Protein AF-A0A6H0UA31-F1 (afdb_monomer)

Structure (mmCIF, N/CA/C/O backbone):
data_AF-A0A6H0UA31-F1
#
_entry.id   AF-A0A6H0UA31-F1
#
loop_
_atom_site.group_PDB
_atom_site.id
_atom_site.type_symbol
_atom_site.label_atom_id
_atom_site.label_alt_id
_atom_site.label_comp_id
_atom_site.label_asym_id
_atom_site.label_entity_id
_atom_site.label_seq_id
_atom_site.pdbx_PDB_ins_code
_atom_site.Cartn_x
_atom_site.Cartn_y
_atom_site.Cartn_z
_atom_site.occupancy
_atom_site.B_iso_or_equiv
_atom_site.auth_seq_id
_atom_site.auth_comp_id
_atom_site.auth_asym_id
_atom_site.auth_atom_id
_atom_site.pdbx_PDB_model_num
ATOM 1 N N . MET A 1 1 ? -10.801 -13.259 49.640 1.00 27.23 1 MET A N 1
ATOM 2 C CA . MET A 1 1 ? -10.641 -13.949 50.936 1.00 27.23 1 MET A CA 1
ATOM 3 C C . MET A 1 1 ? -11.936 -13.778 51.704 1.00 27.23 1 MET A C 1
ATOM 5 O O . MET A 1 1 ? -12.267 -12.652 52.041 1.00 27.23 1 MET A O 1
ATOM 9 N N . LEU A 1 2 ? -12.700 -14.854 51.890 1.00 25.39 2 LEU A N 1
ATOM 10 C CA . LEU A 1 2 ? -13.851 -14.861 52.793 1.00 25.39 2 LEU A CA 1
ATOM 11 C C . LEU A 1 2 ? -13.297 -15.005 54.211 1.00 25.39 2 LEU A C 1
ATOM 13 O O . LEU A 1 2 ? 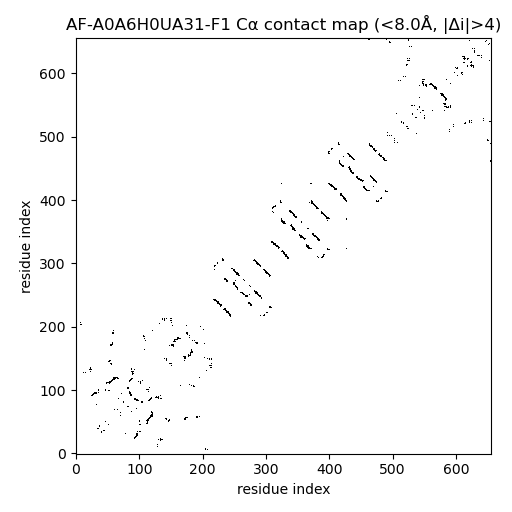-12.741 -16.046 54.550 1.00 25.39 2 LEU A O 1
ATOM 17 N N . THR A 1 3 ? -13.373 -13.945 55.009 1.00 27.55 3 THR A N 1
ATOM 18 C CA . THR A 1 3 ? -13.111 -14.011 56.447 1.00 27.55 3 THR A CA 1
ATOM 19 C C . THR A 1 3 ? -14.212 -14.848 57.085 1.00 27.55 3 THR A C 1
ATOM 21 O O . THR A 1 3 ? -15.350 -14.397 57.195 1.00 27.55 3 THR A O 1
ATOM 24 N N . SER A 1 4 ? -13.889 -16.084 57.459 1.00 29.25 4 SER A N 1
ATOM 25 C CA . SER A 1 4 ? -14.753 -16.939 58.267 1.00 29.25 4 SER A CA 1
ATOM 26 C C . SER A 1 4 ? -14.892 -16.314 59.654 1.00 29.25 4 SER A C 1
ATOM 28 O O . SER A 1 4 ? -13.956 -16.354 60.455 1.00 29.25 4 SER A O 1
ATOM 30 N N . ILE A 1 5 ? -16.041 -15.700 59.918 1.00 34.41 5 ILE A N 1
ATOM 31 C CA . ILE A 1 5 ? -16.427 -15.285 61.265 1.00 34.41 5 ILE A CA 1
ATOM 32 C C . ILE A 1 5 ? -16.628 -16.572 62.070 1.00 34.41 5 ILE A C 1
ATOM 34 O O . ILE A 1 5 ? -17.362 -17.467 61.652 1.00 34.41 5 ILE A O 1
ATOM 38 N N . SER A 1 6 ? -15.913 -16.698 63.185 1.00 36.47 6 SER A N 1
ATOM 39 C CA . SER A 1 6 ? -16.026 -17.822 64.110 1.00 36.47 6 SER A CA 1
ATOM 40 C C . SER A 1 6 ? -17.414 -17.814 64.754 1.00 36.47 6 SER A C 1
ATOM 42 O O . SER A 1 6 ? -17.662 -17.038 65.677 1.00 36.47 6 SER A O 1
ATOM 44 N N . VAL A 1 7 ? -18.314 -18.650 64.240 1.00 44.12 7 VAL A N 1
ATOM 45 C CA . VAL A 1 7 ? -19.633 -18.909 64.828 1.00 44.12 7 VAL A CA 1
ATOM 46 C C . VAL A 1 7 ? -19.429 -19.618 66.167 1.00 44.12 7 VAL A C 1
ATOM 48 O O . VAL A 1 7 ? -18.600 -20.527 66.270 1.00 44.12 7 VAL A O 1
ATOM 51 N N . SER A 1 8 ? -20.159 -19.208 67.203 1.00 56.72 8 SER A N 1
ATOM 52 C CA . SER A 1 8 ? -20.206 -19.977 68.448 1.00 56.72 8 SER A CA 1
ATOM 53 C C . SER A 1 8 ? -20.850 -21.342 68.174 1.00 56.72 8 SER A C 1
ATOM 55 O O . SER A 1 8 ? -21.919 -21.413 67.572 1.00 56.72 8 SER A O 1
ATOM 57 N N . ALA A 1 9 ? -20.201 -22.446 68.562 1.00 62.94 9 ALA A N 1
ATOM 58 C CA . ALA A 1 9 ? -20.747 -23.781 68.313 1.00 62.94 9 ALA A CA 1
ATOM 59 C C . ALA A 1 9 ? -22.149 -23.897 68.940 1.00 62.94 9 ALA A C 1
ATOM 61 O O . ALA A 1 9 ? -22.298 -23.706 70.148 1.00 62.94 9 ALA A O 1
ATOM 62 N N . SER A 1 10 ? -23.169 -24.184 68.127 1.00 82.69 10 SER A N 1
ATOM 63 C CA . SER A 1 10 ? -24.560 -24.276 68.572 1.00 82.69 10 SER A CA 1
ATOM 64 C C . SER A 1 10 ? -25.286 -25.384 67.823 1.00 82.69 10 SER A C 1
ATOM 66 O O . SER A 1 10 ? -25.698 -25.212 66.677 1.00 82.69 10 SER A O 1
ATOM 68 N N . ALA A 1 11 ? -25.519 -26.506 68.510 1.00 88.31 11 ALA A N 1
ATOM 69 C CA . ALA A 1 11 ? -26.303 -27.614 67.966 1.00 88.31 11 ALA A CA 1
ATOM 70 C C . ALA A 1 11 ? -27.729 -27.181 67.567 1.00 88.31 11 ALA A C 1
ATOM 72 O O . ALA A 1 11 ? -28.314 -27.742 66.642 1.00 88.31 11 ALA A O 1
ATOM 73 N N . VAL A 1 12 ? -28.274 -26.158 68.237 1.00 94.19 12 VAL A N 1
ATOM 74 C CA . VAL A 1 12 ? -29.585 -25.568 67.933 1.00 94.19 12 VAL A CA 1
ATOM 75 C C . VAL A 1 12 ? -29.558 -24.819 66.601 1.00 94.19 12 VAL A C 1
ATOM 77 O O . VAL A 1 12 ? -30.379 -25.109 65.730 1.00 94.19 12 VAL A O 1
ATOM 80 N N . ASN A 1 13 ? -28.609 -23.893 66.409 1.00 95.19 13 ASN A N 1
ATOM 81 C CA . ASN A 1 13 ? -28.486 -23.152 65.147 1.00 95.19 13 ASN A CA 1
ATOM 82 C C . ASN A 1 13 ? -28.195 -24.092 63.982 1.00 95.19 13 ASN A C 1
ATOM 84 O O . ASN A 1 13 ? -28.840 -23.987 62.938 1.00 95.19 13 ASN A O 1
ATOM 88 N N . ASP A 1 14 ? -27.274 -25.036 64.182 1.00 91.12 14 ASP A N 1
ATOM 89 C CA . ASP A 1 14 ? -26.927 -26.035 63.178 1.00 91.12 14 ASP A CA 1
ATOM 90 C C . ASP A 1 14 ? -28.160 -26.849 62.784 1.00 91.12 14 ASP A C 1
ATOM 92 O O . ASP A 1 14 ? -28.428 -27.031 61.597 1.00 91.12 14 ASP A O 1
ATOM 96 N N . TYR A 1 15 ? -28.970 -27.288 63.754 1.00 92.06 15 TYR A N 1
ATOM 97 C CA . TYR A 1 15 ? -30.216 -27.988 63.460 1.00 92.06 15 TYR A CA 1
ATOM 98 C C . TYR A 1 15 ? -31.193 -27.108 62.671 1.00 92.06 15 TYR A C 1
ATOM 100 O O . TYR A 1 15 ? -31.720 -27.560 61.652 1.00 92.06 15 TYR A O 1
ATOM 108 N N . ILE A 1 16 ? -31.435 -25.868 63.115 1.00 93.88 16 ILE A N 1
ATOM 109 C CA . ILE A 1 16 ? -32.370 -24.928 62.475 1.00 93.88 16 ILE A CA 1
ATOM 110 C C . ILE A 1 16 ? -31.984 -24.686 61.014 1.00 93.88 16 ILE A C 1
ATOM 112 O O . ILE A 1 16 ? -32.834 -24.794 60.125 1.00 93.88 16 ILE A O 1
ATOM 116 N N . ILE A 1 17 ? -30.706 -24.394 60.766 1.00 88.88 17 ILE A N 1
ATOM 117 C CA . ILE A 1 17 ? -30.176 -24.070 59.441 1.00 88.88 17 ILE A CA 1
ATOM 118 C C . ILE A 1 17 ? -30.178 -25.314 58.547 1.00 88.88 17 ILE A C 1
ATOM 120 O O . ILE A 1 17 ? -30.713 -25.269 57.436 1.00 88.88 17 ILE A O 1
ATOM 124 N N . ASN A 1 18 ? -29.644 -26.440 59.031 1.00 87.75 18 ASN A N 1
ATOM 125 C CA . ASN A 1 18 ? -29.508 -27.658 58.227 1.00 87.75 18 ASN A CA 1
ATOM 126 C C . ASN A 1 18 ? -30.864 -28.286 57.884 1.00 87.75 18 ASN A C 1
ATOM 128 O O . ASN A 1 18 ? -31.052 -28.773 56.769 1.00 87.75 18 ASN A O 1
ATOM 132 N N . ASN A 1 19 ? -31.832 -28.225 58.802 1.00 86.38 19 ASN A N 1
ATOM 133 C CA . ASN A 1 19 ? -33.179 -28.758 58.582 1.00 86.38 19 ASN A CA 1
ATOM 134 C C . ASN A 1 19 ? -34.155 -27.722 58.014 1.00 86.38 19 ASN A C 1
ATOM 136 O O . ASN A 1 19 ? -35.328 -28.040 57.818 1.00 86.38 19 ASN A O 1
ATOM 140 N N . LYS A 1 20 ? -33.693 -26.493 57.735 1.00 88.94 20 LYS A N 1
ATOM 141 C CA . LYS A 1 20 ? -34.509 -25.397 57.188 1.00 88.94 20 LYS A CA 1
ATOM 142 C C . LYS A 1 20 ? -35.806 -25.202 57.977 1.00 88.94 20 LYS A C 1
ATOM 144 O O . LYS A 1 20 ? -36.889 -25.116 57.392 1.00 88.94 20 LYS A O 1
ATOM 149 N N . VAL A 1 21 ? -35.700 -25.174 59.306 1.00 90.31 21 VAL A N 1
ATOM 150 C CA . VAL A 1 21 ? -36.856 -25.008 60.195 1.00 90.31 21 VAL A CA 1
ATOM 151 C C . VAL A 1 21 ? -37.575 -23.718 59.809 1.00 90.31 21 VAL A C 1
ATOM 153 O O . VAL A 1 21 ? -37.040 -22.624 59.960 1.00 90.31 21 VAL A O 1
ATOM 156 N N . LYS A 1 22 ? -38.784 -23.849 59.255 1.00 90.31 22 LYS A N 1
ATOM 157 C CA . LYS A 1 22 ? -39.555 -22.711 58.745 1.00 90.31 22 LYS A CA 1
ATOM 158 C C . LYS A 1 22 ? -39.967 -21.819 59.925 1.00 90.31 22 LYS A C 1
ATOM 160 O O . LYS A 1 22 ? -40.591 -22.365 60.824 1.00 90.31 22 LYS A O 1
ATOM 165 N N . PRO A 1 23 ? -39.717 -20.502 59.939 1.00 94.25 23 PRO A N 1
ATOM 166 C CA . PRO A 1 23 ? -40.312 -19.572 60.911 1.00 94.25 23 PRO A CA 1
ATOM 167 C C . PRO A 1 23 ? -41.853 -19.560 60.873 1.00 94.25 23 PRO A C 1
ATOM 169 O O . PRO A 1 23 ? -42.450 -19.966 59.873 1.00 94.25 23 PRO A O 1
ATOM 172 N N . ALA A 1 24 ? -42.514 -19.143 61.955 1.00 92.88 24 ALA A N 1
ATOM 173 C CA . ALA A 1 24 ? -43.939 -18.801 61.921 1.00 92.88 24 ALA A CA 1
ATOM 174 C C . ALA A 1 24 ? -44.146 -17.406 61.305 1.00 92.88 24 ALA A C 1
ATOM 176 O O . ALA A 1 24 ? -43.302 -16.523 61.461 1.00 92.88 24 ALA A O 1
ATOM 177 N N . ASP A 1 25 ? -45.263 -17.219 60.604 1.00 90.25 25 ASP A N 1
ATOM 178 C CA . ASP A 1 25 ? -45.631 -15.922 60.036 1.00 90.25 25 ASP A CA 1
ATOM 179 C C . ASP A 1 25 ? -46.186 -14.997 61.134 1.00 90.25 25 ASP A C 1
ATOM 181 O O . ASP A 1 25 ? -46.880 -15.444 62.051 1.00 90.25 25 ASP A O 1
ATOM 185 N N . GLU A 1 26 ? -45.885 -13.699 61.047 1.00 94.50 26 GLU A N 1
ATOM 186 C CA . GLU A 1 26 ? -46.364 -12.706 62.014 1.00 94.50 26 GLU A CA 1
ATOM 187 C C . GLU A 1 26 ? -47.867 -12.450 61.835 1.00 94.50 26 GLU A C 1
ATOM 189 O O . GLU A 1 26 ? -48.326 -12.052 60.764 1.00 94.50 26 GLU A O 1
ATOM 194 N N . THR A 1 27 ? -48.633 -12.618 62.913 1.00 96.12 27 THR A N 1
ATOM 195 C CA . THR A 1 27 ? -50.041 -12.216 62.988 1.00 96.12 27 THR A CA 1
ATOM 196 C C . THR A 1 27 ? -50.171 -10.918 63.779 1.00 96.12 27 THR A C 1
ATOM 198 O O . THR A 1 27 ? -49.673 -10.803 64.898 1.00 96.12 27 THR A O 1
ATOM 201 N N . LEU A 1 28 ? -50.870 -9.928 63.219 1.00 94.75 28 LEU A N 1
ATOM 202 C CA . LEU A 1 28 ? -51.129 -8.653 63.890 1.00 94.75 28 LEU A CA 1
ATOM 203 C C . LEU A 1 28 ? -52.477 -8.694 64.624 1.00 94.75 28 LEU A C 1
ATOM 205 O O . LEU A 1 28 ? -53.523 -8.847 64.002 1.00 94.75 28 LEU A O 1
ATOM 209 N N . SER A 1 29 ? -52.453 -8.493 65.941 1.00 93.38 29 SER A N 1
ATOM 210 C CA . SER A 1 29 ? -53.622 -8.364 66.823 1.00 93.38 29 SER A CA 1
ATOM 211 C C . SER A 1 29 ? -53.584 -7.016 67.562 1.00 93.38 29 SER A C 1
ATOM 213 O O . SER A 1 29 ? -53.597 -6.950 68.795 1.00 93.38 29 SER A O 1
ATOM 215 N N . LEU A 1 30 ? -53.495 -5.927 66.796 1.00 91.31 30 LEU A N 1
ATOM 216 C CA . LEU A 1 30 ? -53.360 -4.564 67.319 1.00 91.31 30 LEU A CA 1
ATOM 217 C C . LEU A 1 30 ? -54.670 -4.023 67.919 1.00 91.31 30 LEU A C 1
ATOM 219 O O . LEU A 1 30 ? -55.761 -4.508 67.629 1.00 91.31 30 LEU A O 1
ATOM 223 N N . GLY A 1 31 ? -54.557 -2.974 68.739 1.00 85.25 31 GLY A N 1
ATOM 224 C CA . GLY A 1 31 ? -55.700 -2.226 69.287 1.00 85.25 31 GLY A CA 1
ATOM 225 C C . GLY A 1 31 ? -56.157 -2.653 70.685 1.00 85.25 31 GLY A C 1
ATOM 226 O O . GLY A 1 31 ? -57.023 -2.001 71.261 1.00 85.25 31 GLY A O 1
ATOM 227 N N . ARG A 1 32 ? -55.557 -3.705 71.258 1.00 89.88 32 ARG A N 1
ATOM 228 C CA . ARG A 1 32 ? -55.850 -4.180 72.626 1.00 89.88 32 ARG A CA 1
ATOM 229 C C . ARG A 1 32 ? -55.026 -3.469 73.710 1.00 89.88 32 ARG A C 1
ATOM 231 O O . ARG A 1 32 ? -55.413 -3.475 74.876 1.00 89.88 32 ARG A O 1
ATOM 238 N N . ILE A 1 33 ? -53.917 -2.837 73.325 1.00 95.00 33 ILE A N 1
ATOM 239 C CA . ILE A 1 33 ? -53.059 -2.042 74.208 1.00 95.00 33 ILE A CA 1
ATOM 240 C C . ILE A 1 33 ? -53.424 -0.558 74.067 1.00 95.00 33 ILE A C 1
ATOM 242 O O . ILE A 1 33 ? -52.970 0.115 73.142 1.00 95.00 33 ILE A O 1
ATOM 246 N N . TYR A 1 34 ? -54.255 -0.038 74.973 1.00 92.94 34 TYR A N 1
ATOM 247 C CA . TYR A 1 34 ? -54.592 1.387 75.007 1.00 92.94 34 TYR A CA 1
ATOM 248 C C . TYR A 1 34 ? -53.432 2.248 75.517 1.00 92.94 34 TYR A C 1
ATOM 250 O O . TYR A 1 34 ? -53.403 3.438 75.221 1.00 92.94 34 TYR A O 1
ATOM 258 N N . ASN A 1 35 ? -52.437 1.673 76.203 1.00 92.06 35 ASN A N 1
ATOM 259 C CA . ASN A 1 35 ? -51.299 2.442 76.718 1.00 92.06 35 ASN A CA 1
ATOM 260 C C . ASN A 1 35 ? -50.379 3.041 75.643 1.00 92.06 35 ASN A C 1
ATOM 262 O O . ASN A 1 35 ? -49.581 3.927 75.944 1.00 92.06 35 ASN A O 1
ATOM 266 N N . GLN A 1 36 ? -50.525 2.643 74.375 1.00 92.50 36 GLN A N 1
ATOM 267 C CA . GLN A 1 36 ? -49.865 3.293 73.234 1.00 92.50 36 GLN A CA 1
ATOM 268 C C . GLN A 1 36 ? -50.651 4.478 72.636 1.00 92.50 36 GLN A C 1
ATOM 270 O O . GLN A 1 36 ? -50.191 5.118 71.678 1.00 92.50 36 GLN A O 1
ATOM 275 N N . ASP A 1 37 ? -51.832 4.771 73.177 1.00 90.12 37 ASP A N 1
ATOM 276 C CA . ASP A 1 37 ? -52.677 5.908 72.828 1.00 90.12 37 ASP A CA 1
ATOM 277 C C . ASP A 1 37 ? -52.562 6.975 73.926 1.00 90.12 37 ASP A C 1
ATOM 279 O O . ASP A 1 37 ? -53.016 6.784 75.056 1.00 90.12 37 ASP A O 1
ATOM 283 N N . SER A 1 38 ? -51.957 8.119 73.588 1.00 88.19 38 SER A N 1
ATOM 284 C CA . SER A 1 38 ? -51.720 9.202 74.548 1.00 88.19 38 SER A CA 1
ATOM 285 C C . SER A 1 38 ? -53.011 9.784 75.131 1.00 88.19 38 SER A C 1
ATOM 287 O O . SER A 1 38 ? -52.995 10.346 76.224 1.00 88.19 38 SER A O 1
ATOM 289 N N . SER A 1 39 ? -54.146 9.624 74.441 1.00 88.81 39 SER A N 1
ATOM 290 C CA . SER A 1 39 ? -55.454 10.048 74.950 1.00 88.81 39 SER A CA 1
ATOM 291 C C . SER A 1 39 ? -56.007 9.126 76.044 1.00 88.81 39 SER A C 1
ATOM 293 O O . SER A 1 39 ? -56.913 9.524 76.774 1.00 88.81 39 SER A O 1
ATOM 295 N N . LYS A 1 40 ? -55.455 7.913 76.185 1.00 88.56 40 LYS A N 1
ATOM 296 C CA . LYS A 1 40 ? -55.941 6.868 77.100 1.00 88.56 40 LYS A CA 1
ATOM 297 C C . LYS A 1 40 ? -54.953 6.499 78.205 1.00 88.56 40 LYS A C 1
ATOM 299 O O . LYS A 1 40 ? -55.341 5.801 79.130 1.00 88.56 40 LYS A O 1
ATOM 304 N N . ASN A 1 41 ? -53.713 6.987 78.141 1.00 89.94 41 ASN A N 1
ATOM 305 C CA . ASN A 1 41 ? -52.639 6.659 79.089 1.00 89.94 41 ASN A CA 1
ATOM 306 C C . ASN A 1 41 ? -52.221 7.845 79.991 1.00 89.94 41 ASN A C 1
ATOM 308 O O . ASN A 1 41 ? -51.100 7.886 80.495 1.00 89.94 41 ASN A O 1
ATOM 312 N N . GLY A 1 42 ? -53.086 8.855 80.138 1.00 88.25 42 GLY A N 1
ATOM 313 C CA . GLY A 1 42 ? -52.785 10.057 80.925 1.00 88.25 42 GLY A CA 1
ATOM 314 C C . GLY A 1 42 ? -51.888 11.084 80.220 1.00 88.25 42 GLY A C 1
ATOM 315 O O . GLY A 1 42 ? -51.254 11.896 80.890 1.00 88.25 42 GLY A O 1
ATOM 316 N N . GLY A 1 43 ? -51.825 11.078 78.882 1.00 89.62 43 GLY A N 1
ATOM 317 C CA . GLY A 1 43 ? -51.063 12.058 78.097 1.00 89.62 43 GLY A CA 1
ATOM 318 C C . GLY A 1 43 ? -49.594 11.691 77.865 1.00 89.62 43 GLY A C 1
ATOM 319 O O . GLY A 1 43 ? -48.827 12.518 77.366 1.00 89.62 43 GLY A O 1
ATOM 320 N N . ILE A 1 44 ? -49.181 10.467 78.204 1.00 90.12 44 ILE A N 1
ATOM 321 C CA . ILE A 1 44 ? -47.798 10.007 78.066 1.00 90.12 44 ILE A CA 1
ATOM 322 C C . ILE A 1 44 ? -47.472 9.784 76.583 1.00 90.12 44 ILE A C 1
ATOM 324 O O . ILE A 1 44 ? -48.124 9.006 75.880 1.00 90.12 44 ILE A O 1
ATOM 328 N N . LYS A 1 45 ? -46.417 10.453 76.099 1.00 91.12 45 LYS A N 1
ATOM 329 C CA . LYS A 1 45 ? -45.907 10.273 74.734 1.00 91.12 45 LYS A CA 1
ATOM 330 C C . LYS A 1 45 ? -45.119 8.973 74.616 1.00 91.12 45 LYS A C 1
ATOM 332 O O . LYS A 1 45 ? -44.103 8.783 75.285 1.00 91.12 45 LYS A O 1
ATOM 337 N N . MET A 1 46 ? -45.561 8.117 73.702 1.00 93.44 46 MET A N 1
ATOM 338 C CA . MET A 1 46 ? -44.992 6.787 73.473 1.00 93.44 46 MET A CA 1
ATOM 339 C C . MET A 1 46 ? -43.997 6.752 72.304 1.00 93.44 46 MET A C 1
ATOM 341 O O . MET A 1 46 ? -43.709 5.685 71.777 1.00 93.44 46 MET A O 1
ATOM 345 N N . ASP A 1 47 ? -43.444 7.899 71.909 1.00 94.44 47 ASP A N 1
ATOM 346 C CA . ASP A 1 47 ? -42.416 7.992 70.867 1.00 94.44 47 ASP A CA 1
ATOM 347 C C . ASP A 1 47 ? -41.050 7.547 71.397 1.00 94.44 47 ASP A C 1
ATOM 349 O O . ASP A 1 47 ? -40.680 7.889 72.523 1.00 94.44 47 ASP A O 1
ATOM 353 N N . TYR A 1 48 ? -40.270 6.826 70.593 1.00 95.00 48 TYR A N 1
ATOM 354 C CA . TYR A 1 48 ? -38.877 6.492 70.910 1.00 95.00 48 TYR A CA 1
ATOM 355 C C . TYR A 1 48 ? -37.998 7.746 71.042 1.00 95.00 48 TYR A C 1
ATOM 357 O O . TYR A 1 48 ? -38.233 8.745 70.365 1.00 95.00 48 TYR A O 1
ATOM 365 N N . THR A 1 49 ? -36.949 7.687 71.871 1.00 90.12 49 THR A N 1
ATOM 366 C CA . THR A 1 49 ? -36.063 8.843 72.130 1.00 90.12 49 THR A CA 1
ATOM 367 C C . THR A 1 49 ? -35.416 9.393 70.852 1.00 90.12 49 THR A C 1
ATOM 369 O O . THR A 1 49 ? -35.322 10.604 70.686 1.00 90.12 49 THR A O 1
ATOM 372 N N . ASP A 1 50 ? -35.041 8.519 69.913 1.00 86.62 50 ASP A N 1
ATOM 373 C CA . ASP A 1 50 ? -34.456 8.897 68.616 1.00 86.62 50 ASP A CA 1
ATOM 374 C C . ASP A 1 50 ? -35.490 8.849 67.460 1.00 86.62 50 ASP A C 1
ATOM 376 O O . ASP A 1 50 ? -35.125 8.671 66.296 1.00 86.62 50 ASP A O 1
ATOM 380 N N . GLY A 1 51 ? -36.792 8.921 67.766 1.00 92.12 51 GLY A N 1
ATOM 381 C CA . GLY A 1 51 ? -37.896 8.869 66.793 1.00 92.12 51 GLY A CA 1
ATOM 382 C C . GLY A 1 51 ? -38.166 7.492 66.169 1.00 92.12 51 GLY A C 1
ATOM 383 O O . GLY A 1 51 ? -39.189 7.297 65.521 1.00 92.12 51 GLY A O 1
ATOM 384 N N . LYS A 1 52 ? -37.273 6.520 66.377 1.00 93.81 52 LYS A N 1
ATOM 385 C CA . LYS A 1 52 ? -37.420 5.120 65.961 1.00 93.81 52 LYS A CA 1
ATOM 386 C C . LYS A 1 52 ? -36.696 4.187 66.940 1.00 93.81 52 LYS A C 1
ATOM 388 O O . LYS A 1 52 ? -35.761 4.645 67.607 1.00 93.81 52 LYS A O 1
ATOM 393 N N . PRO A 1 53 ? -37.067 2.898 67.012 1.00 96.62 53 PRO A N 1
ATOM 394 C CA . PRO A 1 53 ? -36.349 1.943 67.843 1.00 96.62 53 PRO A CA 1
ATOM 395 C C . PRO A 1 53 ? -34.909 1.757 67.357 1.00 96.62 53 PRO A C 1
ATOM 397 O O . PRO A 1 53 ? -34.595 1.896 66.170 1.00 96.62 53 PRO A O 1
ATOM 400 N N . LYS A 1 54 ? -34.026 1.443 68.302 1.00 96.12 54 LYS A N 1
ATOM 401 C CA . LYS A 1 54 ? -32.590 1.233 68.079 1.00 96.12 54 LYS A CA 1
ATOM 402 C C . LYS A 1 54 ? -32.143 -0.191 68.370 1.00 96.12 54 LYS A C 1
ATOM 404 O O . LYS A 1 54 ? -31.029 -0.545 67.995 1.00 96.12 54 LYS A O 1
ATOM 409 N N . MET A 1 55 ? -32.982 -0.981 69.032 1.00 96.81 55 MET A N 1
ATOM 410 C CA . MET A 1 55 ? -32.649 -2.347 69.392 1.00 96.81 55 MET A CA 1
ATOM 411 C C . MET A 1 55 ? -33.877 -3.246 69.520 1.00 96.81 55 MET A C 1
ATOM 413 O O . MET A 1 55 ? -35.007 -2.763 69.607 1.00 96.81 55 MET A O 1
ATOM 417 N N . VAL A 1 56 ? -33.631 -4.552 69.579 1.00 98.50 56 VAL A N 1
ATOM 418 C CA . VAL A 1 56 ? -34.611 -5.561 69.990 1.00 98.50 56 VAL A CA 1
ATOM 419 C C . VAL A 1 56 ? -34.200 -6.128 71.350 1.00 98.50 56 VAL A C 1
ATOM 421 O O . VAL A 1 56 ? -33.017 -6.392 71.580 1.00 98.50 56 VAL A O 1
ATOM 424 N N . ILE A 1 57 ? -35.169 -6.275 72.252 1.00 98.31 57 ILE A N 1
ATOM 425 C CA . ILE A 1 57 ? -34.992 -6.817 73.599 1.00 98.31 57 ILE A CA 1
ATOM 426 C C . ILE A 1 57 ? -35.795 -8.111 73.705 1.00 98.31 57 ILE A C 1
ATOM 428 O O . ILE A 1 57 ? -36.987 -8.146 73.387 1.00 98.31 57 ILE A O 1
ATOM 432 N N . ILE A 1 58 ? -35.101 -9.167 74.109 1.00 98.38 58 ILE A N 1
ATOM 433 C CA . ILE A 1 58 ? -35.630 -10.522 74.186 1.00 98.38 58 ILE A CA 1
ATOM 434 C C . ILE A 1 58 ? -36.029 -10.835 75.627 1.00 98.38 58 ILE A C 1
ATOM 436 O O . ILE A 1 58 ? -35.196 -10.699 76.528 1.00 98.38 58 ILE A O 1
ATOM 440 N N . HIS A 1 59 ? -37.274 -11.279 75.796 1.00 97.44 59 HIS A N 1
ATOM 441 C CA . HIS A 1 59 ? -37.882 -11.640 77.073 1.00 97.44 59 HIS A CA 1
ATOM 442 C C . HIS A 1 59 ? -38.389 -13.089 77.093 1.00 97.44 59 HIS A C 1
ATOM 444 O O . HIS A 1 59 ? -38.422 -13.767 76.054 1.00 97.44 59 HIS A O 1
ATOM 450 N N . GLU A 1 60 ? -38.788 -13.554 78.277 1.00 94.31 60 GLU A N 1
ATOM 451 C CA . GLU A 1 60 ? -39.611 -14.753 78.470 1.00 94.31 60 GLU A CA 1
ATOM 452 C C . GLU A 1 60 ? -40.613 -14.591 79.630 1.00 94.31 60 GLU A C 1
ATOM 454 O O . GLU A 1 60 ? -40.341 -13.913 80.620 1.00 94.31 60 GLU A O 1
ATOM 459 N N . VAL A 1 61 ? -41.763 -15.266 79.530 1.00 90.62 61 VAL A N 1
ATOM 460 C CA . VAL A 1 61 ? -42.937 -15.039 80.402 1.00 90.62 61 VAL A CA 1
ATOM 461 C C . VAL A 1 61 ? -42.811 -15.527 81.857 1.00 90.62 61 VAL A C 1
ATOM 463 O O . VAL A 1 61 ? -43.711 -15.298 82.665 1.00 90.62 61 VAL A O 1
ATOM 466 N N . GLY A 1 62 ? -41.749 -16.246 82.212 1.00 85.94 62 GLY A N 1
ATOM 467 C CA . GLY A 1 62 ? -41.418 -16.684 83.573 1.00 85.94 62 GLY A CA 1
ATOM 468 C C . 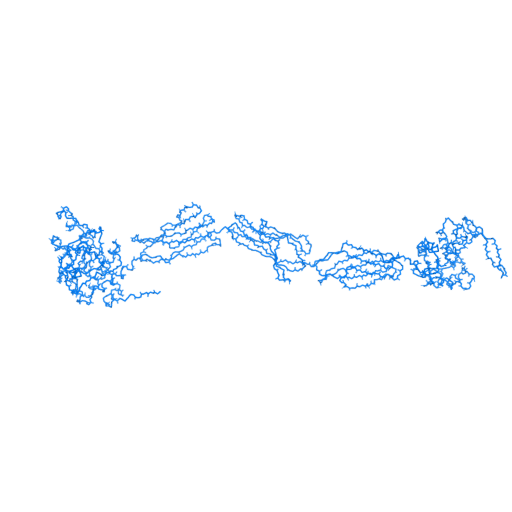GLY A 1 62 ? -42.153 -17.933 84.074 1.00 85.94 62 GLY A C 1
ATOM 469 O O . GLY A 1 62 ? -41.819 -18.453 85.140 1.00 85.94 62 GLY A O 1
ATOM 470 N N . VAL A 1 63 ? -43.141 -18.444 83.330 1.00 85.56 63 VAL A N 1
ATOM 471 C CA . VAL A 1 63 ? -44.037 -19.533 83.765 1.00 85.56 63 VAL A CA 1
ATOM 472 C C . VAL A 1 63 ? -44.089 -20.693 82.769 1.00 85.56 63 VAL A C 1
ATOM 474 O O . VAL A 1 63 ? -44.196 -20.491 81.561 1.00 85.56 63 VAL A O 1
ATOM 477 N N . ASP A 1 64 ? -44.042 -21.925 83.285 1.00 87.00 64 ASP A N 1
ATOM 478 C CA . ASP A 1 64 ? -44.164 -23.151 82.486 1.00 87.00 64 ASP A CA 1
ATOM 479 C C . ASP A 1 64 ? -45.647 -23.517 82.251 1.00 87.00 64 ASP A C 1
ATOM 481 O O . ASP A 1 64 ? -46.482 -23.392 83.148 1.00 87.00 64 ASP A O 1
ATOM 485 N N . GLY A 1 65 ? -45.985 -24.012 81.053 1.00 76.38 65 GLY A N 1
ATOM 486 C CA . GLY A 1 65 ? -47.300 -24.611 80.757 1.00 76.38 65 GLY A CA 1
ATOM 487 C C . GLY A 1 65 ? -48.445 -23.646 80.400 1.00 76.38 65 GLY A C 1
ATOM 488 O O . GLY A 1 65 ? -49.588 -24.089 80.286 1.00 76.38 65 GLY A O 1
ATOM 489 N N . GLY A 1 66 ? -48.171 -22.350 80.207 1.00 84.19 66 GLY A N 1
ATOM 490 C CA . GLY A 1 66 ? -49.144 -21.360 79.718 1.00 84.19 66 GLY A CA 1
ATOM 491 C C . GLY A 1 66 ? -49.356 -21.394 78.195 1.00 84.19 66 GLY A C 1
ATOM 492 O O . GLY A 1 66 ? -48.561 -21.971 77.460 1.00 84.19 66 GLY A O 1
ATOM 493 N N . SER A 1 67 ? -50.419 -20.743 77.704 1.00 92.19 67 SER A N 1
ATOM 494 C CA . SER A 1 67 ? -50.640 -20.528 76.261 1.00 92.19 67 SER A CA 1
ATOM 495 C C . SER A 1 67 ? -50.355 -19.079 75.870 1.00 92.19 67 SER A C 1
ATOM 497 O O . SER A 1 67 ? -50.600 -18.172 76.668 1.00 92.19 67 SER A O 1
ATOM 499 N N . ILE A 1 68 ? -49.907 -18.851 74.630 1.00 95.25 68 ILE A N 1
ATOM 500 C CA . ILE A 1 68 ? -49.616 -17.504 74.114 1.00 95.25 68 ILE A CA 1
ATOM 501 C C . ILE A 1 68 ? -50.823 -16.561 74.234 1.00 95.25 68 ILE A C 1
ATOM 503 O O . ILE A 1 68 ? -50.686 -15.437 74.709 1.00 95.25 68 ILE A O 1
ATOM 507 N N . ASN A 1 69 ? -52.032 -17.037 73.912 1.00 94.56 69 ASN A N 1
ATOM 508 C CA . ASN A 1 69 ? -53.260 -16.251 74.056 1.00 94.56 69 ASN A CA 1
ATOM 509 C C . ASN A 1 69 ? -53.582 -15.945 75.524 1.00 94.56 69 ASN A C 1
ATOM 511 O O . ASN A 1 69 ? -53.991 -14.831 75.835 1.00 94.56 69 ASN A O 1
ATOM 515 N N . GLY A 1 70 ? -53.347 -16.895 76.436 1.00 94.56 70 GLY A N 1
ATOM 516 C CA . GLY A 1 70 ? -53.518 -16.671 77.872 1.00 94.56 70 GLY A CA 1
ATOM 517 C C . GLY A 1 70 ? -52.581 -15.585 78.412 1.00 94.56 70 GLY A C 1
ATOM 518 O O . GLY A 1 70 ? -53.029 -14.714 79.162 1.00 94.56 70 GLY A O 1
ATOM 519 N N . SER A 1 71 ? -51.314 -15.592 77.988 1.00 94.94 71 SER A N 1
ATOM 520 C CA . SER A 1 71 ? -50.329 -14.560 78.343 1.00 94.94 71 SER A CA 1
ATOM 521 C C . SER A 1 71 ? -50.678 -13.199 77.746 1.00 94.94 71 SER A C 1
ATOM 523 O O . SER A 1 71 ? -50.622 -12.192 78.450 1.00 94.94 71 SER A O 1
ATOM 525 N N . ILE A 1 72 ? -51.116 -13.161 76.484 1.00 96.00 72 ILE A N 1
ATOM 526 C CA . ILE A 1 72 ? -51.609 -11.937 75.842 1.00 96.00 72 ILE A CA 1
ATOM 527 C C . ILE A 1 72 ? -52.813 -11.379 76.607 1.00 96.00 72 ILE A C 1
ATOM 529 O O . ILE A 1 72 ? -52.852 -10.189 76.909 1.00 96.00 72 ILE A O 1
ATOM 533 N N . ASP A 1 73 ? -53.792 -12.216 76.954 1.00 95.56 73 ASP A N 1
ATOM 534 C CA . ASP A 1 73 ? -54.991 -11.786 77.676 1.00 95.56 73 ASP A CA 1
ATOM 535 C C . ASP A 1 73 ? -54.663 -11.274 79.079 1.00 95.56 73 ASP A C 1
ATOM 537 O O . ASP A 1 73 ? -55.255 -10.291 79.529 1.00 95.56 73 ASP A O 1
ATOM 541 N N . TYR A 1 74 ? -53.722 -11.921 79.771 1.00 94.94 74 TYR A N 1
ATOM 542 C CA . TYR A 1 74 ? -53.198 -11.433 81.042 1.00 94.94 74 TYR A CA 1
ATOM 543 C C . TYR A 1 74 ? -52.548 -10.059 80.870 1.00 94.94 74 TYR A C 1
ATOM 545 O O . TYR A 1 74 ? -52.964 -9.111 81.533 1.00 94.94 74 TYR A O 1
ATOM 553 N N . MET A 1 75 ? -51.630 -9.924 79.912 1.00 95.50 75 MET A N 1
ATOM 554 C CA . MET A 1 75 ? -50.901 -8.683 79.665 1.00 95.50 75 MET A CA 1
ATOM 555 C C . MET A 1 75 ? -51.815 -7.530 79.249 1.00 95.50 75 MET A C 1
ATOM 557 O O . MET A 1 75 ? -51.639 -6.409 79.707 1.00 95.50 75 MET A O 1
ATOM 561 N N . VAL A 1 76 ? -52.842 -7.796 78.440 1.00 94.75 76 VAL A N 1
ATOM 562 C CA . VAL A 1 76 ? -53.848 -6.792 78.067 1.00 94.75 76 VAL A CA 1
ATOM 563 C C . VAL A 1 76 ? -54.622 -6.295 79.293 1.00 94.75 76 VAL A C 1
ATOM 565 O O . VAL A 1 76 ? -54.908 -5.101 79.374 1.00 94.75 76 VAL A O 1
ATOM 568 N N . ARG A 1 77 ? -54.944 -7.167 80.261 1.00 95.62 77 ARG A N 1
ATOM 569 C CA . ARG A 1 77 ? -55.611 -6.761 81.514 1.00 95.62 77 ARG A CA 1
ATOM 570 C C . ARG A 1 77 ? -54.684 -6.008 82.466 1.00 95.62 77 ARG A C 1
ATOM 572 O O . ARG A 1 77 ? -55.168 -5.197 83.244 1.00 95.62 77 ARG A O 1
ATOM 579 N N . THR A 1 78 ? -53.382 -6.280 82.423 1.00 94.44 78 THR A N 1
ATOM 580 C CA . THR A 1 78 ? -52.381 -5.697 83.330 1.00 94.44 78 THR A CA 1
ATOM 581 C C . THR A 1 78 ? -51.467 -4.678 82.646 1.00 94.44 78 THR A C 1
ATOM 583 O O . THR A 1 78 ? -50.392 -4.382 83.167 1.00 94.44 78 THR A O 1
ATOM 586 N N . GLN A 1 79 ? -51.874 -4.138 81.492 1.00 93.06 79 GLN A N 1
ATOM 587 C CA . GLN A 1 79 ? -51.025 -3.311 80.625 1.00 93.06 79 GLN A CA 1
ATOM 588 C C . GLN A 1 79 ? -50.525 -2.013 81.275 1.00 93.06 79 GLN A C 1
ATOM 590 O O . GLN A 1 79 ? -49.543 -1.442 80.803 1.00 93.06 79 GLN A O 1
ATOM 595 N N . ASP A 1 80 ? -51.182 -1.549 82.343 1.00 90.69 80 ASP A N 1
ATOM 596 C CA . ASP A 1 80 ? -50.744 -0.399 83.149 1.00 90.69 80 ASP A CA 1
ATOM 597 C C . ASP A 1 80 ? -49.460 -0.682 83.932 1.00 90.69 80 ASP A C 1
ATOM 599 O O . ASP A 1 80 ? -48.711 0.242 84.235 1.00 90.69 80 ASP A O 1
ATOM 603 N N . ASN A 1 81 ? -49.185 -1.956 84.223 1.00 91.50 81 ASN A N 1
ATOM 604 C CA . ASN A 1 81 ? -47.965 -2.377 84.902 1.00 91.50 81 ASN A CA 1
ATOM 605 C C . ASN A 1 81 ? -46.853 -2.682 83.898 1.00 91.50 81 ASN A C 1
ATOM 607 O O . ASN A 1 81 ? -45.741 -2.180 84.037 1.00 91.50 81 ASN A O 1
ATOM 611 N N . ALA A 1 82 ? -47.150 -3.515 82.898 1.00 93.50 82 ALA A N 1
ATOM 612 C CA . ALA A 1 82 ? -46.194 -3.890 81.867 1.00 93.50 82 ALA A CA 1
ATOM 613 C C . ALA A 1 82 ? -46.897 -4.400 80.609 1.00 93.50 82 ALA A C 1
ATOM 615 O O . ALA A 1 82 ? -47.928 -5.073 80.681 1.00 93.50 82 ALA A O 1
ATOM 616 N N . PHE A 1 83 ? -46.296 -4.121 79.454 1.00 96.50 83 PHE A N 1
ATOM 617 C CA . PHE A 1 83 ? -46.638 -4.782 78.200 1.00 96.50 83 PHE A CA 1
ATOM 618 C C . PHE A 1 83 ? -45.448 -4.800 77.235 1.00 96.50 83 PHE A C 1
ATOM 620 O O . PHE A 1 83 ? -44.584 -3.922 77.303 1.00 96.50 83 PHE A O 1
ATOM 627 N N . VAL A 1 84 ? -45.446 -5.753 76.299 1.00 97.44 84 VAL A N 1
ATOM 628 C CA . VAL A 1 84 ? -44.477 -5.857 75.194 1.00 97.44 84 VAL A CA 1
ATOM 629 C C . VAL A 1 84 ? -45.156 -5.723 73.829 1.00 97.44 84 VAL A C 1
ATOM 631 O O . VAL A 1 84 ? -46.377 -5.597 73.729 1.00 97.44 84 VAL A O 1
ATOM 634 N N . HIS A 1 85 ? -44.372 -5.755 72.751 1.00 98.31 85 HIS A N 1
ATOM 635 C CA . HIS A 1 85 ? -44.917 -5.615 71.403 1.00 98.31 85 HIS A CA 1
ATOM 636 C C . HIS A 1 85 ? -45.446 -6.924 70.845 1.00 98.31 85 HIS A C 1
ATOM 638 O O . HIS A 1 85 ? -46.474 -6.935 70.170 1.00 98.31 85 HIS A O 1
ATOM 644 N N . THR A 1 86 ? -44.694 -8.003 71.039 1.00 98.31 86 THR A N 1
ATOM 645 C CA . THR A 1 86 ? -44.893 -9.262 70.319 1.00 98.31 86 THR A CA 1
ATOM 646 C C . THR A 1 86 ? -44.682 -10.441 71.251 1.00 98.31 86 THR A C 1
ATOM 648 O O . THR A 1 86 ? -43.904 -10.348 72.192 1.00 98.31 86 THR A O 1
ATOM 651 N N . PHE A 1 87 ? -45.379 -11.533 70.975 1.00 98.19 87 PHE A N 1
ATOM 652 C CA . PHE A 1 87 ? -45.207 -12.819 71.628 1.00 98.19 87 PHE A CA 1
ATOM 653 C C . PHE A 1 87 ? -44.848 -13.880 70.598 1.00 98.19 87 PHE A C 1
ATOM 655 O O . PHE A 1 87 ? -45.330 -13.822 69.463 1.00 98.19 87 PHE A O 1
ATOM 662 N N . VAL A 1 88 ? -44.056 -14.864 71.002 1.00 97.94 88 VAL A N 1
ATOM 663 C CA . VAL A 1 88 ? -43.717 -16.032 70.191 1.00 97.94 88 VAL A CA 1
ATOM 664 C C . VAL A 1 88 ? -43.823 -17.306 71.026 1.00 97.94 88 VAL A C 1
ATOM 666 O O . VAL A 1 88 ? -43.553 -17.289 72.223 1.00 97.94 88 VAL A O 1
ATOM 669 N N . ASP A 1 89 ? -44.242 -18.398 70.393 1.00 95.75 89 ASP A N 1
ATOM 670 C CA . ASP A 1 89 ? -44.114 -19.753 70.930 1.00 95.75 89 ASP A CA 1
ATOM 671 C C . ASP A 1 89 ? -43.604 -20.718 69.842 1.00 95.75 89 ASP A C 1
ATOM 673 O O . ASP A 1 89 ? -43.210 -20.311 68.744 1.00 95.75 89 ASP A O 1
ATOM 677 N N . GLY A 1 90 ? -43.623 -22.025 70.116 1.00 93.38 90 GLY A N 1
ATOM 678 C CA . GLY A 1 90 ? -43.210 -23.057 69.158 1.00 93.38 90 GLY A CA 1
ATOM 679 C C . GLY A 1 90 ? -44.085 -23.191 67.899 1.00 93.38 90 GLY A C 1
ATOM 680 O O . GLY A 1 90 ? -43.857 -24.098 67.101 1.00 93.38 90 GLY A O 1
ATOM 681 N N . SER A 1 91 ? -45.097 -22.346 67.704 1.00 94.88 91 SER A N 1
ATOM 682 C CA . SER A 1 91 ? -46.067 -22.432 66.609 1.00 94.88 91 SER A CA 1
ATOM 683 C C . SER A 1 91 ? -46.572 -21.083 66.079 1.00 94.88 91 SER A C 1
ATOM 685 O O . SER A 1 91 ? -46.890 -20.995 64.890 1.00 94.88 91 SER A O 1
ATOM 687 N N . GLN A 1 92 ? -46.631 -20.043 66.911 1.00 96.75 92 GLN A N 1
ATOM 688 C CA . GLN A 1 92 ? -47.271 -18.758 66.629 1.00 96.75 92 GLN A CA 1
ATOM 689 C C . GLN A 1 92 ? -46.328 -17.579 66.899 1.00 96.75 92 GLN A C 1
ATOM 691 O O . GLN A 1 92 ? -45.448 -17.642 67.754 1.00 96.75 92 GLN A O 1
ATOM 696 N N . LEU A 1 93 ? -46.557 -16.479 66.180 1.00 98.19 93 LEU A N 1
ATOM 697 C CA . LEU A 1 93 ? -45.921 -15.179 66.385 1.00 98.19 93 LEU A CA 1
ATOM 698 C C . LEU A 1 93 ? -47.009 -14.103 66.310 1.00 98.19 93 LEU A C 1
ATOM 700 O O . LEU A 1 93 ? -47.629 -13.924 65.260 1.00 98.19 93 LEU A O 1
ATOM 704 N N . ILE A 1 94 ? -47.274 -13.411 67.418 1.00 98.00 94 ILE A N 1
ATOM 705 C CA . ILE A 1 94 ? -48.419 -12.500 67.544 1.00 98.00 94 ILE A CA 1
ATOM 706 C C . ILE A 1 94 ? -47.955 -11.133 68.046 1.00 98.00 94 ILE A C 1
ATOM 708 O O . ILE A 1 94 ? -47.506 -10.999 69.182 1.00 98.00 94 ILE A O 1
ATOM 712 N N . THR A 1 95 ? -48.103 -10.091 67.225 1.00 98.06 95 THR A N 1
ATOM 713 C CA . THR A 1 95 ? -47.867 -8.697 67.636 1.00 98.06 95 THR A CA 1
ATOM 714 C C . THR A 1 95 ? -49.151 -8.074 68.162 1.00 98.06 95 THR A C 1
ATOM 716 O O . THR A 1 95 ? -50.153 -8.019 67.450 1.00 98.06 95 THR A O 1
ATOM 719 N N . ILE A 1 96 ? -49.106 -7.531 69.376 1.00 97.19 96 ILE A N 1
ATOM 720 C CA . ILE A 1 96 ? -50.255 -6.915 70.053 1.00 97.19 96 ILE A CA 1
ATOM 721 C C . ILE A 1 96 ? -50.134 -5.393 70.214 1.00 97.19 96 ILE A C 1
ATOM 723 O O . ILE A 1 96 ? -51.131 -4.727 70.500 1.00 97.19 96 ILE A O 1
ATOM 727 N N . ALA A 1 97 ? -48.937 -4.837 69.999 1.00 96.56 97 ALA A N 1
ATOM 728 C CA . ALA A 1 97 ? -48.655 -3.407 70.110 1.00 96.56 97 ALA A CA 1
ATOM 729 C C . ALA A 1 97 ? -47.878 -2.884 68.884 1.00 96.56 97 ALA A C 1
ATOM 731 O O . ALA A 1 97 ? -47.110 -3.612 68.253 1.00 96.56 97 ALA A O 1
ATOM 732 N N . ASP A 1 98 ? -48.077 -1.614 68.536 1.00 95.31 98 ASP A N 1
ATOM 733 C CA . ASP A 1 98 ? -47.389 -0.940 67.435 1.00 95.31 98 ASP A CA 1
ATOM 734 C C . ASP A 1 98 ? -45.889 -0.802 67.733 1.00 95.31 98 ASP A C 1
ATOM 736 O O . ASP A 1 98 ? -45.491 -0.130 68.682 1.00 95.31 98 ASP A O 1
ATOM 740 N N . LYS A 1 99 ? -45.059 -1.421 66.887 1.00 95.88 99 LYS A N 1
ATOM 741 C CA . LYS A 1 99 ? -43.590 -1.461 66.987 1.00 95.88 99 LYS A CA 1
ATOM 742 C C . LYS A 1 99 ? -42.911 -0.124 66.663 1.00 95.88 99 LYS A C 1
ATOM 744 O O . LYS A 1 99 ? -41.705 0.009 66.845 1.00 95.88 99 LYS A O 1
ATOM 749 N N . ALA A 1 100 ? -43.649 0.860 66.142 1.00 94.00 100 ALA A N 1
ATOM 750 C CA . ALA A 1 100 ? -43.150 2.224 65.957 1.00 94.00 100 ALA A CA 1
ATOM 751 C C . ALA A 1 100 ? -43.226 3.075 67.240 1.00 94.00 100 ALA A C 1
ATOM 753 O O . ALA A 1 100 ? -42.647 4.161 67.281 1.00 94.00 100 ALA A O 1
ATOM 754 N N . LYS A 1 101 ? -43.902 2.582 68.284 1.00 95.06 101 LYS A N 1
ATOM 755 C CA . LYS A 1 101 ? -44.043 3.223 69.598 1.00 95.06 101 LYS A CA 1
ATOM 756 C C . LYS A 1 101 ? -43.377 2.372 70.674 1.00 95.06 101 LYS A C 1
ATOM 758 O O . LYS A 1 101 ? -43.144 1.198 70.458 1.00 95.06 101 LYS A O 1
ATOM 763 N N . LYS A 1 102 ? -43.093 2.953 71.838 1.00 95.94 102 LYS A N 1
ATOM 764 C CA . LYS A 1 102 ? -42.517 2.261 73.000 1.00 95.94 102 LYS A CA 1
ATOM 765 C C . LYS A 1 102 ? -43.465 1.185 73.562 1.00 95.94 102 LYS A C 1
ATOM 767 O O . LYS A 1 102 ? -44.687 1.263 73.393 1.00 95.94 102 LYS A O 1
ATOM 772 N N . SER A 1 103 ? -42.895 0.260 74.332 1.00 95.88 103 SER A N 1
ATOM 773 C CA . SER A 1 103 ? -43.608 -0.611 75.278 1.00 95.88 103 SER A CA 1
ATOM 774 C C . SER A 1 103 ? -43.036 -0.465 76.693 1.00 95.88 103 SER A C 1
ATOM 776 O O . SER A 1 103 ? -42.044 0.244 76.879 1.00 95.88 103 SER A O 1
ATOM 778 N N . TRP A 1 104 ? -43.670 -1.082 77.695 1.00 94.69 104 TRP A N 1
ATOM 779 C CA . TRP A 1 104 ? -43.303 -0.957 79.113 1.00 94.69 104 TRP A CA 1
ATOM 780 C C . TRP A 1 104 ? -42.873 -2.288 79.748 1.00 94.69 104 TRP A C 1
ATOM 782 O O . TRP A 1 104 ? -43.367 -2.646 80.809 1.00 94.69 104 TRP A O 1
ATOM 792 N N . GLY A 1 105 ? -41.971 -3.038 79.116 1.00 93.19 105 GLY A N 1
ATOM 793 C CA . GLY A 1 105 ? -41.559 -4.369 79.585 1.00 93.19 105 GLY A CA 1
ATOM 794 C C . GLY A 1 105 ? -40.114 -4.491 80.075 1.00 93.19 105 GLY A C 1
ATOM 795 O O . GLY A 1 105 ? -39.793 -5.475 80.721 1.00 93.19 105 GLY A O 1
ATOM 796 N N . SER A 1 106 ? -39.230 -3.512 79.840 1.00 93.44 106 SER A N 1
ATOM 797 C CA . SER A 1 106 ? -37.783 -3.683 80.087 1.00 93.44 106 SER A CA 1
ATOM 798 C C . SER A 1 106 ? -37.146 -2.547 80.904 1.00 93.44 106 SER A C 1
ATOM 800 O O . SER A 1 106 ? -36.010 -2.135 80.644 1.00 93.44 106 SER A O 1
ATOM 802 N N . GLY A 1 107 ? -37.902 -1.969 81.840 1.00 91.38 107 GLY A N 1
ATOM 803 C CA . GLY A 1 107 ? -37.461 -0.834 82.654 1.00 91.38 107 GLY A CA 1
ATOM 804 C C . GLY A 1 107 ? -37.345 0.490 81.883 1.00 91.38 107 GLY A C 1
ATOM 805 O O . GLY A 1 107 ? -37.333 0.546 80.651 1.00 91.38 107 GLY A O 1
ATOM 806 N N . GLY A 1 108 ? -37.252 1.597 82.627 1.00 90.94 108 GLY A N 1
ATOM 807 C CA . GLY A 1 108 ? -37.300 2.955 82.070 1.00 90.94 108 GLY A CA 1
ATOM 808 C C . GLY A 1 108 ? -36.263 3.249 80.978 1.00 90.94 108 GLY A C 1
ATOM 809 O O . GLY A 1 108 ? -36.556 4.033 80.078 1.00 90.94 108 GLY A O 1
ATOM 810 N N . TRP A 1 109 ? -35.088 2.608 81.021 1.00 94.31 109 TRP A N 1
ATOM 811 C CA . TRP A 1 109 ? -34.054 2.762 79.994 1.00 94.31 109 TRP A CA 1
ATOM 812 C C . TRP A 1 109 ? -34.344 1.921 78.745 1.00 94.31 109 TRP A C 1
ATOM 814 O O . TRP A 1 109 ? -34.386 2.461 77.643 1.00 94.31 109 TRP A O 1
ATOM 824 N N . GLY A 1 110 ? -34.609 0.616 78.884 1.00 94.94 110 GLY A N 1
ATOM 825 C CA . GLY A 1 110 ? -34.820 -0.252 77.718 1.00 94.94 110 GLY A CA 1
ATOM 826 C C . GLY A 1 110 ? -36.079 0.119 76.924 1.00 94.94 110 GLY A C 1
ATOM 827 O O . GLY A 1 110 ? -36.056 0.119 75.690 1.00 94.94 110 GLY A O 1
ATOM 828 N N . ASN A 1 111 ? -37.128 0.586 77.612 1.00 95.56 111 ASN A N 1
ATOM 829 C CA . ASN A 1 111 ? -38.353 1.104 76.993 1.00 95.56 111 ASN A CA 1
ATOM 830 C C . ASN A 1 111 ? -38.092 2.287 76.040 1.00 95.56 111 ASN A C 1
ATOM 832 O O . ASN A 1 111 ? -38.893 2.547 75.148 1.00 95.56 111 ASN A O 1
ATOM 836 N N . GLN A 1 112 ? -36.987 3.026 76.203 1.00 94.50 112 GLN A N 1
ATOM 837 C CA . GLN A 1 112 ? -36.654 4.172 75.351 1.00 94.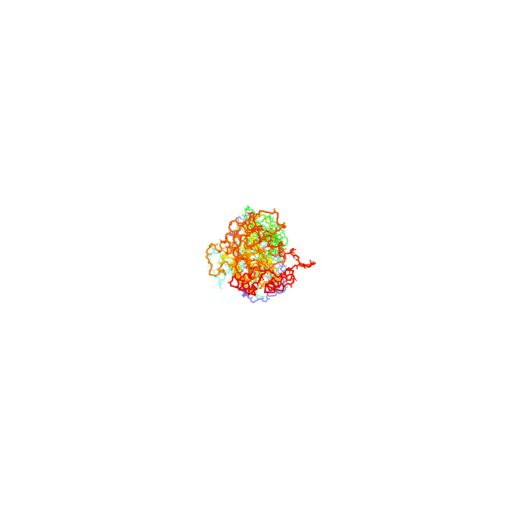50 112 GLN A CA 1
ATOM 838 C C . GLN A 1 112 ? -36.090 3.810 73.981 1.00 94.50 112 GLN A C 1
ATOM 840 O O . GLN A 1 112 ? -36.101 4.666 73.091 1.00 94.50 112 GLN A O 1
ATOM 845 N N . TYR A 1 113 ? -35.617 2.575 73.811 1.00 95.69 113 TYR A N 1
ATOM 846 C CA . TYR A 1 113 ? -34.825 2.173 72.648 1.00 95.69 113 TYR A CA 1
ATOM 847 C C . TYR A 1 113 ? -35.282 0.857 72.014 1.00 95.69 113 TYR A C 1
ATOM 849 O O . TYR A 1 113 ? -35.019 0.642 70.828 1.00 95.69 113 TYR A O 1
ATOM 857 N N . GLY A 1 114 ? -35.930 -0.022 72.781 1.00 96.25 114 GLY A N 1
ATOM 858 C CA . GLY A 1 114 ? -36.202 -1.398 72.383 1.00 96.25 114 GLY A CA 1
ATOM 859 C C . GLY A 1 114 ? -37.594 -1.648 71.812 1.00 96.25 114 GLY A C 1
ATOM 860 O O . GLY A 1 114 ? -38.599 -1.214 72.377 1.00 96.25 114 GLY A O 1
ATOM 861 N N . ILE A 1 115 ? -37.658 -2.428 70.734 1.00 98.19 115 ILE A N 1
ATOM 862 C CA . ILE A 1 115 ? -38.819 -3.288 70.474 1.00 98.19 115 ILE A CA 1
ATOM 863 C C . ILE A 1 115 ? -38.652 -4.522 71.363 1.00 98.19 115 ILE A C 1
ATOM 865 O O . ILE A 1 115 ? -37.566 -5.086 71.435 1.00 98.19 115 ILE A O 1
ATOM 869 N N . GLN A 1 116 ? -39.714 -4.931 72.042 1.00 98.12 116 GLN A N 1
ATOM 870 C CA . GLN A 1 116 ? -39.692 -5.988 73.056 1.00 98.12 116 GLN A CA 1
ATOM 871 C C . GLN A 1 116 ? -40.569 -7.159 72.624 1.00 98.12 116 GLN A C 1
ATOM 873 O O . GLN A 1 116 ? -41.695 -6.940 72.157 1.00 98.12 116 GLN A O 1
ATOM 878 N N . ILE A 1 117 ? -40.054 -8.375 72.787 1.00 98.38 117 ILE A N 1
ATOM 879 C CA . ILE A 1 117 ? -40.738 -9.622 72.439 1.00 98.38 117 ILE A CA 1
ATOM 880 C C . ILE A 1 117 ? -40.644 -10.640 73.573 1.00 98.38 117 ILE A C 1
ATOM 882 O O . ILE A 1 117 ? -39.563 -10.859 74.110 1.00 98.38 117 ILE A O 1
ATOM 886 N N . GLU A 1 118 ? -41.776 -11.258 73.894 1.00 97.69 118 GLU A N 1
ATOM 887 C CA . GLU A 1 118 ? -41.925 -12.301 74.910 1.00 97.69 118 GLU A CA 1
ATOM 888 C C . GLU A 1 118 ? -41.936 -13.693 74.282 1.00 97.69 118 GLU A C 1
ATOM 890 O O . GLU A 1 118 ? -42.698 -13.957 73.350 1.00 97.69 118 GLU A O 1
ATOM 895 N N . GLN A 1 119 ? -41.112 -14.593 74.808 1.00 96.94 119 GLN A N 1
ATOM 896 C CA . GLN A 1 119 ? -41.132 -16.015 74.465 1.00 96.94 119 GLN A CA 1
ATOM 897 C C . GLN A 1 119 ? -41.961 -16.802 75.477 1.00 96.94 119 GLN A C 1
ATOM 899 O O . GLN A 1 119 ? -41.877 -16.571 76.686 1.00 96.94 119 GLN A O 1
ATOM 904 N N . MET A 1 120 ? -42.728 -17.771 74.990 1.00 96.25 120 MET A N 1
ATOM 905 C CA . MET A 1 120 ? -43.437 -18.725 75.835 1.00 96.25 120 MET A CA 1
ATOM 906 C C . MET A 1 120 ? -42.508 -19.885 76.198 1.00 96.25 120 MET A C 1
ATOM 908 O O . MET A 1 120 ? -41.827 -20.433 75.341 1.00 96.25 120 MET A O 1
ATOM 912 N N . ARG A 1 121 ? -42.514 -20.352 77.452 1.00 95.12 121 ARG A N 1
ATOM 913 C CA . ARG A 1 121 ? -41.717 -21.537 77.803 1.00 95.12 121 ARG A CA 1
ATOM 914 C C . ARG A 1 121 ? -42.293 -22.799 77.152 1.00 95.12 121 ARG A C 1
ATOM 916 O O . ARG A 1 121 ? -43.388 -23.241 77.503 1.00 95.12 121 ARG A O 1
ATOM 923 N N . VAL A 1 122 ? -41.540 -23.407 76.234 1.00 93.94 122 VAL A N 1
ATOM 924 C CA . VAL A 1 122 ? -41.866 -24.703 75.613 1.00 93.94 122 VAL A CA 1
ATOM 925 C C . VAL A 1 122 ? -41.064 -25.843 76.248 1.00 93.94 122 VAL A C 1
ATOM 927 O O . VAL A 1 122 ? -40.005 -25.633 76.834 1.00 93.94 122 VAL A O 1
ATOM 930 N N . ASN A 1 123 ? -41.557 -27.079 76.136 1.00 90.81 123 ASN A N 1
ATOM 931 C CA . ASN A 1 123 ? -40.989 -28.246 76.828 1.00 90.81 123 ASN A CA 1
ATOM 932 C C . ASN A 1 123 ? -40.391 -29.319 75.899 1.00 90.81 123 ASN A C 1
ATOM 934 O O . ASN A 1 123 ? -39.955 -30.365 76.375 1.00 90.81 123 ASN A O 1
ATOM 938 N N . THR A 1 124 ? -40.358 -29.087 74.583 1.00 93.38 124 THR A N 1
ATOM 939 C CA . THR A 1 124 ? -39.730 -30.004 73.617 1.00 93.38 124 THR A CA 1
ATOM 940 C C . THR A 1 124 ? -38.705 -29.274 72.762 1.00 93.38 124 THR A C 1
ATOM 942 O O . THR A 1 124 ? -38.905 -28.116 72.396 1.00 93.38 124 THR A O 1
ATOM 945 N N . SER A 1 125 ? -37.627 -29.964 72.379 1.00 93.50 125 SER A N 1
ATOM 946 C CA . SER A 1 125 ? -36.592 -29.391 71.509 1.00 93.50 125 SER A CA 1
ATOM 947 C C . SER A 1 125 ? -37.154 -28.933 70.161 1.00 93.50 125 SER A C 1
ATOM 949 O O . SER A 1 125 ? -36.764 -27.886 69.664 1.00 93.50 125 SER A O 1
ATOM 951 N N . ALA A 1 126 ? -38.118 -29.663 69.586 1.00 93.88 126 ALA A N 1
ATOM 952 C CA . ALA A 1 126 ? -38.736 -29.291 68.313 1.00 93.88 126 ALA A CA 1
ATOM 953 C C . ALA A 1 126 ? -39.504 -27.961 68.398 1.00 93.88 126 ALA A C 1
ATOM 955 O O . ALA A 1 126 ? -39.360 -27.113 67.515 1.00 93.88 126 ALA A O 1
ATOM 956 N N . ALA A 1 127 ? -40.283 -27.764 69.470 1.00 95.31 127 ALA A N 1
ATOM 957 C CA . ALA A 1 127 ? -40.974 -26.502 69.718 1.00 95.31 127 ALA A CA 1
ATOM 958 C C . ALA A 1 127 ? -39.972 -25.362 69.958 1.00 95.31 127 ALA A C 1
ATOM 960 O O . ALA A 1 127 ? -40.127 -24.294 69.373 1.00 95.31 127 ALA A O 1
ATOM 961 N N . PHE A 1 128 ? -38.903 -25.616 70.720 1.00 96.75 128 PHE A N 1
ATOM 962 C CA . PHE A 1 128 ? -37.856 -24.627 70.991 1.00 96.75 128 PHE A CA 1
ATOM 963 C C . PHE A 1 128 ? -37.121 -24.194 69.715 1.00 96.75 128 PHE A C 1
ATOM 965 O O . PHE A 1 128 ? -36.944 -23.008 69.464 1.00 96.75 128 PHE A O 1
ATOM 972 N N . TYR A 1 129 ? -36.750 -25.132 68.839 1.00 97.12 129 TYR A N 1
ATOM 973 C CA . TYR A 1 129 ? -36.080 -24.803 67.575 1.00 97.12 129 TYR A CA 1
ATOM 974 C C . TYR A 1 129 ? -36.962 -23.952 66.660 1.00 97.12 129 TYR A C 1
ATOM 976 O O . TYR A 1 129 ? -36.476 -23.034 66.000 1.00 97.12 129 TYR A O 1
ATOM 984 N N . LYS A 1 130 ? -38.265 -24.248 66.622 1.00 97.38 130 LYS A N 1
ATOM 985 C CA . LYS A 1 130 ? -39.244 -23.481 65.851 1.00 97.38 130 LYS A CA 1
ATOM 986 C C . LYS A 1 130 ? -39.459 -22.082 66.437 1.00 97.38 130 LYS A C 1
ATOM 988 O O . LYS A 1 130 ? -39.512 -21.122 65.666 1.00 97.38 130 LYS A O 1
ATOM 993 N N . GLU A 1 131 ? -39.531 -21.964 67.760 1.00 97.88 131 GLU A N 1
ATOM 994 C CA . GLU A 1 131 ? -39.601 -20.688 68.479 1.00 97.88 131 GLU A CA 1
ATOM 995 C C . GLU A 1 131 ? -38.364 -19.823 68.188 1.00 97.88 131 GLU A C 1
ATOM 997 O O . GLU A 1 131 ? -38.502 -18.715 67.672 1.00 97.88 131 GLU A O 1
ATOM 1002 N N . ILE A 1 132 ? -37.154 -20.355 68.394 1.00 97.94 132 ILE A N 1
ATOM 1003 C CA . ILE A 1 132 ? -35.886 -19.641 68.170 1.00 97.94 132 ILE A CA 1
ATOM 1004 C C . ILE A 1 132 ? -35.702 -19.234 66.703 1.00 97.94 132 ILE A C 1
ATOM 1006 O O . ILE A 1 132 ? -35.305 -18.101 66.425 1.00 97.94 132 ILE A O 1
ATOM 1010 N N . ALA A 1 133 ? -36.039 -20.104 65.743 1.00 97.25 133 ALA A N 1
ATOM 1011 C CA . ALA A 1 133 ? -35.998 -19.754 64.320 1.00 97.25 133 ALA A CA 1
ATOM 1012 C C . ALA A 1 133 ? -36.944 -18.588 63.989 1.00 97.25 133 ALA A C 1
ATOM 1014 O O . ALA A 1 133 ? -36.584 -17.687 63.227 1.00 97.25 133 ALA A O 1
ATOM 1015 N N . THR A 1 134 ? -38.141 -18.599 64.579 1.00 98.06 134 THR A N 1
ATOM 1016 C CA . THR A 1 134 ? -39.153 -17.550 64.411 1.00 98.06 134 THR A CA 1
ATOM 1017 C C . THR A 1 134 ? -38.688 -16.234 65.020 1.00 98.06 134 THR A C 1
ATOM 1019 O O . THR A 1 134 ? -38.678 -15.206 64.343 1.00 98.06 134 THR A O 1
ATOM 1022 N N . LEU A 1 135 ? -38.220 -16.283 66.263 1.00 98.25 135 LEU A N 1
ATOM 1023 C CA . LEU A 1 135 ? -37.708 -15.143 67.005 1.00 98.25 135 LEU A CA 1
ATOM 1024 C C . LEU A 1 135 ? -36.505 -14.489 66.310 1.00 98.25 135 LEU A C 1
ATOM 1026 O O . LEU A 1 135 ? -36.460 -13.264 66.174 1.00 98.25 135 LEU A O 1
ATOM 1030 N N . ALA A 1 136 ? -35.546 -15.288 65.832 1.00 97.56 136 ALA A N 1
ATOM 1031 C CA . ALA A 1 136 ? -34.344 -14.788 65.170 1.00 97.56 136 ALA A CA 1
ATOM 1032 C C . ALA A 1 136 ? -34.666 -14.121 63.826 1.00 97.56 136 ALA A C 1
ATOM 1034 O O . ALA A 1 136 ? -34.201 -13.010 63.559 1.00 97.56 136 ALA A O 1
ATOM 1035 N N . LYS A 1 137 ? -35.510 -14.761 63.001 1.00 95.06 137 LYS A N 1
ATOM 1036 C CA . LYS A 1 137 ? -35.966 -14.188 61.727 1.00 95.06 137 LYS A CA 1
ATOM 1037 C C . LYS A 1 137 ? -36.716 -12.879 61.948 1.00 95.06 137 LYS A C 1
ATOM 1039 O O . LYS A 1 137 ? -36.409 -11.883 61.300 1.00 95.06 137 LYS A O 1
ATOM 1044 N N . TRP A 1 138 ? -37.657 -12.870 62.888 1.00 97.06 138 TRP A N 1
ATOM 1045 C CA . TRP A 1 138 ? -38.437 -11.681 63.207 1.00 97.06 138 TRP A CA 1
ATOM 1046 C C . TRP A 1 138 ? -37.560 -10.527 63.708 1.00 97.06 138 TRP A C 1
ATOM 1048 O O . TRP A 1 138 ? -37.753 -9.381 63.301 1.00 97.06 138 TRP A O 1
ATOM 1058 N N . THR A 1 139 ? -36.560 -10.833 64.539 1.00 97.75 139 THR A N 1
ATOM 1059 C CA . THR A 1 139 ? -35.579 -9.860 65.038 1.00 97.75 139 THR A CA 1
ATOM 1060 C C . THR A 1 139 ? -34.785 -9.245 63.885 1.00 97.75 139 THR A C 1
ATOM 1062 O O . THR A 1 139 ? -34.687 -8.019 63.798 1.00 97.75 139 THR A O 1
ATOM 1065 N N . ALA A 1 140 ? -34.275 -10.071 62.963 1.00 94.50 140 ALA A N 1
ATOM 1066 C CA . ALA A 1 140 ? -33.567 -9.600 61.773 1.00 94.50 140 ALA A CA 1
ATOM 1067 C C . ALA A 1 140 ? -34.457 -8.690 60.908 1.00 94.50 140 ALA A C 1
ATOM 1069 O O . ALA A 1 140 ? -34.010 -7.630 60.466 1.00 94.50 140 ALA A O 1
ATOM 1070 N N . ASP A 1 141 ? -35.733 -9.046 60.743 1.00 91.69 141 ASP A N 1
ATOM 1071 C CA . ASP A 1 141 ? -36.699 -8.237 59.995 1.00 91.69 141 ASP A CA 1
ATOM 1072 C C . ASP A 1 141 ? -36.929 -6.868 60.641 1.00 91.69 141 ASP A C 1
ATOM 1074 O O . ASP A 1 141 ? -36.990 -5.861 59.934 1.00 91.69 141 ASP A O 1
ATOM 1078 N N . GLN A 1 142 ? -36.996 -6.788 61.976 1.00 94.81 142 GLN A N 1
ATOM 1079 C CA . GLN A 1 142 ? -37.113 -5.496 62.660 1.00 94.81 142 GLN A CA 1
ATOM 1080 C C . GLN A 1 142 ? -35.841 -4.657 62.489 1.00 94.81 142 GLN A C 1
ATOM 1082 O O . GLN A 1 142 ? -35.922 -3.452 62.235 1.00 94.81 142 GLN A O 1
ATOM 1087 N N . MET A 1 143 ? -34.663 -5.278 62.574 1.00 93.75 143 MET A N 1
ATOM 1088 C CA . MET A 1 143 ? -33.391 -4.580 62.373 1.00 93.75 143 MET A CA 1
ATOM 1089 C C . MET A 1 143 ? -33.272 -3.996 60.962 1.00 93.75 143 MET A C 1
ATOM 1091 O O . MET A 1 143 ? -32.838 -2.851 60.817 1.00 93.75 143 MET A O 1
ATOM 1095 N N . ILE A 1 144 ? -33.705 -4.739 59.939 1.00 83.19 144 ILE A N 1
ATOM 1096 C CA . ILE A 1 144 ? -33.761 -4.268 58.548 1.00 83.19 144 ILE A CA 1
ATOM 1097 C C . ILE A 1 144 ? -34.792 -3.142 58.421 1.00 83.19 144 ILE A C 1
ATOM 1099 O O . ILE A 1 144 ? -34.456 -2.046 57.972 1.00 83.19 144 ILE A O 1
ATOM 1103 N N . LYS A 1 145 ? -36.025 -3.375 58.887 1.00 87.81 145 LYS A N 1
ATOM 1104 C CA . LYS A 1 145 ? -37.147 -2.432 58.773 1.00 87.81 145 LYS A CA 1
ATOM 1105 C C . LYS A 1 145 ? -36.844 -1.067 59.389 1.00 87.81 145 LYS A C 1
ATOM 1107 O O . LYS A 1 145 ? -37.196 -0.042 58.811 1.00 87.81 145 LYS A O 1
ATOM 1112 N N . TYR A 1 146 ? -36.198 -1.036 60.553 1.00 87.44 146 TYR A N 1
ATOM 1113 C CA . TYR A 1 146 ? -35.889 0.210 61.261 1.00 87.44 146 TYR A CA 1
ATOM 1114 C C . TYR A 1 146 ? -34.454 0.711 61.021 1.00 87.44 146 TYR A C 1
ATOM 1116 O O . TYR A 1 146 ? -34.074 1.772 61.532 1.00 87.44 146 TYR A O 1
ATOM 1124 N N . GLY A 1 147 ? -33.661 0.004 60.208 1.00 88.44 147 GLY A N 1
ATOM 1125 C CA . GLY A 1 147 ? -32.276 0.358 59.896 1.00 88.44 147 GLY A CA 1
ATOM 1126 C C . GLY A 1 147 ? -31.398 0.427 61.147 1.00 88.44 147 GLY A C 1
ATOM 1127 O O . GLY A 1 147 ? -30.765 1.455 61.396 1.00 88.44 147 GLY A O 1
ATOM 1128 N N . MET A 1 148 ? -31.421 -0.632 61.962 1.00 91.25 148 MET A N 1
ATOM 1129 C CA . MET A 1 148 ? -30.656 -0.747 63.215 1.00 91.25 148 MET A CA 1
ATOM 1130 C C . MET A 1 148 ? -29.200 -1.199 62.997 1.00 91.25 148 MET A C 1
ATOM 1132 O O . MET A 1 148 ? -28.389 -1.119 63.919 1.00 91.25 148 MET A O 1
ATOM 1136 N N . GLY A 1 149 ? -28.859 -1.650 61.785 1.00 88.19 149 GLY A N 1
ATOM 1137 C CA . GLY A 1 149 ? -27.557 -2.233 61.448 1.00 88.19 149 GLY A CA 1
ATOM 1138 C C . GLY A 1 149 ? -27.481 -3.735 61.737 1.00 88.19 149 GLY A C 1
ATOM 1139 O O . GLY A 1 149 ? -28.447 -4.331 62.208 1.00 88.19 149 GLY A O 1
ATOM 1140 N N . ALA A 1 150 ? -26.325 -4.339 61.439 1.00 89.38 150 ALA A N 1
ATOM 1141 C CA . ALA A 1 150 ? -26.093 -5.768 61.661 1.00 89.38 150 ALA A CA 1
ATOM 1142 C C . ALA A 1 150 ? -26.192 -6.137 63.157 1.00 89.38 150 ALA A C 1
ATOM 1144 O O . ALA A 1 150 ? -25.851 -5.295 63.999 1.00 89.38 150 ALA A O 1
ATOM 1145 N N . PRO A 1 151 ? -26.634 -7.359 63.506 1.00 95.19 151 PRO A N 1
ATOM 1146 C CA . PRO A 1 151 ? -26.867 -7.759 64.891 1.00 95.19 151 PRO A CA 1
ATOM 1147 C C . PRO A 1 151 ? -25.608 -7.653 65.751 1.00 95.19 151 PRO A C 1
ATOM 1149 O O . PRO A 1 151 ? -24.577 -8.271 65.490 1.00 95.19 151 PRO A O 1
ATOM 1152 N N . LYS A 1 152 ? -25.705 -6.880 66.827 1.00 96.94 152 LYS A N 1
ATOM 1153 C CA . LYS A 1 152 ? -24.639 -6.642 67.791 1.00 96.94 152 LYS A CA 1
ATOM 1154 C C . LYS A 1 152 ? -25.228 -6.672 69.191 1.00 96.94 152 LYS A C 1
ATOM 1156 O O . LYS A 1 152 ? -26.072 -5.842 69.533 1.00 96.94 152 LYS A O 1
ATOM 1161 N N . LEU A 1 153 ? -24.739 -7.602 70.007 1.00 97.56 153 LEU A N 1
ATOM 1162 C CA . LEU A 1 153 ? -25.101 -7.664 71.417 1.00 97.56 153 LEU A CA 1
ATOM 1163 C C . LEU A 1 153 ? -24.694 -6.378 72.137 1.00 97.56 153 LEU A C 1
ATOM 1165 O O . LEU A 1 153 ? -23.610 -5.835 71.910 1.00 97.56 153 LEU A O 1
ATOM 1169 N N . MET A 1 154 ? -25.565 -5.909 73.022 1.00 95.75 154 MET A N 1
ATOM 1170 C CA . MET A 1 154 ? -25.219 -4.898 74.014 1.00 95.75 154 MET A CA 1
ATOM 1171 C C . MET A 1 154 ? -24.063 -5.395 74.893 1.00 95.75 154 MET A C 1
ATOM 1173 O O . MET A 1 154 ? -23.944 -6.591 75.146 1.00 95.75 154 MET A O 1
ATOM 1177 N N . SER A 1 155 ? -23.196 -4.514 75.390 1.00 93.31 155 SER A N 1
ATOM 1178 C CA . SER A 1 155 ? -22.247 -4.961 76.421 1.00 93.31 155 SER A CA 1
ATOM 1179 C C . SER A 1 155 ? -22.973 -5.169 77.754 1.00 93.31 155 SER A C 1
ATOM 1181 O O . SER A 1 155 ? -23.784 -4.329 78.142 1.00 93.31 155 SER A O 1
ATOM 1183 N N . SER A 1 156 ? -22.680 -6.264 78.459 1.00 91.06 156 SER A N 1
ATOM 1184 C CA . SER A 1 156 ? -23.248 -6.572 79.778 1.00 91.06 156 SER A CA 1
ATOM 1185 C C . SER A 1 156 ? -22.127 -6.800 80.795 1.00 91.06 156 SER A C 1
ATOM 1187 O O . SER A 1 156 ? -21.221 -7.587 80.505 1.00 91.06 156 SER A O 1
ATOM 1189 N N . PRO A 1 157 ? -22.160 -6.155 81.977 1.00 91.38 157 PRO A N 1
ATOM 1190 C CA . PRO A 1 157 ? -21.225 -6.463 83.056 1.00 91.38 157 PRO A CA 1
ATOM 1191 C C . PRO A 1 157 ? -21.495 -7.863 83.637 1.00 91.38 157 PRO A C 1
ATOM 1193 O O . PRO A 1 157 ? -22.531 -8.470 83.366 1.00 91.38 157 PRO A O 1
ATOM 1196 N N . SER A 1 158 ? -20.560 -8.389 84.436 1.00 89.31 158 SER A N 1
ATOM 1197 C CA . SER A 1 158 ? -20.679 -9.709 85.084 1.00 89.31 158 SER A CA 1
ATOM 1198 C C . SER A 1 158 ? -21.561 -9.710 86.340 1.00 89.31 158 SER A C 1
ATOM 1200 O O . SER A 1 158 ? -21.979 -10.774 86.793 1.00 89.31 158 SER A O 1
ATOM 1202 N N . SER A 1 159 ? -21.866 -8.535 86.892 1.00 92.62 159 SER A N 1
ATOM 1203 C CA . SER A 1 159 ? -22.771 -8.334 88.025 1.00 92.62 159 SER A CA 1
ATOM 1204 C C . SER A 1 159 ? -23.603 -7.060 87.832 1.00 92.62 159 SER A C 1
ATOM 1206 O O . SER A 1 159 ? -23.204 -6.201 87.041 1.00 92.62 159 SER A O 1
ATOM 1208 N N . PRO A 1 160 ? -24.746 -6.912 88.530 1.00 94.56 160 PRO A N 1
ATOM 1209 C CA . PRO A 1 160 ? -25.588 -5.732 88.389 1.00 94.56 160 PRO A CA 1
ATOM 1210 C C . PRO A 1 160 ? -24.888 -4.429 88.795 1.00 94.56 160 PRO A C 1
ATOM 1212 O O . PRO A 1 160 ? -24.301 -4.327 89.873 1.00 94.56 160 PRO A O 1
ATOM 1215 N N . GLN A 1 161 ? -24.987 -3.411 87.941 1.00 90.31 161 GLN A N 1
ATOM 1216 C CA . GLN A 1 161 ? -24.371 -2.096 88.109 1.00 90.31 161 GLN A CA 1
ATOM 1217 C C . GLN A 1 161 ? -25.404 -0.971 88.031 1.00 90.31 161 GLN A C 1
ATOM 1219 O O . GLN A 1 161 ? -26.460 -1.107 87.410 1.00 90.31 161 GLN A O 1
ATOM 1224 N N . LYS A 1 162 ? -25.069 0.170 88.646 1.00 91.12 162 LYS A N 1
ATOM 1225 C CA . LYS A 1 162 ? -25.785 1.432 88.449 1.00 91.12 162 LYS A CA 1
ATOM 1226 C C . LYS A 1 162 ? -24.988 2.326 87.504 1.00 91.12 162 LYS A C 1
ATOM 1228 O O . LYS A 1 162 ? -23.890 2.739 87.862 1.00 91.12 162 LYS A O 1
ATOM 1233 N N . ASN A 1 163 ? -25.539 2.627 86.331 1.00 89.31 163 ASN A N 1
ATOM 1234 C CA . ASN A 1 163 ? -24.894 3.444 85.295 1.00 89.31 163 ASN A CA 1
ATOM 1235 C C . ASN A 1 163 ? -25.746 4.674 84.931 1.00 89.31 163 ASN A C 1
ATOM 1237 O O . ASN A 1 163 ? -26.908 4.774 85.330 1.00 89.31 163 ASN A O 1
ATOM 1241 N N . ASP A 1 164 ? -25.172 5.619 84.181 1.00 90.31 164 ASP A N 1
ATOM 1242 C CA . ASP A 1 164 ? -25.885 6.807 83.692 1.00 90.31 164 ASP A CA 1
ATOM 1243 C C . ASP A 1 164 ? -26.971 6.418 82.673 1.00 90.31 164 ASP A C 1
ATOM 1245 O O . ASP A 1 164 ? -26.676 5.861 81.613 1.00 90.31 164 ASP A O 1
ATOM 1249 N N . LEU A 1 165 ? -28.229 6.751 82.980 1.00 89.19 165 LEU A N 1
ATOM 1250 C CA . LEU A 1 165 ? -29.392 6.463 82.135 1.00 89.19 165 LEU A CA 1
ATOM 1251 C C . LEU A 1 165 ? -29.424 7.290 80.837 1.00 89.19 165 LEU A C 1
ATOM 1253 O O . LEU A 1 165 ? -30.230 6.997 79.958 1.00 89.19 165 LEU A O 1
ATOM 1257 N N . SER A 1 166 ? -28.558 8.295 80.686 1.00 88.38 166 SER A N 1
ATOM 1258 C CA . SER A 1 166 ? -28.383 9.026 79.424 1.00 88.38 166 SER A CA 1
ATOM 1259 C C . SER A 1 166 ? -27.551 8.255 78.384 1.00 88.38 166 SER A C 1
ATOM 1261 O O . SER A 1 166 ? -27.550 8.602 77.200 1.00 88.38 166 SER A O 1
ATOM 1263 N N . THR A 1 167 ? -26.870 7.182 78.805 1.00 89.19 167 THR A N 1
ATOM 1264 C CA . THR A 1 167 ? -26.018 6.356 77.940 1.00 89.19 167 THR A CA 1
ATOM 1265 C C . THR A 1 167 ? -26.833 5.760 76.795 1.00 89.19 167 THR A C 1
ATOM 1267 O O . THR A 1 167 ? -27.855 5.113 77.025 1.00 89.19 167 THR A O 1
ATOM 1270 N N . LYS A 1 168 ? -26.374 5.945 75.551 1.00 91.12 168 LYS A N 1
ATOM 1271 C CA . LYS A 1 168 ? -27.011 5.353 74.365 1.00 91.12 168 LYS A CA 1
ATOM 1272 C C . LYS A 1 168 ? -26.682 3.856 74.236 1.00 91.12 168 LYS A C 1
ATOM 1274 O O . LYS A 1 168 ? -25.621 3.435 74.698 1.00 91.12 168 LYS A O 1
ATOM 1279 N N . PRO A 1 169 ? -27.540 3.052 73.580 1.00 92.31 169 PRO A N 1
ATOM 1280 C CA . PRO A 1 169 ? -27.240 1.647 73.314 1.00 92.31 169 PRO A CA 1
ATOM 1281 C C . PRO A 1 169 ? -25.917 1.474 72.547 1.00 92.31 169 PRO A C 1
ATOM 1283 O O . PRO A 1 169 ? -25.703 2.113 71.518 1.00 92.31 169 PRO A O 1
ATOM 1286 N N . ASP A 1 170 ? -25.040 0.589 73.028 1.00 93.81 170 ASP A N 1
ATOM 1287 C CA . ASP A 1 170 ? -23.777 0.215 72.369 1.00 93.81 170 ASP A CA 1
ATOM 1288 C C . ASP A 1 170 ? -23.879 -1.080 71.539 1.00 93.81 170 ASP A C 1
ATOM 1290 O O . ASP A 1 170 ? -22.919 -1.475 70.864 1.00 93.81 170 ASP A O 1
ATOM 1294 N N . GLY A 1 171 ? -25.062 -1.694 71.548 1.00 96.06 171 GLY A N 1
ATOM 1295 C CA . GLY A 1 171 ? -25.508 -2.782 70.685 1.00 96.06 171 GLY A CA 1
ATOM 1296 C C . GLY A 1 171 ? -26.990 -2.611 70.337 1.00 96.06 171 GLY A C 1
ATOM 1297 O O . GLY A 1 171 ? -27.692 -1.809 70.954 1.00 96.06 171 GLY A O 1
ATOM 1298 N N . ASN A 1 172 ? -27.459 -3.353 69.336 1.00 97.25 172 ASN A N 1
ATOM 1299 C CA . ASN A 1 172 ? -28.837 -3.317 68.832 1.00 97.25 172 ASN A CA 1
ATOM 1300 C C . ASN A 1 172 ? -29.632 -4.598 69.165 1.00 97.25 172 ASN A C 1
ATOM 1302 O O . ASN A 1 172 ? -30.770 -4.757 68.725 1.00 97.25 172 ASN A O 1
ATOM 1306 N N . LEU A 1 173 ? -29.061 -5.488 69.978 1.00 98.38 173 LEU A N 1
ATOM 1307 C CA . LEU A 1 173 ? -29.702 -6.698 70.480 1.00 98.38 173 LEU A CA 1
ATOM 1308 C C . LEU A 1 173 ? -29.356 -6.911 71.956 1.00 98.38 173 LEU A C 1
ATOM 1310 O O . LEU A 1 173 ? -28.186 -6.817 72.328 1.00 98.38 173 LEU A O 1
ATOM 1314 N N . ALA A 1 174 ? -30.342 -7.210 72.799 1.00 97.69 174 ALA A N 1
ATOM 1315 C CA . ALA A 1 174 ? -30.108 -7.527 74.208 1.00 97.69 174 ALA A CA 1
ATOM 1316 C C . ALA A 1 174 ? -31.132 -8.525 74.755 1.00 97.69 174 ALA A C 1
ATOM 1318 O O . ALA A 1 174 ? -32.259 -8.584 74.269 1.00 97.69 174 ALA A O 1
ATOM 1319 N N . SER A 1 175 ? -30.753 -9.262 75.798 1.00 97.50 175 SER A N 1
ATOM 1320 C CA . SER A 1 175 ? -31.715 -9.871 76.718 1.00 97.50 175 SER A CA 1
ATOM 1321 C C . SER A 1 175 ? -32.126 -8.882 77.805 1.00 97.50 175 SER A C 1
ATOM 1323 O O . SER A 1 175 ? -31.418 -7.896 78.048 1.00 97.50 175 SER A O 1
ATOM 1325 N N . HIS A 1 176 ? -33.232 -9.152 78.500 1.00 96.44 176 HIS A N 1
ATOM 1326 C CA . HIS A 1 176 ? -33.628 -8.366 79.670 1.00 96.44 176 HIS A CA 1
ATOM 1327 C C . HIS A 1 176 ? -32.516 -8.349 80.724 1.00 96.44 176 HIS A C 1
ATOM 1329 O O . HIS A 1 176 ? -32.145 -7.275 81.196 1.00 96.44 176 HIS A O 1
ATOM 1335 N N . LYS A 1 177 ? -31.861 -9.489 80.982 1.00 95.62 177 LYS A N 1
ATOM 1336 C CA . LYS A 1 177 ? -30.701 -9.563 81.887 1.00 95.62 177 LYS A CA 1
ATOM 1337 C C . LYS A 1 177 ? -29.604 -8.557 81.565 1.00 95.62 177 LYS A C 1
ATOM 1339 O O . LYS A 1 177 ? -29.068 -7.929 82.473 1.00 95.62 177 LYS A O 1
ATOM 1344 N N . MET A 1 178 ? -29.252 -8.397 80.290 1.00 96.25 178 MET A N 1
ATOM 1345 C CA . MET A 1 178 ? -28.193 -7.468 79.881 1.00 96.25 178 MET A CA 1
ATOM 1346 C C . MET A 1 178 ? -28.575 -6.016 80.195 1.00 96.25 178 MET A C 1
ATOM 1348 O O . MET A 1 178 ? -27.720 -5.230 80.605 1.00 96.25 178 MET A O 1
ATOM 1352 N N . ILE A 1 179 ? -29.864 -5.676 80.064 1.00 95.25 179 ILE A N 1
ATOM 1353 C CA . ILE A 1 179 ? -30.408 -4.377 80.481 1.00 95.25 179 ILE A CA 1
ATOM 1354 C C . ILE A 1 179 ? -30.327 -4.233 82.002 1.00 95.25 179 ILE A C 1
ATOM 1356 O O . ILE A 1 179 ? -29.763 -3.250 82.482 1.00 95.25 179 ILE A O 1
ATOM 1360 N N . SER A 1 180 ? -30.829 -5.213 82.755 1.00 94.81 180 SER A N 1
ATOM 1361 C CA . SER A 1 180 ? -30.841 -5.201 84.222 1.00 94.81 180 SER A CA 1
ATOM 1362 C C . SER A 1 180 ? -29.433 -5.116 84.804 1.00 94.81 180 SER A C 1
ATOM 1364 O O . SER A 1 180 ? -29.167 -4.328 85.704 1.00 94.81 180 SER A O 1
ATOM 1366 N N . TYR A 1 181 ? -28.476 -5.863 84.253 1.00 94.81 181 TYR A N 1
ATOM 1367 C CA . TYR A 1 181 ? -27.105 -5.873 84.753 1.00 94.81 181 TYR A CA 1
ATOM 1368 C C . TYR A 1 181 ? -26.394 -4.550 84.475 1.00 94.81 181 TYR A C 1
ATOM 1370 O O . TYR A 1 181 ? -25.606 -4.088 85.299 1.00 94.81 181 TYR A O 1
ATOM 1378 N N . LYS A 1 182 ? -26.682 -3.906 83.343 1.00 93.56 182 LYS A N 1
ATOM 1379 C CA . LYS A 1 182 ? -26.092 -2.611 83.002 1.00 93.56 182 LYS A CA 1
ATOM 1380 C C . LYS A 1 182 ? -26.791 -1.438 83.694 1.00 93.56 182 LYS A C 1
ATOM 1382 O O . LYS A 1 182 ? -26.125 -0.459 84.012 1.00 93.56 182 LYS A O 1
ATOM 1387 N N . PHE A 1 183 ? -28.095 -1.523 83.946 1.00 92.81 183 PHE A N 1
ATOM 1388 C CA . PHE A 1 183 ? -28.919 -0.437 84.486 1.00 92.81 183 PHE A CA 1
ATOM 1389 C C . PHE A 1 183 ? -29.850 -0.931 85.604 1.00 92.81 183 PHE A C 1
ATOM 1391 O O . PHE A 1 183 ? -31.069 -0.727 85.551 1.00 92.81 183 PHE A O 1
ATOM 1398 N N . ASN A 1 184 ? -29.272 -1.528 86.652 1.00 88.81 184 ASN A N 1
ATOM 1399 C CA . ASN A 1 184 ? -29.990 -2.221 87.736 1.00 88.81 184 ASN A CA 1
ATOM 1400 C C . ASN A 1 184 ? -30.895 -1.304 88.581 1.00 88.81 184 ASN A C 1
ATOM 1402 O O . ASN A 1 184 ? -31.611 -1.748 89.470 1.00 88.81 184 ASN A O 1
ATOM 1406 N N . GLN A 1 185 ? -30.864 0.008 88.336 1.00 90.50 185 GLN A N 1
ATOM 1407 C CA . GLN A 1 185 ? -31.819 0.953 88.915 1.00 90.50 185 GLN A CA 1
ATOM 1408 C C . GLN A 1 185 ? -33.165 1.020 88.165 1.00 90.50 185 GLN A C 1
ATOM 1410 O O . GLN A 1 185 ? -34.034 1.779 88.582 1.00 90.50 185 GLN A O 1
ATOM 1415 N N . THR A 1 186 ? -33.328 0.300 87.046 1.00 86.94 186 THR A N 1
ATOM 1416 C CA . THR A 1 186 ? -34.546 0.359 86.211 1.00 86.94 186 THR A CA 1
ATOM 1417 C C . THR A 1 186 ? -35.324 -0.951 86.128 1.00 86.94 186 THR A C 1
ATOM 1419 O O . THR A 1 186 ? -36.515 -0.908 85.826 1.00 86.94 186 THR A O 1
ATOM 1422 N N . THR A 1 187 ? -34.665 -2.086 86.363 1.00 91.44 187 THR A N 1
ATOM 1423 C CA . THR A 1 187 ? -35.226 -3.444 86.357 1.00 91.44 187 THR A CA 1
ATOM 1424 C C . THR A 1 187 ? -34.153 -4.425 86.857 1.00 91.44 187 THR A C 1
ATOM 1426 O O . THR A 1 187 ? -32.964 -4.125 86.743 1.00 91.44 187 THR A O 1
ATOM 1429 N N . ASP A 1 188 ? -34.563 -5.560 87.421 1.00 92.38 188 ASP A N 1
ATOM 1430 C CA . ASP A 1 188 ? -33.713 -6.597 88.031 1.00 92.38 188 ASP A CA 1
ATOM 1431 C C . ASP A 1 188 ? -33.929 -8.002 87.427 1.00 92.38 188 ASP A C 1
ATOM 1433 O O . ASP A 1 188 ? -33.398 -8.999 87.916 1.00 92.38 188 ASP A O 1
ATOM 1437 N N . HIS A 1 189 ? -34.675 -8.077 86.328 1.00 92.12 189 HIS A N 1
ATOM 1438 C CA . HIS A 1 189 ? -35.014 -9.304 85.614 1.00 92.12 189 HIS A CA 1
ATOM 1439 C C . HIS A 1 189 ? -33.802 -9.945 84.918 1.00 92.12 189 HIS A C 1
ATOM 1441 O O . HIS A 1 189 ? -32.879 -9.249 84.489 1.00 92.12 189 HIS A O 1
ATOM 1447 N N . VAL A 1 190 ? -33.795 -11.274 84.785 1.00 93.12 190 VAL A N 1
ATOM 1448 C CA . VAL A 1 190 ? -32.637 -12.048 84.284 1.00 93.12 190 VAL A CA 1
ATOM 1449 C C . VAL A 1 190 ? -32.949 -12.958 83.091 1.00 93.12 190 VAL A C 1
ATOM 1451 O O . VAL A 1 190 ? -32.123 -13.788 82.710 1.00 93.12 190 VAL A O 1
ATOM 1454 N N . ASP A 1 191 ? -34.116 -12.797 82.480 1.00 94.62 191 ASP A N 1
ATOM 1455 C CA . ASP A 1 191 ? -34.542 -13.513 81.283 1.00 94.62 191 ASP A CA 1
ATOM 1456 C C . ASP A 1 191 ? -33.784 -13.099 80.005 1.00 94.62 191 ASP A C 1
ATOM 1458 O O . ASP A 1 191 ? -33.243 -11.987 79.934 1.00 94.62 191 ASP A O 1
ATOM 1462 N N . PRO A 1 192 ? -33.723 -13.986 78.984 1.00 95.31 192 PRO A N 1
ATOM 1463 C CA . PRO A 1 192 ? -34.241 -15.361 78.934 1.00 95.31 192 PRO A CA 1
ATOM 1464 C C . PRO A 1 192 ? -33.190 -16.422 79.319 1.00 95.31 192 PRO A C 1
ATOM 1466 O O . PRO A 1 192 ? -33.378 -17.607 79.042 1.00 95.31 192 PRO A O 1
ATOM 1469 N N . ASP A 1 193 ? -32.069 -16.010 79.922 1.00 93.69 193 ASP A N 1
ATOM 1470 C CA . ASP A 1 193 ? -30.874 -16.842 80.120 1.00 93.69 193 ASP A CA 1
ATOM 1471 C C . ASP A 1 193 ? -31.170 -18.199 80.785 1.00 93.69 193 ASP A C 1
ATOM 1473 O O . ASP A 1 193 ? -30.689 -19.230 80.315 1.00 93.69 193 ASP A O 1
ATOM 1477 N N . GLU A 1 194 ? -31.969 -18.225 81.860 1.00 92.75 194 GLU A N 1
ATOM 1478 C CA . GLU A 1 194 ? -32.314 -19.479 82.547 1.00 92.75 194 GLU A CA 1
ATOM 1479 C C . GLU A 1 194 ? -33.099 -20.419 81.622 1.00 92.75 194 GLU A C 1
ATOM 1481 O O . GLU A 1 194 ? -32.755 -21.595 81.501 1.00 92.75 194 GLU A O 1
ATOM 1486 N N . TYR A 1 195 ? -34.120 -19.904 80.933 1.00 95.00 195 TYR A N 1
ATOM 1487 C CA . TYR A 1 195 ? -34.942 -20.686 80.013 1.00 95.00 195 TYR A CA 1
ATOM 1488 C C . TYR A 1 195 ? -34.102 -21.276 78.876 1.00 95.00 195 TYR A C 1
ATOM 1490 O O . TYR A 1 195 ? -34.144 -22.483 78.636 1.00 95.00 195 TYR A O 1
ATOM 1498 N N . TRP A 1 196 ? -33.278 -20.457 78.224 1.00 96.12 196 TRP A N 1
ATOM 1499 C CA . TRP A 1 196 ? -32.431 -20.907 77.119 1.00 96.12 196 TRP A CA 1
ATOM 1500 C C . TRP A 1 196 ? -31.354 -21.903 77.559 1.00 96.12 196 TRP A C 1
ATOM 1502 O O . TRP A 1 196 ? -31.060 -22.852 76.824 1.00 96.12 196 TRP A O 1
ATOM 1512 N N . SER A 1 197 ? -30.840 -21.777 78.787 1.00 93.62 197 SER A N 1
ATOM 1513 C CA . SER A 1 197 ? -29.870 -22.731 79.336 1.00 93.62 197 SER A CA 1
ATOM 1514 C C . SER A 1 197 ? -30.418 -24.163 79.429 1.00 93.62 197 SER A C 1
ATOM 1516 O O . SER A 1 197 ? -29.652 -25.112 79.253 1.00 93.62 197 SER A O 1
ATOM 1518 N N . ARG A 1 198 ? -31.745 -24.344 79.581 1.00 93.12 198 ARG A N 1
ATOM 1519 C CA . ARG A 1 198 ? -32.414 -25.666 79.577 1.00 93.12 198 ARG A CA 1
ATOM 1520 C C . ARG A 1 198 ? -32.218 -26.424 78.259 1.00 93.12 198 ARG A C 1
ATOM 1522 O O . ARG A 1 198 ? -32.290 -27.650 78.243 1.00 93.12 198 ARG A O 1
ATOM 1529 N N . PHE A 1 199 ? -31.949 -25.703 77.171 1.00 94.31 199 PHE A N 1
ATOM 1530 C CA . PHE A 1 199 ? -31.711 -26.245 75.831 1.00 94.31 199 PHE A CA 1
ATOM 1531 C C . PHE A 1 199 ? -30.256 -26.081 75.367 1.00 94.31 199 PHE A C 1
ATOM 1533 O O . PHE A 1 199 ? -29.955 -26.338 74.201 1.00 94.31 199 PHE A O 1
ATOM 1540 N N . GLY A 1 200 ? -29.350 -25.661 76.259 1.00 93.62 200 GLY A N 1
ATOM 1541 C CA . GLY A 1 200 ? -27.955 -25.382 75.916 1.00 93.62 200 GLY A CA 1
ATOM 1542 C C . GLY A 1 200 ? -27.793 -24.212 74.941 1.00 93.62 200 GLY A C 1
ATOM 1543 O O . GLY A 1 200 ? -26.896 -24.257 74.099 1.00 93.62 200 GLY A O 1
ATOM 1544 N N . TYR A 1 201 ? -28.678 -23.210 75.024 1.00 96.44 201 TYR A N 1
ATOM 1545 C CA . TYR A 1 201 ? -28.706 -22.045 74.140 1.00 96.44 201 TYR A CA 1
ATOM 1546 C C . TYR A 1 201 ? -28.383 -20.738 74.881 1.00 96.44 201 TYR A C 1
ATOM 1548 O O . TYR A 1 201 ? -28.623 -20.637 76.084 1.00 96.44 201 TYR A O 1
ATOM 1556 N N . ASP A 1 202 ? -27.844 -19.732 74.183 1.00 95.69 202 ASP A N 1
ATOM 1557 C CA . ASP A 1 202 ? -27.494 -18.429 74.771 1.00 95.69 202 ASP A CA 1
ATOM 1558 C C . ASP A 1 202 ? -27.623 -17.239 73.789 1.00 95.69 202 ASP A C 1
ATOM 1560 O O . ASP A 1 202 ? -27.898 -17.397 72.598 1.00 95.69 202 ASP A O 1
ATOM 1564 N N . MET A 1 203 ? -27.406 -16.013 74.289 1.00 95.69 203 MET A N 1
ATOM 1565 C CA . MET A 1 203 ? -27.483 -14.773 73.497 1.00 95.69 203 MET A CA 1
ATOM 1566 C C . MET A 1 203 ? -26.424 -14.643 72.394 1.00 95.69 203 MET A C 1
ATOM 1568 O O . MET A 1 203 ? -26.683 -13.960 71.400 1.00 95.69 203 MET A O 1
ATOM 1572 N N . ASN A 1 204 ? -25.246 -15.262 72.521 1.00 95.50 204 ASN A N 1
ATOM 1573 C CA . ASN A 1 204 ? -24.247 -15.248 71.447 1.00 95.50 204 ASN A CA 1
ATOM 1574 C C . ASN A 1 204 ? -24.713 -16.108 70.278 1.00 95.50 204 ASN A C 1
ATOM 1576 O O . ASN A 1 204 ? -24.685 -15.651 69.136 1.00 95.50 204 ASN A O 1
ATOM 1580 N N . GLN A 1 205 ? -25.199 -17.308 70.579 1.00 97.00 205 GLN A N 1
ATOM 1581 C CA . GLN A 1 205 ? -25.752 -18.207 69.579 1.00 97.00 205 GLN A CA 1
ATOM 1582 C C . GLN A 1 205 ? -27.000 -17.597 68.928 1.00 97.00 205 GLN A C 1
ATOM 1584 O O . GLN A 1 205 ? -27.143 -17.656 67.706 1.00 97.00 205 GLN A O 1
ATOM 1589 N N . PHE A 1 206 ? -27.859 -16.931 69.706 1.00 97.88 206 PHE A N 1
ATOM 1590 C CA . PHE A 1 206 ? -29.003 -16.206 69.161 1.00 97.88 206 PHE A CA 1
ATOM 1591 C C . PHE A 1 206 ? -28.583 -15.075 68.214 1.00 97.88 206 PHE A C 1
ATOM 1593 O O . PHE A 1 206 ? -29.086 -15.008 67.093 1.00 97.88 206 PHE A O 1
ATOM 1600 N N . ARG A 1 207 ? -27.620 -14.222 68.606 1.00 97.38 207 ARG A N 1
ATOM 1601 C CA . ARG A 1 207 ? -27.062 -13.175 67.726 1.00 97.38 207 ARG A CA 1
ATOM 1602 C C . ARG A 1 207 ? -26.585 -13.765 66.399 1.00 97.38 207 ARG A C 1
ATOM 1604 O O . ARG A 1 207 ? -26.903 -13.200 65.357 1.00 97.38 207 ARG A O 1
ATOM 1611 N N . ASP A 1 208 ? -25.851 -14.876 66.434 1.00 94.88 208 ASP A N 1
ATOM 1612 C CA . ASP A 1 208 ? -25.322 -15.523 65.227 1.00 94.88 208 ASP A CA 1
ATOM 1613 C C . ASP A 1 208 ? -26.457 -15.988 64.291 1.00 94.88 208 ASP A C 1
ATOM 1615 O O . ASP A 1 208 ? -26.372 -15.825 63.072 1.00 94.88 208 ASP A O 1
ATOM 1619 N N . LEU A 1 209 ? -27.568 -16.494 64.841 1.00 95.56 209 LEU A N 1
ATOM 1620 C CA . LEU A 1 209 ? -28.739 -16.877 64.045 1.00 95.56 209 LEU A CA 1
ATOM 1621 C C . LEU A 1 209 ? -29.507 -15.664 63.492 1.00 95.56 209 LEU A C 1
ATOM 1623 O O . LEU A 1 209 ? -29.997 -15.706 62.361 1.00 95.56 209 LEU A O 1
ATOM 1627 N N . VAL A 1 210 ? -29.598 -14.567 64.252 1.00 96.12 210 VAL A N 1
ATOM 1628 C CA . VAL A 1 210 ? -30.145 -13.298 63.743 1.00 96.12 210 VAL A CA 1
ATOM 1629 C C . VAL A 1 210 ? -29.277 -12.786 62.591 1.00 96.12 210 VAL A C 1
ATOM 1631 O O . VAL A 1 210 ? -29.822 -12.365 61.573 1.00 96.12 210 VAL A O 1
ATOM 1634 N N . ASP A 1 211 ? -27.947 -12.861 62.699 1.00 93.12 211 ASP A N 1
ATOM 1635 C CA . ASP A 1 211 ? -27.020 -12.422 61.645 1.00 93.12 211 ASP A CA 1
ATOM 1636 C C . ASP A 1 211 ? -27.142 -13.279 60.378 1.00 93.12 211 ASP A C 1
ATOM 1638 O O . ASP A 1 211 ? -27.177 -12.752 59.261 1.00 93.12 211 ASP A O 1
ATOM 1642 N N . TYR A 1 212 ? -27.341 -14.591 60.533 1.00 89.62 212 TYR A N 1
ATOM 1643 C CA . TYR A 1 212 ? -27.692 -15.480 59.425 1.00 89.62 212 TYR A CA 1
ATOM 1644 C C . TYR A 1 212 ? -28.956 -15.004 58.687 1.00 89.62 212 TYR A C 1
ATOM 1646 O O . TYR A 1 212 ? -28.949 -14.857 57.462 1.00 89.62 212 TYR A O 1
ATOM 1654 N N . TYR A 1 213 ? -30.045 -14.707 59.403 1.00 87.88 213 TYR A N 1
ATOM 1655 C CA . TYR A 1 213 ? -31.273 -14.227 58.762 1.00 87.88 213 TYR A CA 1
ATOM 1656 C C . TYR A 1 213 ? -31.135 -12.809 58.185 1.00 87.88 213 TYR A C 1
ATOM 1658 O O . TYR A 1 213 ? -31.639 -12.555 57.086 1.00 87.88 213 TYR A O 1
ATOM 1666 N N . TYR A 1 214 ? -30.403 -11.923 58.865 1.00 85.81 214 TYR A N 1
ATOM 1667 C CA . TYR A 1 214 ? -30.137 -10.543 58.451 1.00 85.81 214 TYR A CA 1
ATOM 1668 C C . TYR A 1 214 ? -29.329 -10.484 57.148 1.00 85.81 214 TYR A C 1
ATOM 1670 O O . TYR A 1 214 ? -29.753 -9.865 56.171 1.00 85.81 214 TYR A O 1
ATOM 1678 N N . SER A 1 215 ? -28.198 -11.191 57.092 1.00 79.31 215 SER A N 1
ATOM 1679 C CA . SER A 1 215 ? -27.323 -11.245 55.913 1.00 79.31 215 SER A CA 1
ATOM 1680 C C . SER A 1 215 ? -28.008 -11.885 54.703 1.00 79.31 215 SER A C 1
ATOM 1682 O O . SER A 1 215 ? -27.810 -11.460 53.563 1.00 79.31 215 SER A O 1
ATOM 1684 N N . SER A 1 216 ? -28.876 -12.869 54.941 1.00 66.62 216 SER A N 1
ATOM 1685 C CA . SER A 1 216 ? -29.515 -13.640 53.881 1.00 66.62 216 SER A CA 1
ATOM 1686 C C . SER A 1 216 ? -30.664 -12.929 53.141 1.00 66.62 216 SER A C 1
ATOM 1688 O O . SER A 1 216 ? -31.233 -13.524 52.222 1.00 66.62 216 SER A O 1
ATOM 1690 N N . SER A 1 217 ? -30.982 -11.680 53.504 1.00 60.28 217 SER A N 1
ATOM 1691 C CA . SER A 1 217 ? -32.144 -10.913 53.019 1.00 60.28 217 SER A CA 1
ATOM 1692 C C . SER A 1 217 ? -31.793 -9.672 52.170 1.00 60.28 217 SER A C 1
ATOM 1694 O O . SER A 1 217 ? -32.700 -8.948 51.775 1.00 60.28 217 SER A O 1
ATOM 1696 N N . SER A 1 218 ? -30.512 -9.407 51.872 1.00 66.81 218 SER A N 1
ATOM 1697 C CA . SER A 1 218 ? -30.070 -8.157 51.212 1.00 66.81 218 SER A CA 1
ATOM 1698 C C . SER A 1 218 ? -29.890 -8.266 49.685 1.00 66.81 218 SER A C 1
ATOM 1700 O O . SER A 1 218 ? -29.327 -9.241 49.185 1.00 66.81 218 SER A O 1
ATOM 1702 N N . LEU A 1 219 ? -30.344 -7.251 48.933 1.00 81.69 219 LEU A N 1
ATOM 1703 C CA . LEU A 1 219 ? -30.071 -7.093 47.495 1.00 81.69 219 LEU A CA 1
ATOM 1704 C C . LEU A 1 219 ? -28.629 -6.605 47.261 1.00 81.69 219 LEU A C 1
ATOM 1706 O O . LEU A 1 219 ? -28.212 -5.573 47.796 1.00 81.69 219 LEU A O 1
ATOM 1710 N N . ASN A 1 220 ? -27.884 -7.292 46.388 1.00 83.81 220 ASN A N 1
ATOM 1711 C CA . ASN A 1 220 ? -26.516 -6.921 46.005 1.00 83.81 220 ASN A CA 1
ATOM 1712 C C . ASN A 1 220 ? -26.320 -6.925 44.475 1.00 83.81 220 ASN A C 1
ATOM 1714 O O . ASN A 1 220 ? -26.841 -7.807 43.792 1.00 83.81 220 ASN A O 1
ATOM 1718 N N . LEU A 1 221 ? -25.550 -5.960 43.950 1.00 88.62 221 LEU A N 1
ATOM 1719 C CA . LEU A 1 221 ? -25.090 -5.908 42.557 1.00 88.62 221 LEU A CA 1
ATOM 1720 C C . LEU A 1 221 ? -23.577 -6.143 42.491 1.00 88.62 221 LEU A C 1
ATOM 1722 O O . LEU A 1 221 ? -22.809 -5.457 43.162 1.00 88.62 221 LEU A O 1
ATOM 1726 N N . SER A 1 222 ? -23.147 -7.081 41.648 1.00 87.06 222 SER A N 1
ATOM 1727 C CA . SER A 1 222 ? -21.754 -7.549 41.585 1.00 87.06 222 SER A CA 1
ATOM 1728 C C . SER A 1 222 ? -20.979 -7.064 40.354 1.00 87.06 222 SER A C 1
ATOM 1730 O O . SER A 1 222 ? -19.800 -7.382 40.218 1.00 87.06 222 SER A O 1
ATOM 1732 N N . GLY A 1 223 ? -21.613 -6.286 39.470 1.00 87.81 223 GLY A N 1
ATOM 1733 C CA . GLY A 1 223 ? -20.959 -5.629 38.334 1.00 87.81 223 GLY A CA 1
ATOM 1734 C C . GLY A 1 223 ? -21.717 -5.752 37.014 1.00 87.81 223 GLY A C 1
ATOM 1735 O O . GLY A 1 223 ? -22.508 -6.680 36.816 1.00 87.81 223 GLY A O 1
ATOM 1736 N N . LEU A 1 224 ? -21.467 -4.793 36.116 1.00 93.81 224 LEU A N 1
ATOM 1737 C CA . LEU A 1 224 ? -21.961 -4.806 34.738 1.00 93.81 224 LEU A CA 1
ATOM 1738 C C . LEU A 1 224 ? -21.042 -5.629 33.828 1.00 93.81 224 LEU A C 1
ATOM 1740 O O . LEU A 1 224 ? -19.819 -5.595 33.944 1.00 93.81 224 LEU A O 1
ATOM 1744 N N . THR A 1 225 ? -21.651 -6.322 32.876 1.00 94.19 225 THR A N 1
ATOM 1745 C CA . THR A 1 225 ? -21.000 -7.004 31.758 1.00 94.19 225 THR A CA 1
ATOM 1746 C C . THR A 1 225 ? -21.705 -6.634 30.453 1.00 94.19 225 THR A C 1
ATOM 1748 O O . THR A 1 225 ? -22.776 -6.021 30.470 1.00 94.19 225 THR A O 1
ATOM 1751 N N . TRP A 1 226 ? -21.105 -6.963 29.312 1.00 96.06 226 TRP A N 1
ATOM 1752 C CA . TRP A 1 226 ? -21.668 -6.642 28.007 1.00 96.06 226 TRP A CA 1
ATOM 1753 C C . TRP A 1 226 ? -21.260 -7.643 26.927 1.00 96.06 226 TRP A C 1
ATOM 1755 O O . TRP A 1 226 ? -20.194 -8.255 26.977 1.00 96.06 226 TRP A O 1
ATOM 1765 N N . GLN A 1 227 ? -22.092 -7.738 25.895 1.00 95.50 227 GLN A N 1
ATOM 1766 C CA . GLN A 1 227 ? -21.808 -8.431 24.645 1.00 95.50 227 GLN A CA 1
ATOM 1767 C C . GLN A 1 227 ? -21.911 -7.437 23.486 1.00 95.50 227 GLN A C 1
ATOM 1769 O O . GLN A 1 227 ? -22.935 -6.770 23.322 1.00 95.50 227 GLN A O 1
ATOM 1774 N N . LYS A 1 228 ? -20.851 -7.339 22.673 1.00 91.19 228 LYS A N 1
ATOM 1775 C CA . LYS A 1 228 ? -20.864 -6.492 21.476 1.00 91.19 228 LYS A CA 1
ATOM 1776 C C . LYS A 1 228 ? -21.705 -7.132 20.375 1.00 91.19 228 LYS A C 1
ATOM 1778 O O . LYS A 1 228 ? -21.460 -8.288 20.037 1.00 91.19 228 LYS A O 1
ATOM 1783 N N . LEU A 1 229 ? -22.654 -6.381 19.813 1.00 90.88 229 LEU A N 1
ATOM 1784 C CA . LEU A 1 229 ? -23.439 -6.806 18.647 1.00 90.88 229 LEU A CA 1
ATOM 1785 C C . LEU A 1 229 ? -22.920 -6.156 17.357 1.00 90.88 229 LEU A C 1
ATOM 1787 O O . LEU A 1 229 ? -22.996 -6.763 16.292 1.00 90.88 229 LEU A O 1
ATOM 1791 N N . THR A 1 230 ? -22.326 -4.962 17.459 1.00 82.00 230 THR A N 1
ATOM 1792 C CA . THR A 1 230 ? -21.651 -4.263 16.357 1.00 82.00 230 THR A CA 1
ATOM 1793 C C . THR A 1 230 ? -20.201 -3.908 16.705 1.00 82.00 230 THR A C 1
ATOM 1795 O O . THR A 1 230 ? -19.824 -3.780 17.872 1.00 82.00 230 THR A O 1
ATOM 1798 N N . SER A 1 231 ? -19.355 -3.744 15.681 1.00 79.25 231 SER A N 1
ATOM 1799 C CA . SER A 1 231 ? -17.928 -3.417 15.841 1.00 79.25 231 SER A CA 1
ATOM 1800 C C . SER A 1 231 ? -17.662 -1.965 16.259 1.00 79.25 231 SER A C 1
ATOM 1802 O O . SER A 1 231 ? -16.615 -1.684 16.832 1.00 79.25 231 SER A O 1
ATOM 1804 N N . ASP A 1 232 ? -18.598 -1.055 15.983 1.00 77.31 232 ASP A N 1
ATOM 1805 C CA . ASP A 1 232 ? -18.551 0.372 16.346 1.00 77.31 232 ASP A CA 1
ATOM 1806 C C . ASP A 1 232 ? -19.130 0.662 17.746 1.00 77.31 232 ASP A C 1
ATOM 1808 O O . ASP A 1 232 ? -19.158 1.807 18.194 1.00 77.31 232 ASP A O 1
ATOM 1812 N N . ASN A 1 233 ? -19.565 -0.387 18.450 1.00 86.56 233 ASN A N 1
ATOM 1813 C CA . ASN A 1 233 ? -20.233 -0.342 19.746 1.00 86.56 233 ASN A CA 1
ATOM 1814 C C . ASN A 1 233 ? -21.601 0.375 19.763 1.00 86.56 233 ASN A C 1
ATOM 1816 O O . 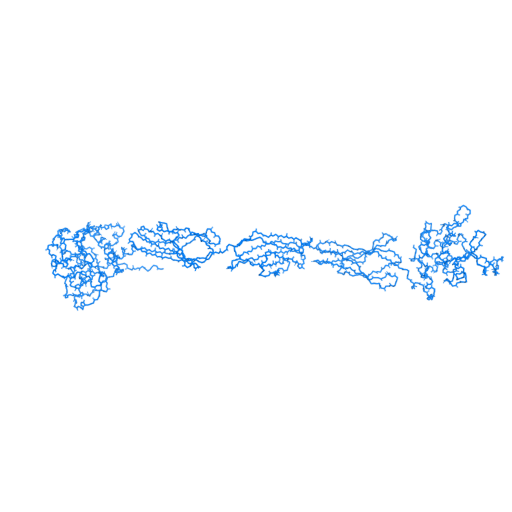ASN A 1 233 ? -22.072 0.712 20.852 1.00 86.56 233 ASN A O 1
ATOM 1820 N N . SER A 1 234 ? -22.234 0.609 18.607 1.00 87.38 234 SER A N 1
ATOM 1821 C CA . SER A 1 234 ? -23.555 1.251 18.517 1.00 87.38 234 SER A CA 1
ATOM 1822 C C . SER A 1 234 ? -24.709 0.362 18.986 1.00 87.38 234 SER A C 1
ATOM 1824 O O . SER A 1 234 ? -25.705 0.889 19.478 1.00 87.38 234 SER A O 1
ATOM 1826 N N . GLU A 1 235 ? -24.571 -0.967 18.920 1.00 93.44 235 GLU A N 1
ATOM 1827 C CA . GLU A 1 235 ? -25.517 -1.909 19.527 1.00 93.44 235 GLU A CA 1
ATOM 1828 C C . GLU A 1 235 ? -24.808 -2.877 20.480 1.00 93.44 235 GLU A C 1
ATOM 1830 O O . GLU A 1 235 ? -23.904 -3.623 20.087 1.00 93.44 235 GLU A O 1
ATOM 1835 N N . ILE A 1 236 ? -25.231 -2.875 21.747 1.00 94.31 236 ILE A N 1
ATOM 1836 C CA . ILE A 1 236 ? -24.608 -3.628 22.843 1.00 94.31 236 ILE A CA 1
ATOM 1837 C C . ILE A 1 236 ? -25.678 -4.256 23.719 1.00 94.31 236 ILE A C 1
ATOM 1839 O O . ILE A 1 236 ? -26.655 -3.607 24.076 1.00 94.31 236 ILE A O 1
ATOM 1843 N N . ASN A 1 237 ? -25.468 -5.502 24.126 1.00 96.56 237 ASN A N 1
ATOM 1844 C CA . ASN A 1 237 ? -26.305 -6.151 25.125 1.00 96.56 237 ASN A CA 1
ATOM 1845 C C . ASN A 1 237 ? -25.627 -6.065 26.499 1.00 96.56 237 ASN A C 1
ATOM 1847 O O . ASN A 1 237 ? -24.614 -6.727 26.715 1.00 96.56 237 ASN A O 1
ATOM 1851 N N . PHE A 1 238 ? -26.148 -5.238 27.404 1.00 97.12 238 PHE A N 1
ATOM 1852 C CA . PHE A 1 238 ? -25.652 -5.085 28.773 1.00 97.12 238 PHE A CA 1
ATOM 1853 C C . PHE A 1 238 ? -26.321 -6.079 29.715 1.00 97.12 238 PHE A C 1
ATOM 1855 O O . PHE A 1 238 ? -27.513 -6.344 29.588 1.00 97.12 238 PHE A O 1
ATOM 1862 N N . GLY A 1 239 ? -25.566 -6.585 30.687 1.00 96.31 239 GLY A N 1
ATOM 1863 C CA . GLY A 1 239 ? -26.054 -7.461 31.746 1.00 96.31 239 GLY A CA 1
ATOM 1864 C C . GLY A 1 239 ? -25.544 -7.020 33.112 1.00 96.31 239 GLY A C 1
ATOM 1865 O O . GLY A 1 239 ? -24.406 -6.572 33.224 1.00 96.31 239 GLY A O 1
ATOM 1866 N N . ILE A 1 240 ? -26.358 -7.152 34.160 1.00 95.88 240 ILE A N 1
ATOM 1867 C CA . ILE A 1 240 ? -25.951 -6.905 35.551 1.00 95.88 240 ILE A CA 1
ATOM 1868 C C . ILE A 1 240 ? -25.971 -8.211 36.350 1.00 95.88 240 ILE A C 1
ATOM 1870 O O . ILE A 1 240 ? -26.973 -8.932 36.378 1.00 95.88 240 ILE A O 1
ATOM 1874 N N . ALA A 1 241 ? -24.858 -8.531 37.009 1.00 93.75 241 ALA A N 1
ATOM 1875 C CA . ALA A 1 241 ? -24.802 -9.625 37.974 1.00 93.75 241 ALA A CA 1
ATOM 1876 C C . ALA A 1 241 ? -25.411 -9.173 39.310 1.00 93.75 241 ALA A C 1
ATOM 1878 O O . ALA A 1 241 ? -25.083 -8.090 39.802 1.00 93.75 241 ALA A O 1
ATOM 1879 N N . TYR A 1 242 ? -26.283 -9.990 39.903 1.00 90.56 242 TYR A N 1
ATOM 1880 C CA . TYR A 1 242 ? -26.968 -9.651 41.150 1.00 90.56 242 TYR A CA 1
ATOM 1881 C C . TYR A 1 242 ? -27.242 -10.877 42.025 1.00 90.56 242 TYR A C 1
ATOM 1883 O O . TYR A 1 242 ? -27.298 -12.008 41.540 1.00 90.56 242 TYR A O 1
ATOM 1891 N N . GLN A 1 243 ? -27.441 -10.631 43.320 1.00 85.81 243 GLN A N 1
ATOM 1892 C CA . GLN A 1 243 ? -27.907 -11.610 44.299 1.00 85.81 243 GLN A CA 1
ATOM 1893 C C . GLN A 1 243 ? -29.133 -11.048 45.020 1.00 85.81 243 GLN A C 1
ATOM 1895 O O . GLN A 1 243 ? -29.111 -9.923 45.516 1.00 85.81 243 GLN A O 1
ATOM 1900 N N . SER A 1 244 ? -30.211 -11.829 45.044 1.00 81.88 244 SER A N 1
ATOM 1901 C CA . SER A 1 244 ? -31.449 -11.518 45.761 1.00 81.88 244 SER A CA 1
ATOM 1902 C C . SER A 1 244 ? -32.218 -12.809 46.029 1.00 81.88 244 SER A C 1
ATOM 1904 O O . SER A 1 244 ? -32.227 -13.703 45.181 1.00 81.88 244 SER A O 1
ATOM 1906 N N . LYS A 1 245 ? -32.884 -12.909 47.186 1.00 72.56 245 LYS A N 1
ATOM 1907 C CA . LYS A 1 245 ? -33.834 -13.999 47.477 1.00 72.56 245 LYS A CA 1
ATOM 1908 C C . LYS A 1 245 ? -35.279 -13.669 47.085 1.00 72.56 245 LYS A C 1
ATOM 1910 O O . LYS A 1 245 ? -36.106 -14.576 47.048 1.00 72.56 245 LYS A O 1
ATOM 1915 N N . SER A 1 246 ? -35.580 -12.411 46.764 1.00 78.50 246 SER A N 1
ATOM 1916 C CA . SER A 1 246 ? -36.876 -11.964 46.247 1.00 78.50 246 SER A CA 1
ATOM 1917 C C . SER A 1 246 ? -36.762 -11.505 44.790 1.00 78.50 246 SER A C 1
ATOM 1919 O O . SER A 1 246 ? -35.664 -11.293 44.260 1.00 78.50 246 SER A O 1
ATOM 1921 N N . LYS A 1 247 ? -37.908 -11.389 44.109 1.00 86.56 247 LYS A N 1
ATOM 1922 C CA . LYS A 1 247 ? -37.963 -10.949 42.711 1.00 86.56 247 LYS A CA 1
ATOM 1923 C C . LYS A 1 247 ? -37.394 -9.533 42.589 1.00 86.56 247 LYS A C 1
ATOM 1925 O O . LYS A 1 247 ? -37.737 -8.662 43.381 1.00 86.56 247 LYS A O 1
ATOM 1930 N N . VAL A 1 248 ? -36.562 -9.320 41.574 1.00 90.62 248 VAL A N 1
ATOM 1931 C CA . VAL A 1 248 ? -35.920 -8.031 41.294 1.00 90.62 248 VAL A CA 1
ATOM 1932 C C . VAL A 1 248 ? -36.461 -7.466 39.988 1.00 90.62 248 VAL A C 1
ATOM 1934 O O . VAL A 1 248 ? -36.688 -8.212 39.033 1.00 90.62 248 VAL A O 1
ATOM 1937 N N . THR A 1 249 ? -36.666 -6.155 39.947 1.00 96.06 249 THR A N 1
ATOM 1938 C CA . THR A 1 249 ? -36.914 -5.397 38.719 1.00 96.06 249 THR A CA 1
ATOM 1939 C C . THR A 1 249 ? -35.741 -4.471 38.419 1.00 96.06 249 THR A C 1
ATOM 1941 O O . THR A 1 249 ? -35.065 -3.996 39.330 1.00 96.06 249 THR A O 1
ATOM 1944 N N . PHE A 1 250 ? -35.496 -4.215 37.135 1.00 96.94 250 PHE A N 1
ATOM 1945 C CA . PHE A 1 250 ? -34.375 -3.411 36.655 1.00 96.94 250 PHE A CA 1
ATOM 1946 C C . PHE A 1 250 ? -34.864 -2.242 35.804 1.00 96.94 250 PHE A C 1
ATOM 1948 O O . PHE A 1 250 ? -35.626 -2.427 34.849 1.00 96.94 250 PHE A O 1
ATOM 1955 N N . ASN A 1 251 ? -34.389 -1.045 36.131 1.00 97.31 251 ASN A N 1
ATOM 1956 C CA . ASN A 1 251 ? -34.601 0.177 35.368 1.00 97.31 251 ASN A CA 1
ATOM 1957 C C . ASN A 1 251 ? -33.274 0.636 34.753 1.00 97.31 251 ASN A C 1
ATOM 1959 O O . ASN A 1 251 ? -32.356 1.022 35.477 1.00 97.31 251 ASN A O 1
ATOM 1963 N N . TRP A 1 252 ? -33.194 0.592 33.428 1.00 97.44 252 TRP A N 1
ATOM 1964 C CA . TRP A 1 252 ? -32.018 0.897 32.624 1.00 97.44 252 TRP A CA 1
ATOM 1965 C C . TRP A 1 252 ? -32.145 2.257 31.949 1.00 97.44 252 TRP A C 1
ATOM 1967 O O . TRP A 1 252 ? -33.136 2.559 31.271 1.00 97.44 252 TRP A O 1
ATOM 1977 N N . GLN A 1 253 ? -31.113 3.073 32.118 1.00 97.50 253 GLN A N 1
ATOM 1978 C CA . GLN A 1 253 ? -31.040 4.426 31.587 1.00 97.50 253 GLN A CA 1
ATOM 1979 C C . GLN A 1 253 ? -29.663 4.683 30.991 1.00 97.50 253 GLN A C 1
ATOM 1981 O O . GLN A 1 253 ? -28.680 4.061 31.390 1.00 97.50 253 GLN A O 1
ATOM 1986 N N . TYR A 1 254 ? -29.581 5.609 30.048 1.00 97.31 254 TYR A N 1
ATOM 1987 C CA . TYR A 1 254 ? -28.310 6.169 29.622 1.00 97.31 254 TYR A CA 1
ATOM 1988 C C . TYR A 1 254 ? -28.321 7.680 29.815 1.00 97.31 254 TYR A C 1
ATOM 1990 O O . TYR A 1 254 ? -29.363 8.325 29.683 1.00 97.31 254 TYR A O 1
ATOM 1998 N N . TYR A 1 255 ? -27.158 8.240 30.113 1.00 97.12 255 TYR A N 1
ATOM 1999 C CA . TYR A 1 255 ? -26.915 9.670 30.035 1.00 97.12 255 TYR A CA 1
ATOM 2000 C C . TYR A 1 255 ? -26.058 9.953 28.815 1.00 97.12 255 TYR A C 1
ATOM 2002 O O . TYR A 1 255 ? -24.946 9.437 28.709 1.00 97.12 255 TYR A O 1
ATOM 2010 N N . ASP A 1 256 ? -26.577 10.760 27.901 1.00 94.69 256 ASP A N 1
ATOM 2011 C CA . ASP A 1 256 ? -25.812 11.257 26.766 1.00 94.69 256 ASP A CA 1
ATOM 2012 C C . ASP A 1 256 ? -24.958 12.446 27.212 1.00 94.69 256 ASP A C 1
ATOM 2014 O O . ASP A 1 256 ? -25.486 13.486 27.616 1.00 94.69 256 ASP A O 1
ATOM 2018 N N . ILE A 1 257 ? -23.634 12.298 27.149 1.00 91.50 257 ILE A N 1
ATOM 2019 C CA . ILE A 1 257 ? -22.697 13.331 27.609 1.00 91.50 257 ILE A CA 1
ATOM 2020 C C . ILE A 1 257 ? -22.813 14.607 26.765 1.00 91.50 257 ILE A C 1
ATOM 2022 O O . ILE A 1 257 ? -22.677 15.711 27.297 1.00 91.50 257 ILE A O 1
ATOM 2026 N N . SER A 1 258 ? -23.071 14.464 25.464 1.00 86.62 258 SER A N 1
ATOM 2027 C CA . SER A 1 258 ? -23.146 15.587 24.529 1.00 86.62 258 SER A CA 1
ATOM 2028 C C . SER A 1 258 ? -24.444 16.376 24.692 1.00 86.62 258 SER A C 1
ATOM 2030 O O . SER A 1 258 ? -24.420 17.608 24.719 1.00 86.62 258 SER A O 1
ATOM 2032 N N . GLN A 1 259 ? -25.562 15.672 24.878 1.00 90.44 259 GLN A N 1
ATOM 2033 C CA . GLN A 1 259 ? -26.887 16.278 25.015 1.00 90.44 259 GLN A CA 1
ATOM 2034 C C . GLN A 1 259 ? -27.220 16.662 26.462 1.00 90.44 259 GLN A C 1
ATOM 2036 O O . GLN A 1 259 ? -28.117 17.468 26.695 1.00 90.44 259 GLN A O 1
ATOM 2041 N N . LYS A 1 260 ? -26.467 16.135 27.435 1.00 93.25 260 LYS A N 1
ATOM 2042 C CA . LYS A 1 260 ? -26.663 16.330 28.880 1.00 93.25 260 LYS A CA 1
ATOM 2043 C C . LYS A 1 260 ? -28.035 15.866 29.376 1.00 93.25 260 LYS A C 1
ATOM 2045 O O . LYS A 1 260 ? -28.645 16.496 30.241 1.00 93.25 260 LYS A O 1
ATOM 2050 N N . THR A 1 261 ? -28.522 14.752 28.837 1.00 93.38 261 THR A N 1
ATOM 2051 C CA . THR A 1 261 ? -29.874 14.235 29.097 1.00 93.38 261 THR A CA 1
ATOM 2052 C C . THR A 1 261 ? -29.860 12.771 29.515 1.00 93.38 261 THR A C 1
ATOM 2054 O O . THR A 1 261 ? -29.214 11.940 28.876 1.00 93.38 261 THR A O 1
ATOM 2057 N N . TRP A 1 262 ? -30.635 12.445 30.556 1.00 96.62 262 TRP A N 1
ATOM 2058 C CA . TRP A 1 262 ? -30.956 11.069 30.940 1.00 96.62 262 TRP A CA 1
ATOM 2059 C C . TRP A 1 262 ? -32.138 10.545 30.129 1.00 96.62 262 TRP A C 1
ATOM 2061 O O . TRP A 1 262 ? -33.175 11.200 30.054 1.00 96.62 262 TRP A O 1
ATOM 2071 N N . THR A 1 263 ? -32.008 9.337 29.587 1.00 96.88 263 THR A N 1
ATOM 2072 C CA . THR A 1 263 ? -33.078 8.649 28.858 1.00 96.88 263 THR A CA 1
ATOM 2073 C C . THR A 1 263 ? -33.233 7.228 29.380 1.00 96.88 263 THR A C 1
ATOM 2075 O O . THR A 1 263 ? -32.265 6.472 29.459 1.00 96.88 263 THR A O 1
ATOM 2078 N N . THR A 1 264 ? -34.460 6.844 29.730 1.00 96.00 264 THR A N 1
ATOM 2079 C CA . THR A 1 264 ? -34.796 5.453 30.060 1.00 96.00 264 THR A CA 1
ATOM 2080 C C . THR A 1 264 ? -34.998 4.674 28.773 1.00 96.00 264 THR A C 1
ATOM 2082 O O . THR A 1 264 ? -35.871 5.020 27.982 1.00 96.00 264 THR A O 1
ATOM 2085 N N . PHE A 1 265 ? -34.223 3.609 28.581 1.00 94.00 265 PHE A N 1
ATOM 2086 C CA . PHE A 1 265 ? -34.348 2.746 27.404 1.00 94.00 265 PHE A CA 1
ATOM 2087 C C . PHE A 1 265 ? -34.933 1.365 27.732 1.00 94.00 265 PHE A C 1
ATOM 2089 O O . PHE A 1 265 ? -35.386 0.674 26.825 1.00 94.00 265 PHE A O 1
ATOM 2096 N N . ALA A 1 266 ? -35.012 0.988 29.017 1.00 94.81 266 ALA A N 1
ATOM 2097 C CA . ALA A 1 266 ? -35.849 -0.121 29.478 1.00 94.81 266 ALA A CA 1
ATOM 2098 C C . ALA A 1 266 ? -36.235 0.045 30.959 1.00 94.81 266 ALA A C 1
ATOM 2100 O O . ALA A 1 266 ? -35.371 0.034 31.830 1.00 94.81 266 ALA A O 1
ATOM 2101 N N . GLY A 1 267 ? -37.526 0.187 31.267 1.00 91.62 267 GLY A N 1
ATOM 2102 C CA . GLY A 1 267 ? -38.010 0.423 32.634 1.00 91.62 267 GLY A CA 1
ATOM 2103 C C . GLY A 1 267 ? -38.666 -0.800 33.276 1.00 91.62 267 GLY A C 1
ATOM 2104 O O . GLY A 1 267 ? -39.404 -1.520 32.609 1.00 91.62 267 GLY A O 1
ATOM 2105 N N . ASN A 1 268 ? -38.431 -1.006 34.578 1.00 89.38 268 ASN A N 1
ATOM 2106 C CA . ASN A 1 268 ? -39.068 -2.039 35.416 1.00 89.38 268 ASN A CA 1
ATOM 2107 C C . ASN A 1 268 ? -39.087 -3.451 34.806 1.00 89.38 268 ASN A C 1
ATOM 2109 O O . ASN A 1 268 ? -40.046 -4.210 34.951 1.00 89.38 268 ASN A O 1
ATOM 2113 N N . THR A 1 269 ? -38.012 -3.813 34.117 1.00 92.62 269 THR A N 1
ATOM 2114 C CA . THR A 1 269 ? -37.887 -5.115 33.465 1.00 92.62 269 THR A CA 1
ATOM 2115 C C . THR A 1 269 ? -37.616 -6.215 34.491 1.00 92.62 269 THR A C 1
ATOM 2117 O O . THR A 1 269 ? -36.963 -5.978 35.503 1.00 92.62 269 THR A O 1
ATOM 2120 N N . GLY A 1 270 ? -38.095 -7.437 34.242 1.00 90.56 270 GLY A N 1
ATOM 2121 C CA . GLY A 1 270 ? -37.710 -8.613 35.039 1.00 90.56 270 GLY A CA 1
ATOM 2122 C C . GLY A 1 270 ? -36.378 -9.241 34.608 1.00 90.56 270 GLY A C 1
ATOM 2123 O O . GLY A 1 270 ? -35.905 -10.166 35.259 1.00 90.56 270 GLY A O 1
ATOM 2124 N N . SER A 1 271 ? -35.800 -8.766 33.500 1.00 93.25 271 SER A N 1
ATOM 2125 C CA . SER A 1 271 ? -34.536 -9.246 32.942 1.00 93.25 271 SER A CA 1
ATOM 2126 C C . SER A 1 271 ? -33.380 -8.406 33.465 1.00 93.25 271 SER A C 1
ATOM 2128 O O . SER A 1 271 ? -33.416 -7.178 33.408 1.00 93.25 271 SER A O 1
ATOM 2130 N N . ASN A 1 272 ? -32.315 -9.069 33.900 1.00 93.94 272 ASN A N 1
ATOM 2131 C CA . ASN A 1 272 ? -31.052 -8.421 34.237 1.00 93.94 272 ASN A CA 1
ATOM 2132 C C . ASN A 1 272 ? -30.159 -8.164 33.006 1.00 93.94 272 ASN A C 1
ATOM 2134 O O . ASN A 1 272 ? -29.016 -7.750 33.178 1.00 93.94 272 ASN A O 1
ATOM 2138 N N . TRP A 1 273 ? -30.665 -8.407 31.791 1.00 96.88 273 TRP A N 1
ATOM 2139 C CA . TRP A 1 273 ? -30.024 -8.084 30.513 1.00 96.88 273 TRP A CA 1
ATOM 2140 C C . TRP A 1 273 ? -30.896 -7.162 29.654 1.00 96.88 273 TRP A C 1
ATOM 2142 O O . TRP A 1 273 ? -32.120 -7.330 29.623 1.00 96.88 273 TRP A O 1
ATOM 2152 N N . VAL A 1 274 ? -30.268 -6.237 28.922 1.00 96.38 274 VAL A N 1
ATOM 2153 C CA . VAL A 1 274 ? -30.924 -5.293 28.007 1.00 96.38 274 VAL A CA 1
ATOM 2154 C C . VAL A 1 274 ? -30.042 -4.954 26.801 1.00 96.38 274 VAL A C 1
ATOM 2156 O O . VAL A 1 274 ? -28.842 -4.723 26.932 1.00 96.38 274 VAL A O 1
ATOM 2159 N N . THR A 1 275 ? -30.646 -4.843 25.616 1.00 96.75 275 THR A N 1
ATOM 2160 C CA . THR A 1 275 ? -29.962 -4.298 24.436 1.00 96.75 275 THR A CA 1
ATOM 2161 C C . THR A 1 275 ? -30.088 -2.778 24.391 1.00 96.75 275 THR A C 1
ATOM 2163 O O . THR A 1 275 ? -31.188 -2.235 24.322 1.00 96.75 275 THR A O 1
ATOM 2166 N N . PHE A 1 276 ? -28.948 -2.097 24.408 1.00 95.56 276 PHE A N 1
ATOM 2167 C CA . PHE A 1 276 ? -28.808 -0.671 24.161 1.00 95.56 276 PHE A CA 1
ATOM 2168 C C . PHE A 1 276 ? -28.461 -0.434 22.688 1.00 95.56 276 PHE A C 1
ATOM 2170 O O . PHE A 1 276 ? -27.511 -1.023 22.169 1.00 95.56 276 PHE A O 1
ATOM 2177 N N . LYS A 1 277 ? -29.223 0.447 22.032 1.00 94.75 277 LYS A N 1
ATOM 2178 C CA . LYS A 1 277 ? -28.930 0.967 20.693 1.00 94.75 277 LYS A CA 1
ATOM 2179 C C . LYS A 1 277 ? -28.666 2.459 20.806 1.00 94.75 277 LYS A C 1
ATOM 2181 O O . LYS A 1 277 ? -29.563 3.213 21.182 1.00 94.75 277 LYS A O 1
ATOM 2186 N N . ALA A 1 278 ? -27.440 2.868 20.517 1.00 90.62 278 ALA A N 1
ATOM 2187 C CA . ALA A 1 278 ? -27.032 4.254 20.635 1.00 90.62 278 ALA A CA 1
ATOM 2188 C C . ALA A 1 278 ? -27.735 5.124 19.577 1.00 90.62 278 ALA A C 1
ATOM 2190 O O . ALA A 1 278 ? -27.733 4.759 18.398 1.00 90.62 278 ALA A O 1
ATOM 2191 N N . PRO A 1 279 ? -28.313 6.278 19.956 1.00 88.94 279 PRO A N 1
ATOM 2192 C CA . PRO A 1 279 ? -28.980 7.167 19.004 1.00 88.94 279 PRO A CA 1
ATOM 2193 C C . PRO A 1 279 ? -27.996 7.826 18.024 1.00 88.94 279 PRO A C 1
ATOM 2195 O O . PRO A 1 279 ? -28.356 8.107 16.881 1.00 88.94 279 PRO A O 1
ATOM 2198 N N . HIS A 1 280 ? -26.753 8.052 18.452 1.00 84.81 280 HIS A N 1
ATOM 2199 C CA . HIS A 1 280 ? -25.654 8.541 17.620 1.00 84.81 280 HIS A CA 1
ATOM 2200 C C . HIS A 1 280 ? -24.285 8.127 18.194 1.00 84.81 280 HIS A C 1
ATOM 2202 O O . HIS A 1 280 ? -24.205 7.637 19.323 1.00 84.81 280 HIS A O 1
ATOM 2208 N N . PRO A 1 281 ? -23.186 8.314 17.452 1.00 85.06 281 PRO A N 1
ATOM 2209 C CA . PRO A 1 281 ? -21.837 8.195 18.002 1.00 85.06 281 PRO A CA 1
ATOM 2210 C C . PRO A 1 281 ? -21.575 9.206 19.122 1.00 85.06 281 PRO A C 1
ATOM 2212 O O . PRO A 1 281 ? -22.181 10.278 19.161 1.00 85.06 281 PRO A O 1
ATOM 2215 N N . GLY A 1 282 ? -20.728 8.839 20.080 1.00 86.50 282 GLY A N 1
ATOM 2216 C CA . GLY A 1 282 ? -20.455 9.647 21.264 1.00 86.50 282 GLY A CA 1
ATOM 2217 C C . GLY A 1 282 ? -20.310 8.838 22.550 1.00 86.50 282 GLY A C 1
ATOM 2218 O O . GLY A 1 282 ? -20.264 7.606 22.554 1.00 86.50 282 GLY A O 1
ATOM 2219 N N . GLN A 1 283 ? -20.228 9.563 23.664 1.00 91.50 283 GLN A N 1
ATOM 2220 C CA . GLN A 1 283 ? -20.012 8.999 24.993 1.00 91.50 283 GLN A CA 1
ATOM 2221 C C . GLN A 1 283 ? -21.311 8.961 25.792 1.00 91.50 283 GLN A C 1
ATOM 2223 O O . GLN A 1 283 ? -22.051 9.945 25.860 1.00 91.50 283 GLN A O 1
ATOM 2228 N N . TYR A 1 284 ? -21.533 7.834 26.454 1.00 94.69 284 TYR A N 1
ATOM 2229 C CA . TYR A 1 284 ? -22.718 7.549 27.243 1.00 94.69 284 TYR A CA 1
ATOM 2230 C C . TYR A 1 284 ? -22.323 7.039 28.627 1.00 94.69 284 TYR A C 1
ATOM 2232 O O . TYR A 1 284 ? -21.343 6.312 28.771 1.00 94.69 284 TYR A O 1
ATOM 2240 N N . LEU A 1 285 ? -23.106 7.369 29.651 1.00 96.81 285 LEU A N 1
ATOM 2241 C CA . LEU A 1 285 ? -23.069 6.664 30.933 1.00 96.81 285 LEU A CA 1
ATOM 2242 C C . LEU A 1 285 ? -24.268 5.722 30.989 1.00 96.81 285 LEU A C 1
ATOM 2244 O O . LEU A 1 285 ? -25.404 6.186 31.025 1.00 96.81 285 LEU A O 1
ATOM 2248 N N . ILE A 1 286 ? -24.028 4.417 30.993 1.00 97.38 286 ILE A N 1
ATOM 2249 C CA . ILE A 1 286 ? -25.078 3.407 31.127 1.00 97.38 286 ILE A CA 1
ATOM 2250 C C . ILE A 1 286 ? -25.318 3.172 32.612 1.00 97.38 286 ILE A C 1
ATOM 2252 O O . ILE A 1 286 ? -24.377 2.904 33.353 1.00 97.38 286 ILE A O 1
ATOM 2256 N N . TYR A 1 287 ? -26.568 3.281 33.043 1.00 96.94 287 TYR A N 1
ATOM 2257 C CA . TYR A 1 287 ? -27.010 3.183 34.429 1.00 96.94 287 TYR A CA 1
ATOM 2258 C C . TYR A 1 287 ? -28.081 2.107 34.564 1.00 96.94 287 TYR A C 1
ATOM 2260 O O . TYR A 1 287 ? -28.983 2.000 33.728 1.00 96.94 287 TYR A O 1
ATOM 2268 N N . VAL A 1 288 ? -28.015 1.345 35.650 1.00 97.12 288 VAL A N 1
ATOM 2269 C CA . VAL A 1 288 ? -29.069 0.415 36.045 1.00 97.12 288 VAL A CA 1
ATOM 2270 C C . VAL A 1 288 ? -29.398 0.594 37.515 1.00 97.12 288 VAL A C 1
ATOM 2272 O O . VAL A 1 288 ? -28.502 0.646 38.355 1.00 97.12 288 VAL A O 1
ATOM 2275 N N . LYS A 1 289 ? -30.693 0.629 37.826 1.00 96.44 289 LYS A N 1
ATOM 2276 C CA . LYS A 1 289 ? -31.220 0.523 39.186 1.00 96.44 289 LYS A CA 1
ATOM 2277 C C . LYS A 1 289 ? -31.998 -0.776 39.328 1.00 96.44 289 LYS A C 1
ATOM 2279 O O . LYS A 1 289 ? -32.953 -1.001 38.586 1.00 96.44 289 LYS A O 1
ATOM 2284 N N . ALA A 1 290 ? -31.588 -1.611 40.272 1.00 94.88 290 ALA A N 1
ATOM 2285 C CA . ALA A 1 290 ? -32.272 -2.832 40.662 1.00 94.88 290 ALA A CA 1
ATOM 2286 C C . ALA A 1 290 ? -33.087 -2.587 41.935 1.00 94.88 290 ALA A C 1
ATOM 2288 O O . ALA A 1 290 ? -32.573 -1.979 42.876 1.00 94.88 290 ALA A O 1
ATOM 2289 N N . THR A 1 291 ? -34.322 -3.081 41.981 1.00 92.38 291 THR A N 1
ATOM 2290 C CA . THR A 1 291 ? -35.210 -2.968 43.145 1.00 92.38 291 THR A CA 1
ATOM 2291 C C . THR A 1 291 ? -35.820 -4.329 43.465 1.00 92.38 291 THR A C 1
ATOM 2293 O O . THR A 1 291 ? -36.345 -4.990 42.570 1.00 92.38 291 THR A O 1
ATOM 2296 N N . ASN A 1 292 ? -35.722 -4.773 44.718 1.00 87.75 292 ASN A N 1
ATOM 2297 C CA . ASN A 1 292 ? -36.304 -6.039 45.166 1.00 87.75 292 ASN A CA 1
ATOM 2298 C C . ASN A 1 292 ? -37.774 -5.870 45.608 1.00 87.75 292 ASN A C 1
ATOM 2300 O O . ASN A 1 292 ? -38.294 -4.753 45.656 1.00 87.75 292 ASN A O 1
ATOM 2304 N N . ALA A 1 293 ? -38.464 -6.974 45.908 1.00 78.94 293 ALA A N 1
ATOM 2305 C CA . ALA A 1 293 ? -39.888 -6.952 46.264 1.00 78.94 293 ALA A CA 1
ATOM 2306 C C . ALA A 1 293 ? -40.181 -6.179 47.566 1.00 78.94 293 ALA A C 1
ATOM 2308 O O . ALA A 1 293 ? -41.280 -5.660 47.745 1.00 78.94 293 ALA A O 1
ATOM 2309 N N . GLU A 1 294 ? -39.188 -6.076 48.447 1.00 74.81 294 GLU A N 1
ATOM 2310 C CA . GLU A 1 294 ? -39.240 -5.365 49.723 1.00 74.81 294 GLU A CA 1
ATOM 2311 C C . GLU A 1 294 ? -38.968 -3.853 49.573 1.00 74.81 294 GLU A C 1
ATOM 2313 O O . GLU A 1 294 ? -39.044 -3.107 50.549 1.00 74.81 294 GLU A O 1
ATOM 2318 N N . GLY A 1 295 ? -38.670 -3.381 48.356 1.00 76.44 295 GLY A N 1
ATOM 2319 C CA . GLY A 1 295 ? -38.411 -1.974 48.040 1.00 76.44 295 GLY A CA 1
ATOM 2320 C C . GLY A 1 295 ? -36.955 -1.533 48.227 1.00 76.44 295 GLY A C 1
ATOM 2321 O O . GLY A 1 295 ? -36.623 -0.374 47.959 1.00 76.44 295 GLY A O 1
ATOM 2322 N N . GLU A 1 296 ? -36.059 -2.435 48.629 1.00 81.12 296 GLU A N 1
ATOM 2323 C CA . GLU A 1 296 ? -34.625 -2.162 48.666 1.00 81.12 296 GLU A CA 1
ATOM 2324 C C . GLU A 1 296 ? -34.104 -1.948 47.243 1.00 81.12 296 GLU A C 1
ATOM 2326 O O . GLU A 1 296 ? -34.415 -2.708 46.326 1.00 81.12 296 GLU A O 1
ATOM 2331 N N . SER A 1 297 ? -33.291 -0.906 47.054 1.00 89.44 297 SER A N 1
ATOM 2332 C CA . SER A 1 297 ? -32.685 -0.597 45.761 1.00 89.44 297 SER A CA 1
ATOM 2333 C C . SER A 1 297 ? -31.161 -0.565 45.820 1.00 89.44 297 SER A C 1
ATOM 2335 O O . SER A 1 297 ? -30.563 -0.182 46.830 1.00 89.44 297 SER A O 1
ATOM 2337 N N . ARG A 1 298 ? -30.538 -0.937 44.702 1.00 92.75 298 ARG A N 1
ATOM 2338 C CA . ARG A 1 298 ? -29.105 -0.790 44.418 1.00 92.75 298 ARG A CA 1
ATOM 2339 C C . ARG A 1 298 ? -28.924 -0.319 42.985 1.00 92.75 298 ARG A C 1
ATOM 2341 O O . ARG A 1 298 ? -29.775 -0.595 42.142 1.00 92.75 298 ARG A O 1
ATOM 2348 N N . ASP A 1 299 ? -27.826 0.365 42.704 1.00 94.69 299 ASP A N 1
ATOM 2349 C CA . ASP A 1 299 ? -27.515 0.818 41.357 1.00 94.69 299 ASP A CA 1
ATOM 2350 C C . ASP A 1 299 ? -26.064 0.564 40.950 1.00 94.69 299 ASP A C 1
ATOM 2352 O O . ASP A 1 299 ? -25.211 0.182 41.755 1.00 94.69 299 ASP A O 1
ATOM 2356 N N . TYR A 1 300 ? -25.829 0.671 39.646 1.00 95.88 300 TYR A N 1
ATOM 2357 C CA . TYR A 1 300 ? -24.523 0.514 39.027 1.00 95.88 300 TYR A CA 1
ATOM 2358 C C . TYR A 1 300 ? -24.462 1.355 37.751 1.00 95.88 300 TYR A C 1
ATOM 2360 O O . TYR A 1 300 ? -25.485 1.576 37.097 1.00 95.88 300 TYR A O 1
ATOM 2368 N N . ASN A 1 301 ? -23.269 1.809 37.371 1.00 95.00 301 ASN A N 1
ATOM 2369 C CA . ASN A 1 301 ? -23.063 2.505 36.106 1.00 95.00 301 ASN A CA 1
ATOM 2370 C C . ASN A 1 301 ? -21.731 2.140 35.439 1.00 95.00 301 ASN A C 1
ATOM 2372 O O . ASN A 1 301 ? -20.806 1.664 36.094 1.00 95.00 301 ASN A O 1
ATOM 2376 N N . ILE A 1 302 ? -21.655 2.344 34.124 1.00 95.62 302 ILE A N 1
ATOM 2377 C CA . ILE A 1 302 ? -20.436 2.189 33.328 1.00 95.62 302 ILE A CA 1
ATOM 2378 C C . ILE A 1 302 ? -20.398 3.227 32.205 1.00 95.62 302 ILE A C 1
ATOM 2380 O O . ILE A 1 302 ? -21.417 3.523 31.581 1.00 95.62 302 ILE A O 1
ATOM 2384 N N . GLY A 1 303 ? -19.218 3.786 31.938 1.00 94.81 303 GLY A N 1
ATOM 2385 C CA . GLY A 1 303 ? -18.993 4.625 30.763 1.00 94.81 303 GLY A CA 1
ATOM 2386 C C . GLY A 1 303 ? -18.916 3.781 29.491 1.00 94.81 303 GLY A C 1
ATOM 2387 O O . GLY A 1 303 ? -18.279 2.730 29.473 1.00 94.81 303 GLY A O 1
ATOM 2388 N N . TRP A 1 304 ? -19.544 4.249 28.418 1.00 93.88 304 TRP A N 1
ATOM 2389 C CA . TRP A 1 304 ? -19.582 3.570 27.132 1.00 93.88 304 TRP A CA 1
ATOM 2390 C C . TRP A 1 304 ? -19.314 4.542 25.987 1.00 93.88 304 TRP A C 1
ATOM 2392 O O . TRP A 1 304 ? -19.868 5.637 25.964 1.00 93.88 304 TRP A O 1
ATOM 2402 N N . ASN A 1 305 ? -18.471 4.149 25.031 1.00 90.00 305 ASN A N 1
ATOM 2403 C CA . ASN A 1 305 ? -18.135 4.980 23.876 1.00 90.00 305 ASN A CA 1
ATOM 2404 C C . ASN A 1 305 ? -18.567 4.292 22.580 1.00 90.00 305 ASN A C 1
ATOM 2406 O O . ASN A 1 305 ? -18.233 3.126 22.340 1.00 90.00 305 ASN A O 1
ATOM 2410 N N . VAL A 1 306 ? -19.300 5.034 21.760 1.00 86.00 306 VAL A N 1
ATOM 2411 C CA . VAL A 1 306 ? -19.831 4.606 20.468 1.00 86.00 306 VAL A CA 1
ATOM 2412 C C . VAL A 1 306 ? -19.062 5.353 19.397 1.00 86.00 306 VAL A C 1
ATOM 2414 O O . VAL A 1 306 ? -19.072 6.580 19.377 1.00 86.00 306 VAL A O 1
ATOM 2417 N N . HIS A 1 307 ? -18.378 4.614 18.533 1.00 77.69 307 HIS A N 1
ATOM 2418 C CA . HIS A 1 307 ? -17.493 5.193 17.531 1.00 77.69 307 HIS A CA 1
ATOM 2419 C C . HIS A 1 307 ? -18.259 5.573 16.265 1.00 77.69 307 HIS A C 1
ATOM 2421 O O . HIS A 1 307 ? -19.169 4.859 15.840 1.00 77.69 307 HIS A O 1
ATOM 2427 N N . GLU A 1 308 ? -17.846 6.658 15.613 1.00 76.69 308 GLU A N 1
ATOM 2428 C CA . GLU A 1 308 ? -18.281 6.953 14.251 1.00 76.69 308 GLU A CA 1
ATOM 2429 C C . GLU A 1 308 ? -17.838 5.827 13.300 1.00 76.69 308 GLU A C 1
ATOM 2431 O O . GLU A 1 308 ? -16.643 5.502 13.245 1.00 76.69 308 GLU A O 1
ATOM 2436 N N . PRO A 1 309 ? -18.751 5.235 12.507 1.00 75.19 309 PRO A N 1
ATOM 2437 C CA . PRO A 1 309 ? -18.388 4.177 11.581 1.00 75.19 309 PRO A CA 1
ATOM 2438 C C . PRO A 1 309 ? -17.383 4.694 10.543 1.00 75.19 309 PRO A C 1
ATOM 2440 O O . PRO A 1 309 ? -17.615 5.682 9.841 1.00 75.19 309 PRO A O 1
ATOM 2443 N N . LEU A 1 310 ? -16.253 3.996 10.436 1.00 86.69 310 LEU A N 1
ATOM 2444 C CA . LEU A 1 310 ? -15.289 4.122 9.350 1.00 86.69 310 LEU A CA 1
ATOM 2445 C C . LEU A 1 310 ? -15.055 2.726 8.784 1.00 86.69 310 LEU A C 1
ATOM 2447 O O . LEU A 1 310 ? -14.673 1.817 9.518 1.00 86.69 310 LEU A O 1
ATOM 2451 N N . LYS A 1 311 ? -15.277 2.557 7.481 1.00 89.44 311 LYS A N 1
ATOM 2452 C CA . LYS A 1 311 ? -15.035 1.294 6.779 1.00 89.44 311 LYS A CA 1
ATOM 2453 C C . LYS A 1 311 ? -14.353 1.556 5.446 1.00 89.44 311 LYS A C 1
ATOM 2455 O O . LYS A 1 311 ? -14.870 2.334 4.648 1.00 89.44 311 LYS A O 1
ATOM 2460 N N . LEU A 1 312 ? -13.245 0.864 5.186 1.00 92.31 312 LEU A N 1
ATOM 2461 C CA . LEU A 1 312 ? -12.651 0.761 3.851 1.00 92.31 312 LEU A CA 1
ATOM 2462 C C . LEU A 1 312 ? -13.220 -0.476 3.148 1.00 92.31 312 LEU A C 1
ATOM 2464 O O . LEU A 1 312 ? -13.307 -1.546 3.744 1.00 92.31 312 LEU A O 1
ATOM 2468 N N . SER A 1 313 ? -13.661 -0.321 1.898 1.00 90.44 313 SER A N 1
ATOM 2469 C CA . SER A 1 313 ? -14.351 -1.392 1.151 1.00 90.44 313 SER A CA 1
ATOM 2470 C C . SER A 1 313 ? -13.504 -2.015 0.041 1.00 90.44 313 SER A C 1
ATOM 2472 O O . SER A 1 313 ? -13.898 -3.026 -0.531 1.00 90.44 313 SER A O 1
ATOM 2474 N N . GLY A 1 314 ? -12.351 -1.424 -0.266 1.00 92.19 314 GLY A N 1
ATOM 2475 C CA . GLY A 1 314 ? -11.432 -1.916 -1.286 1.00 92.19 314 GLY A CA 1
ATOM 2476 C C . GLY A 1 314 ? -10.592 -0.800 -1.893 1.00 92.19 314 GLY A C 1
ATOM 2477 O O . GLY A 1 314 ? -10.953 0.378 -1.807 1.00 92.19 314 GLY A O 1
ATOM 2478 N N . MET A 1 315 ? -9.485 -1.190 -2.522 1.00 95.75 315 MET A N 1
ATOM 2479 C CA . MET A 1 315 ? -8.662 -0.314 -3.354 1.00 95.75 315 MET A CA 1
ATOM 2480 C C . MET A 1 315 ? -8.920 -0.556 -4.842 1.00 95.75 315 MET A C 1
ATOM 2482 O O . MET A 1 315 ? -9.238 -1.665 -5.265 1.00 95.75 315 MET A O 1
ATOM 2486 N N . THR A 1 316 ? -8.748 0.491 -5.639 1.00 95.75 316 THR A N 1
ATOM 2487 C CA . THR A 1 316 ? -8.786 0.463 -7.103 1.00 95.75 316 THR A CA 1
ATOM 2488 C C . THR A 1 316 ? -7.631 1.288 -7.664 1.00 95.75 316 THR A C 1
ATOM 2490 O O . THR A 1 316 ? -6.981 2.030 -6.924 1.00 95.75 316 THR A O 1
ATOM 2493 N N . TRP A 1 317 ? -7.348 1.159 -8.958 1.00 97.00 317 TRP A N 1
ATOM 2494 C CA . TRP A 1 317 ? -6.233 1.853 -9.588 1.00 97.00 317 TRP A CA 1
ATOM 2495 C C . TRP A 1 317 ? -6.485 2.193 -11.056 1.00 97.00 317 TRP A C 1
ATOM 2497 O O . TRP A 1 317 ? -7.254 1.536 -11.756 1.00 97.00 317 TRP A O 1
ATOM 2507 N N . GLN A 1 318 ? -5.750 3.192 -11.535 1.00 97.25 318 GLN A N 1
ATOM 2508 C CA . GLN A 1 318 ? -5.610 3.554 -12.938 1.00 97.25 318 GLN A CA 1
ATOM 2509 C C . GLN A 1 318 ? -4.119 3.588 -13.280 1.00 97.25 318 GLN A C 1
ATOM 2511 O O . GLN A 1 318 ? -3.371 4.398 -12.731 1.00 97.25 318 GLN A O 1
ATOM 2516 N N . LYS A 1 319 ? -3.686 2.710 -14.190 1.00 94.00 319 LYS A N 1
ATOM 2517 C CA . LYS A 1 319 ? -2.302 2.691 -14.684 1.00 94.00 319 LYS A CA 1
ATOM 2518 C C . LYS A 1 319 ? -2.025 3.957 -15.498 1.00 94.00 319 LYS A C 1
ATOM 2520 O O . LYS A 1 319 ? -2.837 4.317 -16.350 1.00 94.00 319 LYS A O 1
ATOM 2525 N N . LEU A 1 320 ? -0.892 4.605 -15.243 1.00 94.81 320 LEU A N 1
ATOM 2526 C CA . LEU A 1 320 ? -0.417 5.774 -15.993 1.00 94.81 320 LEU A CA 1
ATOM 2527 C C . LEU A 1 320 ? 0.753 5.417 -16.919 1.00 94.81 320 LEU A C 1
ATOM 2529 O O . LEU A 1 320 ? 0.935 6.060 -17.950 1.00 94.81 320 LEU A O 1
ATOM 2533 N N . THR A 1 321 ? 1.492 4.352 -16.601 1.00 89.94 321 THR A N 1
ATOM 2534 C CA . THR A 1 321 ? 2.516 3.760 -17.471 1.00 89.94 321 THR A CA 1
ATOM 2535 C C . THR A 1 321 ? 2.214 2.290 -17.769 1.00 89.94 321 THR A C 1
ATOM 2537 O O . THR A 1 321 ? 1.533 1.603 -17.004 1.00 89.94 321 THR A O 1
ATOM 2540 N N . ALA A 1 322 ? 2.719 1.795 -18.904 1.00 87.56 322 ALA A N 1
ATOM 2541 C CA . ALA A 1 322 ? 2.507 0.412 -19.338 1.00 87.56 322 ALA A CA 1
ATOM 2542 C C . ALA A 1 322 ? 3.203 -0.622 -18.430 1.00 87.56 322 ALA A C 1
ATOM 2544 O O . ALA A 1 322 ? 2.712 -1.738 -18.300 1.00 87.56 322 ALA A O 1
ATOM 2545 N N . ASP A 1 323 ? 4.306 -0.230 -17.788 1.00 88.62 323 ASP A N 1
ATOM 2546 C CA . ASP A 1 323 ? 5.117 -1.050 -16.876 1.00 88.62 323 ASP A CA 1
ATOM 2547 C C . ASP A 1 323 ? 4.627 -1.021 -15.417 1.00 88.62 323 ASP A C 1
ATOM 2549 O O . ASP A 1 323 ? 5.258 -1.591 -14.531 1.00 88.62 323 ASP A O 1
ATOM 2553 N N . ASN A 1 324 ? 3.506 -0.342 -15.149 1.00 92.25 324 ASN A N 1
ATOM 2554 C CA . ASN A 1 324 ? 2.950 -0.105 -13.812 1.00 92.25 324 ASN A CA 1
ATOM 2555 C C . ASN A 1 324 ? 3.846 0.731 -12.878 1.00 92.25 324 ASN A C 1
ATOM 2557 O O . ASN A 1 324 ? 3.552 0.814 -11.684 1.00 92.25 324 ASN A O 1
ATOM 2561 N N . GLY A 1 325 ? 4.909 1.359 -13.392 1.00 92.81 325 GLY A N 1
ATOM 2562 C CA . GLY A 1 325 ? 5.799 2.230 -12.621 1.00 92.81 325 GLY A CA 1
ATOM 2563 C C . GLY A 1 325 ? 5.115 3.492 -12.097 1.00 92.81 325 GLY A C 1
ATOM 2564 O O . GLY A 1 325 ? 5.546 4.050 -11.092 1.00 92.81 325 GLY A O 1
ATOM 2565 N N . GLU A 1 326 ? 4.020 3.918 -12.725 1.00 95.56 326 GLU A N 1
ATOM 2566 C CA . GLU A 1 326 ? 3.193 5.019 -12.249 1.00 95.56 326 GLU A CA 1
ATOM 2567 C C . GLU A 1 326 ? 1.698 4.672 -12.336 1.00 95.56 326 GLU A C 1
ATOM 2569 O O . GLU A 1 326 ? 1.204 4.192 -13.364 1.00 95.56 326 GLU A O 1
ATOM 2574 N N . ALA A 1 327 ? 0.961 4.912 -11.249 1.00 96.88 327 ALA A N 1
ATOM 2575 C CA . ALA A 1 327 ? -0.479 4.672 -11.179 1.00 96.88 327 ALA A CA 1
ATOM 2576 C C . ALA A 1 327 ? -1.179 5.600 -10.182 1.00 96.88 327 ALA A C 1
ATOM 2578 O O . ALA A 1 327 ? -0.637 5.934 -9.129 1.00 96.88 327 ALA A O 1
ATOM 2579 N N . ASN A 1 328 ? -2.424 5.961 -10.483 1.00 97.94 328 ASN A N 1
ATOM 2580 C CA . ASN A 1 328 ? -3.331 6.539 -9.496 1.00 97.94 328 ASN A CA 1
ATOM 2581 C C . ASN A 1 328 ? -4.006 5.406 -8.730 1.00 97.94 328 ASN A C 1
ATOM 2583 O O . ASN A 1 328 ? -4.592 4.520 -9.346 1.00 97.94 328 ASN A O 1
ATOM 2587 N N . ILE A 1 329 ? -3.944 5.440 -7.405 1.00 97.75 329 ILE A N 1
ATOM 2588 C CA . ILE A 1 329 ? -4.501 4.428 -6.508 1.00 97.75 329 ILE A CA 1
ATOM 2589 C C . ILE A 1 329 ? -5.533 5.111 -5.619 1.00 97.75 329 ILE A C 1
ATOM 2591 O O . ILE A 1 329 ? -5.268 6.171 -5.056 1.00 97.75 329 ILE A O 1
ATOM 2595 N N . GLY A 1 330 ? -6.716 4.517 -5.518 1.00 97.56 330 GLY A N 1
ATOM 2596 C CA . GLY A 1 330 ? -7.836 5.051 -4.755 1.00 97.56 330 GLY A CA 1
ATOM 2597 C C . GLY A 1 330 ? -8.420 4.018 -3.809 1.00 97.56 330 GLY A C 1
ATOM 2598 O O . GLY A 1 330 ? -8.342 2.818 -4.066 1.00 97.56 330 GLY A O 1
ATOM 2599 N N . VAL A 1 331 ? -9.033 4.478 -2.721 1.00 97.19 331 VAL A N 1
ATOM 2600 C CA . VAL A 1 331 ? -9.758 3.623 -1.775 1.00 97.19 331 VAL A CA 1
ATOM 2601 C C . VAL A 1 331 ? -11.214 4.065 -1.658 1.00 97.19 331 VAL A C 1
ATOM 2603 O O . VAL A 1 331 ? -11.521 5.256 -1.562 1.00 97.19 331 VAL A O 1
ATOM 2606 N N . SER A 1 332 ? -12.131 3.099 -1.665 1.00 95.50 332 SER A N 1
ATOM 2607 C CA . SER A 1 332 ? -13.540 3.347 -1.356 1.00 95.50 332 SER A CA 1
ATOM 2608 C C . SER A 1 332 ? -13.765 3.271 0.149 1.00 95.50 332 SER A C 1
ATOM 2610 O O . SER A 1 332 ? -13.282 2.341 0.805 1.00 95.50 332 SER A O 1
ATOM 2612 N N . TYR A 1 333 ? -14.505 4.233 0.700 1.00 93.19 333 TYR A N 1
ATOM 2613 C CA . TYR A 1 333 ? -14.757 4.314 2.133 1.00 93.19 333 TYR A CA 1
ATOM 2614 C C . TYR A 1 333 ? -16.166 4.805 2.459 1.00 93.19 333 TYR A C 1
ATOM 2616 O O . TYR A 1 333 ? -16.800 5.513 1.679 1.00 93.19 333 TYR A O 1
ATOM 2624 N N . GLN A 1 334 ? -16.641 4.429 3.643 1.00 90.25 334 GLN A N 1
ATOM 2625 C CA . GLN A 1 334 ? -17.868 4.938 4.247 1.00 90.25 334 GLN A CA 1
ATOM 2626 C C . GLN A 1 334 ? -17.519 5.587 5.581 1.00 90.25 334 GLN A C 1
ATOM 2628 O O . GLN A 1 334 ? -16.886 4.957 6.431 1.00 90.25 334 GLN A O 1
ATOM 2633 N N . SER A 1 335 ? -17.919 6.846 5.748 1.00 86.81 335 SER A N 1
ATOM 2634 C CA . SER A 1 335 ? -17.849 7.565 7.017 1.00 86.81 335 SER A CA 1
ATOM 2635 C C . SER A 1 335 ? -18.877 8.693 7.045 1.00 86.81 335 SER A C 1
ATOM 2637 O O . SER A 1 335 ? -19.215 9.239 5.995 1.00 86.81 335 SER A O 1
ATOM 2639 N N . LYS A 1 336 ? -19.377 9.040 8.235 1.00 81.12 336 LYS A N 1
ATOM 2640 C CA . LYS A 1 336 ? -20.257 10.204 8.441 1.00 81.12 336 LYS A CA 1
ATOM 2641 C C . LYS A 1 336 ? -19.485 11.477 8.804 1.00 81.12 336 LYS A C 1
ATOM 2643 O O . LYS A 1 336 ? -20.071 12.554 8.831 1.00 81.12 336 LYS A O 1
ATOM 2648 N N . SER A 1 337 ? -18.180 11.369 9.057 1.00 83.12 337 SER A N 1
ATOM 2649 C CA . SER A 1 337 ? -17.300 12.496 9.366 1.00 83.12 337 SER A CA 1
ATOM 2650 C C . SER A 1 337 ? -16.163 12.617 8.348 1.00 83.12 337 SER A C 1
ATOM 2652 O O . SER A 1 337 ? -15.972 11.769 7.473 1.00 83.12 337 SER A O 1
ATOM 2654 N N . LYS A 1 338 ? -15.418 13.724 8.424 1.00 88.88 338 LYS A N 1
ATOM 2655 C CA . LYS A 1 338 ? -14.254 13.952 7.563 1.00 88.88 338 LYS A CA 1
ATOM 2656 C C . LYS A 1 338 ? -13.173 12.908 7.864 1.00 88.88 338 LYS A C 1
ATOM 2658 O O . LYS A 1 338 ? -12.878 12.640 9.027 1.00 88.88 338 LYS A O 1
ATOM 2663 N N . VAL A 1 339 ? -12.568 12.367 6.809 1.00 93.69 339 VAL A N 1
ATOM 2664 C CA . VAL A 1 339 ? -11.517 11.344 6.882 1.00 93.69 339 VAL A CA 1
ATOM 2665 C C . VAL A 1 339 ? -10.215 11.901 6.315 1.00 93.69 339 VAL A C 1
ATOM 2667 O O . VAL A 1 339 ? -10.228 12.640 5.330 1.00 93.69 339 VAL A O 1
ATOM 2670 N N . THR A 1 340 ? -9.096 11.546 6.939 1.00 97.56 340 THR A N 1
ATOM 2671 C CA . THR A 1 340 ? -7.743 11.783 6.427 1.00 97.56 340 THR A CA 1
ATOM 2672 C C . THR A 1 340 ? -7.043 10.470 6.100 1.00 97.56 340 THR A C 1
ATOM 2674 O O . THR A 1 340 ? -7.261 9.479 6.795 1.00 97.56 340 THR A O 1
ATOM 2677 N N . PHE A 1 341 ? -6.173 10.478 5.092 1.00 98.12 341 PHE A N 1
ATOM 2678 C CA . PHE A 1 341 ? -5.489 9.297 4.573 1.00 98.12 341 PHE A CA 1
ATOM 2679 C C . PHE A 1 341 ? -3.968 9.459 4.617 1.00 98.12 341 PHE A C 1
ATOM 2681 O O . PHE A 1 341 ? -3.426 10.447 4.106 1.00 98.12 341 PHE A O 1
ATOM 2688 N N . ASP A 1 342 ? -3.297 8.459 5.184 1.00 98.25 342 ASP A N 1
ATOM 2689 C CA . ASP A 1 342 ? -1.854 8.249 5.107 1.00 98.25 342 ASP A CA 1
ATOM 2690 C C . ASP A 1 342 ? -1.572 7.114 4.118 1.00 98.25 342 ASP A C 1
ATOM 2692 O O . ASP A 1 342 ? -1.994 5.977 4.326 1.00 98.25 342 ASP A O 1
ATOM 2696 N N . TRP A 1 343 ? -0.872 7.435 3.036 1.00 98.38 343 TRP A N 1
ATOM 2697 C CA . TRP A 1 343 ? -0.497 6.525 1.962 1.00 98.38 343 TRP A CA 1
ATOM 2698 C C . TRP A 1 343 ? 0.980 6.176 2.063 1.00 98.38 343 TRP A C 1
ATOM 2700 O O . TRP A 1 343 ? 1.838 7.061 2.137 1.00 98.38 343 TRP A O 1
ATOM 2710 N N . MET A 1 344 ? 1.284 4.886 2.023 1.00 98.31 344 MET A N 1
ATOM 2711 C CA . MET A 1 344 ? 2.640 4.359 2.126 1.00 98.31 344 MET A CA 1
ATOM 2712 C C . MET A 1 344 ? 2.834 3.213 1.138 1.00 98.31 344 MET A C 1
ATOM 2714 O O . MET A 1 344 ? 1.871 2.603 0.675 1.00 98.31 344 MET A O 1
ATOM 2718 N N . TYR A 1 345 ? 4.087 2.889 0.850 1.00 98.31 345 TYR A N 1
ATOM 2719 C CA . TYR A 1 345 ? 4.439 1.630 0.213 1.00 98.31 345 TYR A CA 1
ATOM 2720 C C . TYR A 1 345 ? 5.541 0.923 0.991 1.00 98.31 345 TYR A C 1
ATOM 2722 O O . TYR A 1 345 ? 6.394 1.562 1.613 1.00 98.31 345 TYR A O 1
ATOM 2730 N N . TYR A 1 346 ? 5.518 -0.401 0.933 1.00 98.31 346 TYR A N 1
ATOM 2731 C CA . TYR A 1 346 ? 6.625 -1.249 1.338 1.00 98.31 346 TYR A CA 1
ATOM 2732 C C . TYR A 1 346 ? 7.321 -1.777 0.094 1.00 98.31 346 TYR A C 1
ATOM 2734 O O . TYR A 1 346 ? 6.677 -2.372 -0.768 1.00 98.31 346 TYR A O 1
ATOM 2742 N N . ASP A 1 347 ? 8.623 -1.557 0.005 1.00 97.31 347 ASP A N 1
ATOM 2743 C CA . ASP A 1 347 ? 9.479 -2.107 -1.037 1.00 97.31 347 ASP A CA 1
ATOM 2744 C C . ASP A 1 347 ? 9.986 -3.483 -0.603 1.00 97.31 347 ASP A C 1
ATOM 2746 O O . ASP A 1 347 ? 10.738 -3.591 0.369 1.00 97.31 347 ASP A O 1
ATOM 2750 N N . LEU A 1 348 ? 9.572 -4.545 -1.301 1.00 95.19 348 LEU A N 1
ATOM 2751 C CA . LEU A 1 348 ? 9.935 -5.911 -0.916 1.00 95.19 348 LEU A CA 1
ATOM 2752 C C . LEU A 1 348 ? 11.420 -6.211 -1.162 1.00 95.19 348 LEU A C 1
ATOM 2754 O O . LEU A 1 348 ? 12.000 -7.021 -0.436 1.00 95.19 348 LEU A O 1
ATOM 2758 N N . SER A 1 349 ? 12.037 -5.558 -2.147 1.00 90.12 349 SER A N 1
ATOM 2759 C CA . SER A 1 349 ? 13.450 -5.747 -2.482 1.00 90.12 349 SER A CA 1
ATOM 2760 C C . SER A 1 349 ? 14.342 -5.110 -1.420 1.00 90.12 349 SER A C 1
ATOM 2762 O O . SER A 1 349 ? 15.266 -5.747 -0.913 1.00 90.12 349 SER A O 1
ATOM 2764 N N . ASN A 1 350 ? 14.025 -3.870 -1.036 1.00 92.12 350 ASN A N 1
ATOM 2765 C CA . ASN A 1 350 ? 14.808 -3.106 -0.062 1.00 92.12 350 ASN A CA 1
ATOM 2766 C C . ASN A 1 350 ? 14.372 -3.336 1.392 1.00 92.12 350 ASN A C 1
ATOM 2768 O O . ASN A 1 350 ? 15.089 -2.961 2.318 1.00 92.12 350 ASN A O 1
ATOM 2772 N N . LYS A 1 351 ? 13.219 -3.980 1.604 1.00 95.88 351 LYS A N 1
ATOM 2773 C CA . LYS A 1 351 ? 12.600 -4.245 2.911 1.00 95.88 351 LYS A CA 1
ATOM 2774 C C . LYS A 1 351 ? 12.302 -2.979 3.718 1.00 95.88 351 LYS A C 1
ATOM 2776 O O . LYS A 1 351 ? 12.363 -2.995 4.950 1.00 95.88 351 LYS A O 1
ATOM 2781 N N . THR A 1 352 ? 11.956 -1.890 3.041 1.00 96.88 352 THR A N 1
ATOM 2782 C CA . THR A 1 352 ? 11.745 -0.570 3.647 1.00 96.88 352 THR A CA 1
ATOM 2783 C C . THR A 1 352 ? 10.333 -0.045 3.411 1.00 96.88 352 THR A C 1
ATOM 2785 O O . THR A 1 352 ? 9.740 -0.235 2.352 1.00 96.88 352 THR A O 1
ATOM 2788 N N . TRP A 1 353 ? 9.795 0.653 4.415 1.00 97.88 353 TRP A N 1
ATOM 2789 C CA . TRP A 1 353 ? 8.581 1.459 4.280 1.00 97.88 353 TRP A CA 1
ATOM 2790 C C . TRP A 1 353 ? 8.931 2.870 3.819 1.00 97.88 353 TRP A C 1
ATOM 2792 O O . TRP A 1 353 ? 9.936 3.439 4.241 1.00 97.88 353 TRP A O 1
ATOM 2802 N N . SER A 1 354 ? 8.085 3.454 2.980 1.00 97.94 354 SER A N 1
ATOM 2803 C CA . SER A 1 354 ? 8.206 4.837 2.520 1.00 97.94 354 SER A CA 1
ATOM 2804 C C . SER A 1 354 ? 6.831 5.487 2.411 1.00 97.94 354 SER A C 1
ATOM 2806 O O . SER A 1 354 ? 5.849 4.843 2.041 1.00 97.94 354 SER A O 1
ATOM 2808 N N . SER A 1 355 ? 6.753 6.772 2.751 1.00 97.44 355 SER A N 1
ATOM 2809 C CA . SER A 1 355 ? 5.518 7.551 2.636 1.00 97.44 355 SER A CA 1
ATOM 2810 C C . SER A 1 355 ? 5.320 8.036 1.204 1.00 97.44 355 SER A C 1
ATOM 2812 O O . SER A 1 355 ? 6.241 8.589 0.608 1.00 97.44 355 SER A O 1
ATOM 2814 N N . ILE A 1 356 ? 4.105 7.886 0.680 1.00 97.62 356 ILE A N 1
ATOM 2815 C CA . ILE A 1 356 ? 3.676 8.504 -0.583 1.00 97.62 356 ILE A CA 1
ATOM 2816 C C . ILE A 1 356 ? 3.064 9.876 -0.280 1.00 97.62 356 ILE A C 1
ATOM 2818 O O . ILE A 1 356 ? 3.441 10.878 -0.879 1.00 97.62 356 ILE A O 1
ATOM 2822 N N . ALA A 1 357 ? 2.136 9.926 0.682 1.00 97.50 357 ALA A N 1
ATOM 2823 C CA . ALA A 1 357 ? 1.495 11.153 1.144 1.00 97.50 357 ALA A CA 1
ATOM 2824 C C . ALA A 1 357 ? 0.919 10.960 2.554 1.00 97.50 357 ALA A C 1
ATOM 2826 O O . ALA A 1 357 ? 0.415 9.885 2.865 1.00 97.50 357 ALA A O 1
ATOM 2827 N N . THR A 1 358 ? 0.959 11.982 3.407 1.00 96.88 358 THR A N 1
ATOM 2828 C CA . THR A 1 358 ? 0.503 11.884 4.805 1.00 96.88 358 THR A CA 1
ATOM 2829 C C . THR A 1 358 ? -0.621 12.869 5.110 1.00 96.88 358 THR A C 1
ATOM 2831 O O . THR A 1 358 ? -0.660 13.973 4.565 1.00 96.88 358 THR A O 1
ATOM 2834 N N . LYS A 1 359 ? -1.554 12.458 5.979 1.00 93.75 359 LYS A N 1
ATOM 2835 C CA . LYS A 1 359 ? -2.712 13.234 6.462 1.00 93.75 359 LYS A CA 1
ATOM 2836 C C . LYS A 1 359 ? -3.483 13.977 5.365 1.00 93.75 359 LYS A C 1
ATOM 2838 O O . LYS A 1 359 ? -3.944 15.104 5.554 1.00 93.75 359 LYS A O 1
ATOM 2843 N N . THR A 1 360 ? -3.638 13.350 4.205 1.00 96.44 360 THR A N 1
ATOM 2844 C CA . THR A 1 360 ? -4.318 13.966 3.062 1.00 96.44 360 THR A CA 1
ATOM 2845 C C . THR A 1 360 ? -5.834 13.894 3.221 1.00 96.44 360 THR A C 1
ATOM 2847 O O . THR A 1 360 ? -6.352 12.952 3.808 1.00 96.44 360 THR A O 1
ATOM 2850 N N . GLY A 1 361 ? -6.575 14.863 2.678 1.00 95.06 361 GLY A N 1
ATOM 2851 C CA . GLY A 1 361 ? -8.041 14.772 2.586 1.00 95.06 361 GLY A CA 1
ATOM 2852 C C . GLY A 1 361 ? -8.539 13.943 1.394 1.00 95.06 361 GLY A C 1
ATOM 2853 O O . GLY A 1 361 ? -9.743 13.779 1.235 1.00 95.06 361 GLY A O 1
ATOM 2854 N N . SER A 1 362 ? -7.627 13.471 0.540 1.00 95.81 362 SER A N 1
ATOM 2855 C CA . SER A 1 362 ? -7.934 12.739 -0.687 1.00 95.81 362 SER A CA 1
ATOM 2856 C C . SER A 1 362 ? -7.879 11.237 -0.436 1.00 95.81 362 SER A C 1
ATOM 2858 O O . SER A 1 362 ? -6.881 10.713 0.054 1.00 95.81 362 SER A O 1
ATOM 2860 N N . ASN A 1 363 ? -8.924 10.528 -0.855 1.00 96.31 363 ASN A N 1
ATOM 2861 C CA . ASN A 1 363 ? -8.944 9.068 -0.896 1.00 96.31 363 ASN A CA 1
ATOM 2862 C C . ASN A 1 363 ? -8.267 8.492 -2.156 1.00 96.31 363 ASN A C 1
ATOM 2864 O O . ASN A 1 363 ? -8.424 7.305 -2.434 1.00 96.31 363 ASN A O 1
ATOM 2868 N N . TRP A 1 364 ? -7.532 9.323 -2.902 1.00 98.06 364 TRP A N 1
ATOM 2869 C CA . TRP A 1 364 ? -6.695 8.961 -4.046 1.00 98.06 364 TRP A CA 1
ATOM 2870 C C . TRP A 1 364 ? -5.274 9.506 -3.890 1.00 98.06 364 TRP A C 1
ATOM 2872 O O . TRP A 1 364 ? -5.088 10.617 -3.383 1.00 98.06 364 TRP A O 1
ATOM 2882 N N . VAL A 1 365 ? -4.292 8.761 -4.400 1.00 98.06 365 VAL A N 1
ATOM 2883 C CA . VAL A 1 365 ? -2.878 9.145 -4.464 1.00 98.06 365 VAL A CA 1
ATOM 2884 C C . VAL A 1 365 ? -2.245 8.688 -5.781 1.00 98.06 365 VAL A C 1
ATOM 2886 O O . VAL A 1 365 ? -2.652 7.675 -6.345 1.00 98.06 365 VAL A O 1
ATOM 2889 N N . THR A 1 366 ? -1.225 9.396 -6.265 1.00 98.19 366 THR A N 1
ATOM 2890 C CA . THR A 1 366 ? -0.366 8.908 -7.355 1.00 98.19 366 THR A CA 1
ATOM 2891 C C . THR A 1 366 ? 0.851 8.207 -6.762 1.00 98.19 366 THR A C 1
ATOM 2893 O O . THR A 1 366 ? 1.643 8.827 -6.053 1.00 98.19 366 THR A O 1
ATOM 2896 N N . PHE A 1 367 ? 1.014 6.923 -7.062 1.00 97.62 367 PHE A N 1
ATOM 2897 C CA . PHE A 1 367 ? 2.208 6.156 -6.734 1.00 97.62 367 PHE A CA 1
ATOM 2898 C C . PHE A 1 367 ? 3.174 6.172 -7.923 1.00 97.62 367 PHE A C 1
ATOM 2900 O O . PHE A 1 367 ? 2.784 5.829 -9.038 1.00 97.62 367 PHE A O 1
ATOM 2907 N N . LYS A 1 368 ? 4.428 6.565 -7.669 1.00 96.25 368 LYS A N 1
ATOM 2908 C CA . LYS A 1 368 ? 5.555 6.471 -8.605 1.00 96.25 368 LYS A CA 1
ATOM 2909 C C . LYS A 1 368 ? 6.593 5.539 -7.994 1.00 96.25 368 LYS A C 1
ATOM 2911 O O . LYS A 1 368 ? 7.204 5.888 -6.984 1.00 96.25 368 LYS A O 1
ATOM 2916 N N . ALA A 1 369 ? 6.762 4.361 -8.576 1.00 94.62 369 ALA A N 1
ATOM 2917 C CA . ALA A 1 369 ? 7.707 3.379 -8.082 1.00 94.62 369 ALA A CA 1
ATOM 2918 C C . ALA A 1 369 ? 9.154 3.856 -8.298 1.00 94.62 369 ALA A C 1
ATOM 2920 O O . ALA A 1 369 ? 9.474 4.365 -9.376 1.00 94.62 369 ALA A O 1
ATOM 2921 N N . PRO A 1 370 ? 10.044 3.693 -7.303 1.00 92.31 370 PRO A N 1
ATOM 2922 C CA . PRO A 1 370 ? 11.441 4.098 -7.435 1.00 92.31 370 PRO A CA 1
ATOM 292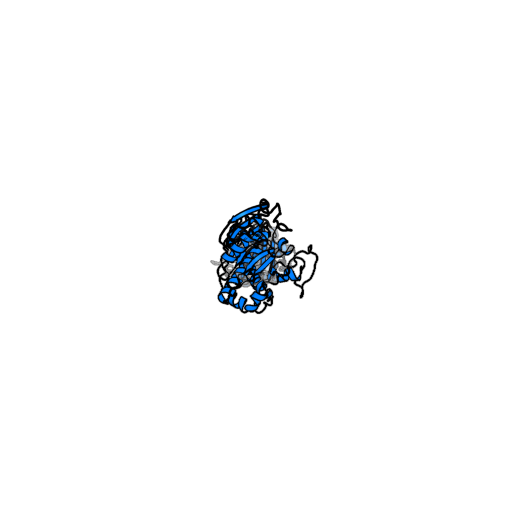3 C C . PRO A 1 370 ? 12.239 3.206 -8.400 1.00 92.31 370 PRO A C 1
ATOM 2925 O O . PRO A 1 370 ? 13.237 3.660 -8.955 1.00 92.31 370 PRO A O 1
ATOM 2928 N N . HIS A 1 371 ? 11.821 1.954 -8.600 1.00 90.44 371 HIS A N 1
ATOM 2929 C CA . HIS A 1 371 ? 12.417 1.001 -9.540 1.00 90.44 371 HIS A CA 1
ATOM 2930 C C . HIS A 1 371 ? 11.415 -0.110 -9.897 1.00 90.44 371 HIS A C 1
ATOM 2932 O O . HIS A 1 371 ? 10.307 -0.165 -9.361 1.00 90.44 371 HIS A O 1
ATOM 2938 N N . ALA A 1 372 ? 11.799 -1.007 -10.805 1.00 92.50 372 ALA A N 1
ATOM 2939 C CA . ALA A 1 372 ? 11.061 -2.247 -11.036 1.00 92.50 372 ALA A CA 1
ATOM 2940 C C . ALA A 1 372 ? 11.080 -3.159 -9.795 1.00 92.50 372 ALA A C 1
ATOM 2942 O O . ALA A 1 372 ? 12.049 -3.164 -9.028 1.00 92.50 372 ALA A O 1
ATOM 2943 N N . GLY A 1 373 ? 10.023 -3.948 -9.595 1.00 92.50 373 GLY A N 1
ATOM 2944 C CA . GLY A 1 373 ? 9.914 -4.868 -8.463 1.00 92.50 373 GLY A CA 1
ATOM 2945 C C . GLY A 1 373 ? 8.515 -4.965 -7.865 1.00 92.50 373 GLY A C 1
ATOM 2946 O O . GLY A 1 373 ? 7.524 -4.519 -8.443 1.00 92.50 373 GLY A O 1
ATOM 2947 N N . GLN A 1 374 ? 8.447 -5.576 -6.685 1.00 95.81 374 GLN A N 1
ATOM 2948 C CA . GLN A 1 374 ? 7.201 -5.822 -5.966 1.00 95.81 374 GLN A CA 1
ATOM 2949 C C . GLN A 1 374 ? 7.056 -4.864 -4.788 1.00 95.81 374 GLN A C 1
ATOM 2951 O O . GLN A 1 374 ? 7.989 -4.657 -4.010 1.00 95.81 374 GLN A O 1
ATOM 2956 N N . TYR A 1 375 ? 5.849 -4.338 -4.631 1.00 97.62 375 TYR A N 1
ATOM 2957 C CA . TYR A 1 375 ? 5.491 -3.390 -3.591 1.00 97.62 375 TYR A CA 1
ATOM 2958 C C . TYR A 1 375 ? 4.206 -3.819 -2.888 1.00 97.62 375 TYR A C 1
ATOM 2960 O O . TYR A 1 375 ? 3.317 -4.414 -3.498 1.00 97.62 375 TYR A O 1
ATOM 2968 N N . LEU A 1 376 ? 4.079 -3.477 -1.608 1.00 98.06 376 LEU A N 1
ATOM 2969 C CA . LEU A 1 376 ? 2.793 -3.465 -0.912 1.00 98.06 376 LEU A CA 1
ATOM 2970 C C . LEU A 1 376 ? 2.349 -2.012 -0.775 1.00 98.06 376 LEU A C 1
ATOM 2972 O O . LEU A 1 376 ? 2.997 -1.245 -0.066 1.00 98.06 376 LEU A O 1
ATOM 2976 N N . ILE A 1 377 ? 1.261 -1.626 -1.434 1.00 98.06 377 ILE A N 1
ATOM 2977 C CA . ILE A 1 377 ? 0.672 -0.295 -1.265 1.00 98.06 377 ILE A CA 1
ATOM 2978 C C . ILE A 1 377 ? -0.284 -0.348 -0.085 1.00 98.06 377 ILE A C 1
ATOM 2980 O O . ILE A 1 377 ? -1.137 -1.230 -0.021 1.00 98.06 377 ILE A O 1
ATOM 2984 N N . TYR A 1 378 ? -0.141 0.593 0.839 1.00 98.19 378 TYR A N 1
ATOM 2985 C CA . TYR A 1 378 ? -0.879 0.664 2.091 1.00 98.19 378 TYR A CA 1
ATOM 2986 C C . TYR A 1 378 ? -1.565 2.020 2.224 1.00 98.19 378 TYR A C 1
ATOM 2988 O O . TYR A 1 378 ? -0.976 3.060 1.916 1.00 98.19 378 TYR A O 1
ATOM 2996 N N . VAL A 1 379 ? -2.796 2.012 2.731 1.00 98.25 379 VAL A N 1
ATOM 2997 C CA . VAL A 1 379 ? -3.477 3.225 3.180 1.00 98.25 379 VAL A CA 1
ATOM 2998 C C . VAL A 1 379 ? -3.998 3.034 4.589 1.00 98.25 379 VAL A C 1
ATOM 3000 O O . VAL A 1 379 ? -4.592 2.003 4.901 1.00 98.25 379 VAL A O 1
ATOM 3003 N N . LYS A 1 380 ? -3.843 4.068 5.410 1.00 97.69 380 LYS A N 1
ATOM 3004 C CA . LYS A 1 380 ? -4.533 4.210 6.686 1.00 97.69 380 LYS A CA 1
ATOM 3005 C C . LYS A 1 380 ? -5.480 5.397 6.617 1.00 97.69 380 LYS A C 1
ATOM 3007 O O . LYS A 1 380 ? -5.051 6.531 6.425 1.00 97.69 380 LYS A O 1
ATOM 3012 N N . ALA A 1 381 ? -6.766 5.134 6.788 1.00 96.56 381 ALA A N 1
ATOM 3013 C CA . ALA A 1 381 ? -7.804 6.140 6.928 1.00 96.56 381 ALA A CA 1
ATOM 3014 C C . ALA A 1 381 ? -8.054 6.425 8.412 1.00 96.56 381 ALA A C 1
ATOM 3016 O O . ALA A 1 381 ? -8.140 5.495 9.212 1.00 96.56 381 ALA A O 1
ATOM 3017 N N . THR A 1 382 ? -8.203 7.698 8.771 1.00 94.25 382 THR A N 1
ATOM 3018 C CA . THR A 1 382 ? -8.505 8.155 10.135 1.00 94.25 382 THR A CA 1
ATOM 3019 C C . THR A 1 382 ? -9.662 9.146 10.089 1.00 94.25 382 THR A C 1
ATOM 3021 O O . THR A 1 382 ? -9.593 10.115 9.334 1.00 94.25 382 THR A O 1
ATOM 3024 N N . ASN A 1 383 ? -10.728 8.915 10.855 1.00 90.06 383 ASN A N 1
ATOM 3025 C CA . ASN A 1 383 ? -11.853 9.852 10.946 1.00 90.06 383 ASN A CA 1
ATOM 3026 C C . ASN A 1 383 ? -11.600 10.954 11.999 1.00 90.06 383 ASN A C 1
ATOM 3028 O O . ASN A 1 383 ? -10.586 10.941 12.697 1.00 90.06 383 ASN A O 1
ATOM 3032 N N . ALA A 1 384 ? -12.526 11.909 12.131 1.00 84.00 384 ALA A N 1
ATOM 3033 C CA . ALA A 1 384 ? -12.391 13.042 13.055 1.00 84.00 384 ALA A CA 1
ATOM 3034 C C . ALA A 1 384 ? -12.274 12.645 14.544 1.00 84.00 384 ALA A C 1
ATOM 3036 O O . ALA A 1 384 ? -11.716 13.404 15.333 1.00 84.00 384 ALA A O 1
ATOM 3037 N N . GLU A 1 385 ? -12.761 11.461 14.922 1.00 78.44 385 GLU A N 1
ATOM 3038 C CA . GLU A 1 385 ? -12.700 10.930 16.292 1.00 78.44 385 GLU A CA 1
ATOM 3039 C C . GLU A 1 385 ? -11.426 10.113 16.565 1.00 78.44 385 GLU A C 1
ATOM 3041 O O . GLU A 1 385 ? -11.236 9.598 17.665 1.00 78.44 385 GLU A O 1
ATOM 3046 N N . GLY A 1 386 ? -10.551 9.966 15.564 1.00 82.69 386 GLY A N 1
ATOM 3047 C CA . GLY A 1 386 ? -9.326 9.175 15.665 1.00 82.69 386 GLY A CA 1
ATOM 3048 C C . GLY A 1 386 ? -9.522 7.672 15.439 1.00 82.69 386 GLY A C 1
ATOM 3049 O O . GLY A 1 386 ? -8.576 6.911 15.624 1.00 82.69 386 GLY A O 1
ATOM 3050 N N . THR A 1 387 ? -10.709 7.227 15.010 1.00 84.88 387 THR A N 1
ATOM 3051 C CA . THR A 1 387 ? -10.931 5.830 14.600 1.00 84.88 387 THR A CA 1
ATOM 3052 C C . THR A 1 387 ? -10.199 5.569 13.291 1.00 84.88 387 THR A C 1
ATOM 3054 O O . THR A 1 387 ? -10.290 6.373 12.359 1.00 84.88 387 THR A O 1
ATOM 3057 N N . THR A 1 388 ? -9.495 4.437 13.205 1.00 91.38 388 THR A N 1
ATOM 3058 C CA . THR A 1 388 ? -8.666 4.095 12.045 1.00 91.38 388 THR A CA 1
ATOM 3059 C C . THR A 1 388 ? -9.107 2.812 11.360 1.00 91.38 388 THR A C 1
ATOM 3061 O O . THR A 1 388 ? -9.505 1.853 12.018 1.00 91.38 388 THR A O 1
ATOM 3064 N N . GLN A 1 389 ? -8.969 2.780 10.040 1.00 93.50 389 GLN A N 1
ATOM 3065 C CA . GLN A 1 389 ? -9.059 1.579 9.211 1.00 93.50 389 GLN A CA 1
ATOM 3066 C C . GLN A 1 389 ? -7.902 1.575 8.225 1.00 93.50 389 GLN A C 1
ATOM 3068 O O . GLN A 1 389 ? -7.431 2.641 7.826 1.00 93.50 389 GLN A O 1
ATOM 3073 N N . ASP A 1 390 ? -7.477 0.396 7.799 1.00 95.94 390 ASP A N 1
ATOM 3074 C CA . ASP A 1 390 ? -6.442 0.263 6.792 1.00 95.94 390 ASP A CA 1
ATOM 3075 C C . ASP A 1 390 ? -6.783 -0.761 5.715 1.00 95.94 390 ASP A C 1
ATOM 3077 O O . ASP A 1 390 ? -7.748 -1.523 5.797 1.00 95.94 390 ASP A O 1
ATOM 3081 N N . TYR A 1 391 ? -6.048 -0.665 4.615 1.00 96.56 391 TYR A N 1
ATOM 3082 C CA . TYR A 1 391 ? -6.171 -1.561 3.480 1.00 96.56 391 TYR A CA 1
ATOM 3083 C C . TYR A 1 391 ? -4.825 -1.637 2.766 1.00 96.56 391 TYR A C 1
ATOM 3085 O O . TYR A 1 391 ? -4.057 -0.670 2.774 1.00 96.56 391 TYR A O 1
ATOM 3093 N N . SER A 1 392 ? -4.536 -2.770 2.129 1.00 96.38 392 SER A N 1
ATOM 3094 C CA . SER A 1 392 ? -3.335 -2.909 1.311 1.00 96.38 392 SER A CA 1
ATOM 3095 C C . SER A 1 392 ? -3.557 -3.777 0.081 1.00 96.38 392 SER A C 1
ATOM 3097 O O . SER A 1 392 ? -4.451 -4.624 0.061 1.00 96.38 392 SER A O 1
ATOM 3099 N N . ILE A 1 393 ? -2.745 -3.546 -0.950 1.00 96.88 393 ILE A N 1
ATOM 3100 C CA . ILE A 1 393 ? -2.702 -4.351 -2.174 1.00 96.88 393 ILE A CA 1
ATOM 3101 C C . ILE A 1 393 ? -1.254 -4.624 -2.575 1.00 96.88 393 ILE A C 1
ATOM 3103 O O . ILE A 1 393 ? -0.375 -3.785 -2.375 1.00 96.88 393 ILE A O 1
ATOM 3107 N N . GLY A 1 394 ? -1.010 -5.790 -3.172 1.00 96.94 394 GLY A N 1
ATOM 3108 C CA . GLY A 1 394 ? 0.248 -6.065 -3.861 1.00 96.94 394 GLY A CA 1
ATOM 3109 C C . GLY A 1 394 ? 0.299 -5.333 -5.202 1.00 96.94 394 GLY A C 1
ATOM 3110 O O . GLY A 1 394 ? -0.701 -5.271 -5.917 1.00 96.94 394 GLY A O 1
ATOM 3111 N N . TRP A 1 395 ? 1.462 -4.793 -5.549 1.00 97.25 395 TRP A N 1
ATOM 3112 C CA . TRP A 1 395 ? 1.697 -4.059 -6.786 1.00 97.25 395 TRP A CA 1
ATOM 3113 C C . TRP A 1 395 ? 3.008 -4.511 -7.426 1.00 97.25 395 TRP A C 1
ATOM 3115 O O . TRP A 1 395 ? 4.048 -4.494 -6.774 1.00 97.25 395 TRP A O 1
ATOM 3125 N N . ASN A 1 396 ? 2.966 -4.921 -8.694 1.00 95.50 396 ASN A N 1
ATOM 3126 C CA . ASN A 1 396 ? 4.150 -5.350 -9.436 1.00 95.50 396 ASN A CA 1
ATOM 3127 C C . ASN A 1 396 ? 4.483 -4.341 -10.533 1.00 95.50 396 ASN A C 1
ATOM 3129 O O . ASN A 1 396 ? 3.619 -4.001 -11.346 1.00 95.50 396 ASN A O 1
ATOM 3133 N N . VAL A 1 397 ? 5.735 -3.902 -10.552 1.00 94.62 397 VAL A N 1
ATOM 3134 C CA . VAL A 1 397 ? 6.292 -2.985 -11.543 1.00 94.62 397 VAL A CA 1
ATOM 3135 C C . VAL A 1 397 ? 7.237 -3.770 -12.430 1.00 94.62 397 VAL A C 1
ATOM 3137 O O . VAL A 1 397 ? 8.240 -4.308 -11.954 1.00 94.62 397 VAL A O 1
ATOM 3140 N N . ASP A 1 398 ? 6.896 -3.839 -13.709 1.00 92.06 398 ASP A N 1
ATOM 3141 C CA . ASP A 1 398 ? 7.666 -4.571 -14.702 1.00 92.06 398 ASP A CA 1
ATOM 3142 C C . ASP A 1 398 ? 8.918 -3.769 -15.077 1.00 92.06 398 ASP A C 1
ATOM 3144 O O . ASP A 1 398 ? 8.925 -2.536 -15.052 1.00 92.06 398 ASP A O 1
ATOM 3148 N N . GLU A 1 399 ? 10.004 -4.455 -15.430 1.00 93.19 399 GLU A N 1
ATOM 3149 C CA . GLU A 1 399 ? 11.176 -3.757 -15.954 1.00 93.19 399 GLU A CA 1
ATOM 3150 C C . GLU A 1 399 ? 10.852 -3.125 -17.311 1.00 93.19 399 GLU A C 1
ATOM 3152 O O . GLU A 1 399 ? 10.202 -3.737 -18.158 1.00 93.19 399 GLU A O 1
ATOM 3157 N N . SER A 1 400 ? 11.336 -1.917 -17.561 1.00 91.38 400 SER A N 1
ATOM 3158 C CA . SER A 1 400 ? 11.114 -1.219 -18.820 1.00 91.38 400 SER A CA 1
ATOM 3159 C C . SER A 1 400 ? 12.388 -0.546 -19.301 1.00 91.38 400 SER A C 1
ATOM 3161 O O . SER A 1 400 ? 13.214 -0.073 -18.520 1.00 91.38 400 SER A O 1
ATOM 3163 N N . VAL A 1 401 ? 12.545 -0.515 -20.622 1.00 93.88 401 VAL A N 1
ATOM 3164 C CA . VAL A 1 401 ? 13.584 0.245 -21.308 1.00 93.88 401 VAL A CA 1
ATOM 3165 C C . VAL A 1 401 ? 13.001 0.829 -22.588 1.00 93.88 401 VAL A C 1
ATOM 3167 O O . VAL A 1 401 ? 12.251 0.174 -23.308 1.00 93.88 401 VAL A O 1
ATOM 3170 N N . SER A 1 402 ? 13.335 2.082 -22.871 1.00 93.75 402 SER A N 1
ATOM 3171 C CA . SER A 1 402 ? 12.953 2.780 -24.098 1.00 93.75 402 SER A CA 1
ATOM 3172 C C . SER A 1 402 ? 14.109 3.634 -24.597 1.00 93.75 402 SER A C 1
ATOM 3174 O O . SER A 1 402 ? 14.857 4.207 -23.801 1.00 93.75 402 SER A O 1
ATOM 3176 N N . LEU A 1 403 ? 14.249 3.728 -25.919 1.00 96.25 403 LEU A N 1
ATOM 3177 C CA . LEU A 1 403 ? 15.268 4.534 -26.587 1.00 96.25 403 LEU A CA 1
ATOM 3178 C C . LEU A 1 403 ? 14.600 5.728 -27.271 1.00 96.25 403 LEU A C 1
ATOM 3180 O O . LEU A 1 403 ? 13.587 5.567 -27.944 1.00 96.25 403 LEU A O 1
ATOM 3184 N N . SER A 1 404 ? 15.142 6.931 -27.073 1.00 93.81 404 SER A N 1
ATOM 3185 C CA . SER A 1 404 ? 14.534 8.187 -27.556 1.00 93.81 404 SER A CA 1
ATOM 3186 C C . SER A 1 404 ? 15.281 8.831 -28.726 1.00 93.81 404 SER A C 1
ATOM 3188 O O . SER A 1 404 ? 14.744 9.725 -29.373 1.00 93.81 404 SER A O 1
ATOM 3190 N N . GLY A 1 405 ? 16.511 8.400 -29.006 1.00 94.75 405 GLY A N 1
ATOM 3191 C CA . GLY A 1 405 ? 17.298 8.910 -30.126 1.00 94.75 405 GLY A CA 1
ATOM 3192 C C . GLY A 1 405 ? 18.792 8.669 -29.959 1.00 94.75 405 GLY A C 1
ATOM 3193 O O . GLY A 1 405 ? 19.291 8.567 -28.836 1.00 94.75 405 GLY A O 1
ATOM 3194 N N . MET A 1 406 ? 19.497 8.584 -31.088 1.00 97.38 406 MET A N 1
ATOM 3195 C CA . MET A 1 406 ? 20.951 8.440 -31.148 1.00 97.38 406 MET A CA 1
ATOM 3196 C C . MET A 1 406 ? 21.603 9.770 -31.544 1.00 97.38 406 MET A C 1
ATOM 3198 O O . MET A 1 406 ? 21.118 10.462 -32.436 1.00 97.38 406 MET A O 1
ATOM 3202 N N . THR A 1 407 ? 22.707 10.110 -30.888 1.00 96.94 407 THR A N 1
ATOM 3203 C CA . THR A 1 407 ? 23.566 11.260 -31.191 1.00 96.94 407 THR A CA 1
ATOM 3204 C C . THR A 1 407 ? 24.983 10.788 -31.502 1.00 96.94 407 THR A C 1
ATOM 3206 O O . THR A 1 407 ? 25.318 9.625 -31.266 1.00 96.94 407 THR A O 1
ATOM 3209 N N . TRP A 1 408 ? 25.820 11.670 -32.043 1.00 97.38 408 TRP A N 1
ATOM 3210 C CA . TRP A 1 408 ? 27.188 11.327 -32.410 1.00 97.38 408 TRP A CA 1
ATOM 3211 C C . TRP A 1 408 ? 28.161 12.502 -32.317 1.00 97.38 408 TRP A C 1
ATOM 3213 O O . TRP A 1 408 ? 27.792 13.669 -32.457 1.00 97.38 408 TRP A O 1
ATOM 3223 N N . ARG A 1 409 ? 29.446 12.171 -32.176 1.00 96.62 409 ARG A N 1
ATOM 3224 C CA . ARG A 1 409 ? 30.584 13.081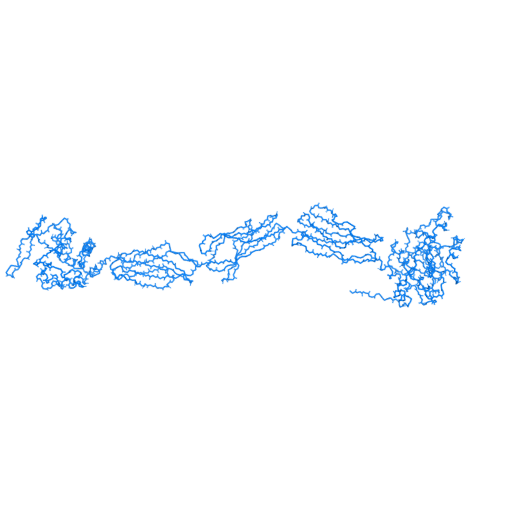 -32.314 1.00 96.62 409 ARG A CA 1
ATOM 3225 C C . ARG A 1 409 ? 31.592 12.471 -33.283 1.00 96.62 409 ARG A C 1
ATOM 3227 O O . ARG A 1 409 ? 32.128 11.393 -33.041 1.00 96.62 409 ARG A O 1
ATOM 3234 N N . LYS A 1 410 ? 31.864 13.175 -34.383 1.00 92.44 410 LYS A N 1
ATOM 3235 C CA . LYS A 1 410 ? 32.880 12.764 -35.360 1.00 92.44 410 LYS A CA 1
ATOM 3236 C C . LYS A 1 410 ? 34.267 12.858 -34.728 1.00 92.44 410 LYS A C 1
ATOM 3238 O O . LYS A 1 410 ? 34.596 13.897 -34.159 1.00 92.44 410 LYS A O 1
ATOM 3243 N N . ILE A 1 411 ? 35.057 11.795 -34.845 1.00 93.06 411 ILE A N 1
ATOM 3244 C CA . ILE A 1 411 ? 36.464 11.779 -34.423 1.00 93.06 411 ILE A CA 1
ATOM 3245 C C . ILE A 1 411 ? 37.355 12.053 -35.636 1.00 93.06 411 ILE A C 1
ATOM 3247 O O . ILE A 1 411 ? 38.299 12.834 -35.538 1.00 93.06 411 ILE A O 1
ATOM 3251 N N . THR A 1 412 ? 37.012 11.487 -36.798 1.00 87.25 412 THR A N 1
ATOM 3252 C CA . THR A 1 412 ? 37.713 11.744 -38.062 1.00 87.25 412 THR A CA 1
ATOM 3253 C C . THR A 1 412 ? 36.846 12.522 -39.068 1.00 87.25 412 THR A C 1
ATOM 3255 O O . THR A 1 412 ? 35.623 12.342 -39.102 1.00 87.25 412 THR A O 1
ATOM 3258 N N . PRO A 1 413 ? 37.441 13.384 -39.925 1.00 83.75 413 PRO A N 1
ATOM 3259 C CA . PRO A 1 413 ? 36.698 14.157 -40.932 1.00 83.75 413 PRO A CA 1
ATOM 3260 C C . PRO A 1 413 ? 35.977 13.306 -41.988 1.0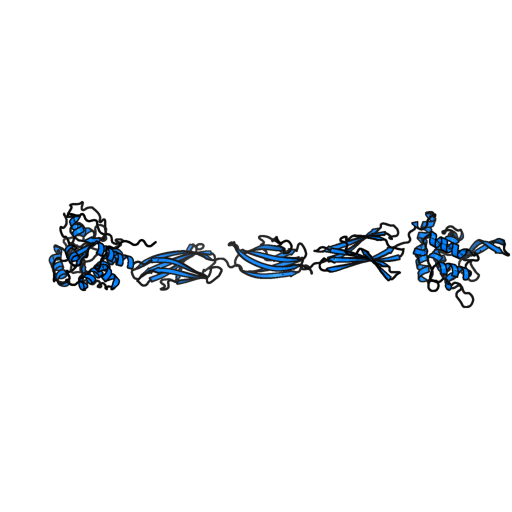0 83.75 413 PRO A C 1
ATOM 3262 O O . PRO A 1 413 ? 34.967 13.733 -42.543 1.00 83.75 413 PRO A O 1
ATOM 3265 N N . ASP A 1 414 ? 36.488 12.104 -42.258 1.00 82.81 414 ASP A N 1
ATOM 3266 C CA . ASP A 1 414 ? 35.920 11.132 -43.198 1.00 82.81 414 ASP A CA 1
ATOM 3267 C C . ASP A 1 414 ? 34.782 10.292 -42.587 1.00 82.81 414 ASP A C 1
ATOM 3269 O O . ASP A 1 414 ? 34.232 9.409 -43.244 1.00 82.81 414 ASP A O 1
ATOM 3273 N N . ASN A 1 415 ? 34.408 10.565 -41.334 1.00 89.88 415 ASN A N 1
ATOM 3274 C CA . ASN A 1 415 ? 33.418 9.824 -40.558 1.00 89.88 415 ASN A CA 1
ATOM 3275 C C . ASN A 1 415 ? 33.760 8.335 -40.331 1.00 89.88 415 ASN A C 1
ATOM 3277 O O . ASN A 1 415 ? 32.860 7.582 -39.951 1.00 89.88 415 ASN A O 1
ATOM 3281 N N . SER A 1 416 ? 35.001 7.886 -40.571 1.00 89.69 416 SER A N 1
ATOM 3282 C CA . SER A 1 416 ? 35.400 6.487 -40.350 1.00 89.69 416 SER A CA 1
ATOM 3283 C C . SER A 1 416 ? 35.503 6.125 -38.871 1.00 89.69 416 SER A C 1
ATOM 3285 O O . SER A 1 416 ? 35.351 4.959 -38.517 1.00 89.69 416 SER A O 1
ATOM 3287 N N . GLU A 1 417 ? 35.771 7.107 -38.011 1.00 94.12 417 GLU A N 1
ATOM 3288 C CA . GLU A 1 417 ? 35.789 6.955 -36.561 1.00 94.12 417 GLU A CA 1
ATOM 3289 C C . GLU A 1 417 ? 34.841 7.966 -35.913 1.00 94.12 417 GLU A C 1
ATOM 3291 O O . GLU A 1 417 ? 34.920 9.179 -36.150 1.00 94.12 417 GLU A O 1
ATOM 3296 N N . VAL A 1 418 ? 33.889 7.452 -35.135 1.00 95.38 418 VAL A N 1
ATOM 3297 C CA . VAL A 1 418 ? 32.766 8.230 -34.603 1.00 95.38 418 VAL A CA 1
ATOM 3298 C C . VAL A 1 418 ? 32.363 7.678 -33.249 1.00 95.38 418 VAL A C 1
ATOM 3300 O O . VAL A 1 418 ? 32.301 6.468 -33.058 1.00 95.38 418 VAL A O 1
ATOM 3303 N N . ASP A 1 419 ? 32.069 8.576 -32.324 1.00 97.75 419 ASP A N 1
ATOM 3304 C CA . ASP A 1 419 ? 31.524 8.260 -31.011 1.00 97.75 419 ASP A CA 1
ATOM 3305 C C . ASP A 1 419 ? 29.997 8.401 -31.063 1.00 97.75 419 ASP A C 1
ATOM 3307 O O . ASP A 1 419 ? 29.506 9.486 -31.375 1.00 97.75 419 ASP A O 1
ATOM 3311 N N . PHE A 1 420 ? 29.250 7.324 -30.824 1.00 98.12 420 PHE A N 1
ATOM 3312 C CA . PHE A 1 420 ? 27.784 7.298 -30.830 1.00 98.12 420 PHE A CA 1
ATOM 3313 C C . PHE A 1 420 ? 27.243 7.170 -29.412 1.00 98.12 420 PHE A C 1
ATOM 3315 O O . PHE A 1 420 ? 27.742 6.367 -28.631 1.00 98.12 420 PHE A O 1
ATOM 3322 N N . GLY A 1 421 ? 26.178 7.909 -29.105 1.00 97.88 421 GLY A N 1
ATOM 3323 C CA . GLY A 1 421 ? 25.475 7.850 -27.825 1.00 97.88 421 GLY A CA 1
ATOM 3324 C C . GLY A 1 421 ? 23.980 7.637 -28.016 1.00 97.88 421 GLY A C 1
ATOM 3325 O O . GLY A 1 421 ? 23.387 8.227 -28.917 1.00 97.88 421 GLY A O 1
ATOM 3326 N N . ILE A 1 422 ? 23.350 6.823 -27.168 1.00 97.88 422 ILE A N 1
ATOM 3327 C CA . ILE A 1 422 ? 21.898 6.603 -27.179 1.00 97.88 422 ILE A CA 1
ATOM 3328 C C . ILE A 1 422 ? 21.238 7.195 -25.928 1.00 97.88 422 ILE A C 1
ATOM 3330 O O . ILE A 1 422 ? 21.637 6.918 -24.794 1.00 97.88 422 ILE A O 1
ATOM 3334 N N . ALA A 1 423 ? 20.211 8.021 -26.132 1.00 97.50 423 ALA A N 1
ATOM 3335 C CA . ALA A 1 423 ? 19.346 8.499 -25.060 1.00 97.50 423 ALA A CA 1
ATOM 3336 C C . ALA A 1 423 ? 18.322 7.415 -24.703 1.00 97.50 423 ALA A C 1
ATOM 3338 O O . ALA A 1 423 ? 17.624 6.906 -25.586 1.00 97.50 423 ALA A O 1
ATOM 3339 N N . TYR A 1 424 ? 18.212 7.083 -23.415 1.00 95.38 424 TYR A N 1
ATOM 3340 C CA . TYR A 1 424 ? 17.326 6.026 -22.936 1.00 95.38 424 TYR A CA 1
ATOM 3341 C C . TYR A 1 424 ? 16.641 6.390 -21.617 1.00 95.38 424 TYR A C 1
ATOM 3343 O O . TYR A 1 424 ? 17.135 7.215 -20.846 1.00 95.38 424 TYR A O 1
ATOM 3351 N N . LYS A 1 425 ? 15.496 5.754 -21.365 1.00 92.81 425 LYS A N 1
ATOM 3352 C CA . LYS A 1 425 ? 14.837 5.701 -20.057 1.00 92.81 425 LYS A CA 1
ATOM 3353 C C . LYS A 1 425 ? 14.638 4.243 -19.686 1.00 92.81 425 LYS A C 1
ATOM 3355 O O . LYS A 1 425 ? 14.083 3.492 -20.488 1.00 92.81 425 LYS A O 1
ATOM 3360 N N . ALA A 1 426 ? 15.074 3.877 -18.489 1.00 91.88 426 ALA A N 1
ATOM 3361 C CA . ALA A 1 426 ? 14.864 2.560 -17.914 1.00 91.88 426 ALA A CA 1
ATOM 3362 C C . ALA A 1 426 ? 14.592 2.677 -16.413 1.00 91.88 426 ALA A C 1
ATOM 3364 O O . ALA A 1 426 ? 15.048 3.627 -15.775 1.00 91.88 426 ALA A O 1
ATOM 3365 N N . ASN A 1 427 ? 13.860 1.712 -15.863 1.00 89.06 427 ASN A N 1
ATOM 3366 C CA . ASN A 1 427 ? 13.547 1.622 -14.431 1.00 89.06 427 ASN A CA 1
ATOM 3367 C C . ASN A 1 427 ? 14.342 0.503 -13.715 1.00 89.06 427 ASN A C 1
ATOM 3369 O O . ASN A 1 427 ? 14.074 0.189 -12.553 1.00 89.06 427 ASN A O 1
ATOM 3373 N N . SER A 1 428 ? 15.312 -0.098 -14.410 1.00 90.06 428 SER A N 1
ATOM 3374 C CA . SER A 1 428 ? 16.196 -1.157 -13.921 1.00 90.06 428 SER A CA 1
ATOM 3375 C C . SER A 1 428 ? 17.572 -1.087 -14.595 1.00 90.06 428 SER A C 1
ATOM 3377 O O . SER A 1 428 ? 17.807 -0.301 -15.524 1.00 90.06 428 SER A O 1
ATOM 3379 N N . GLN A 1 429 ? 18.511 -1.909 -14.117 1.00 91.19 429 GLN A N 1
ATOM 3380 C CA . GLN A 1 429 ? 19.837 -2.009 -14.718 1.00 91.19 429 GLN A CA 1
ATOM 3381 C C . GLN A 1 429 ? 19.727 -2.458 -16.182 1.00 91.19 429 GLN A C 1
ATOM 3383 O O . GLN A 1 429 ? 19.069 -3.447 -16.500 1.00 91.19 429 GLN A O 1
ATOM 3388 N N . THR A 1 430 ? 20.391 -1.718 -17.068 1.00 94.88 430 THR A N 1
ATOM 3389 C CA . THR A 1 430 ? 20.310 -1.896 -18.521 1.00 94.88 430 THR A CA 1
ATOM 3390 C C . THR A 1 430 ? 21.708 -2.063 -19.109 1.00 94.88 430 THR A C 1
ATOM 3392 O O . THR A 1 430 ? 22.629 -1.333 -18.742 1.00 94.88 430 THR A O 1
ATOM 3395 N N . THR A 1 431 ? 21.870 -3.013 -20.025 1.00 98.00 431 THR A N 1
ATOM 3396 C CA . THR A 1 431 ? 23.081 -3.197 -20.834 1.00 98.00 431 THR A CA 1
ATOM 3397 C C . THR A 1 431 ? 22.798 -2.896 -22.302 1.00 98.00 431 THR A C 1
ATOM 3399 O O . THR A 1 431 ? 21.649 -2.886 -22.734 1.00 98.00 431 THR A O 1
ATOM 3402 N N . PHE A 1 432 ? 23.850 -2.637 -23.075 1.00 98.44 432 PHE A N 1
ATOM 3403 C CA . PHE A 1 432 ? 23.781 -2.240 -24.474 1.00 98.44 432 PHE A CA 1
ATOM 3404 C C . PHE A 1 432 ? 24.622 -3.172 -25.346 1.00 98.44 432 PHE A C 1
ATOM 3406 O O . PHE A 1 432 ? 25.750 -3.530 -25.000 1.00 98.44 432 PHE A O 1
ATOM 3413 N N . THR A 1 433 ? 24.095 -3.532 -26.509 1.00 98.44 433 THR A N 1
ATOM 3414 C CA . THR A 1 433 ? 24.814 -4.253 -27.560 1.00 98.44 433 THR A CA 1
ATOM 3415 C C . THR A 1 433 ? 24.868 -3.377 -28.799 1.00 98.44 433 THR A C 1
ATOM 3417 O O . THR A 1 433 ? 23.837 -3.061 -29.390 1.00 98.44 433 THR A O 1
ATOM 3420 N N . TRP A 1 434 ? 26.079 -2.990 -29.190 1.00 98.44 434 TRP A N 1
ATOM 3421 C CA . TRP A 1 434 ? 26.346 -2.118 -30.326 1.00 98.44 434 TRP A CA 1
ATOM 3422 C C . TRP A 1 434 ? 26.845 -2.925 -31.514 1.00 98.44 434 TRP A C 1
ATOM 3424 O O . TRP A 1 434 ? 27.751 -3.756 -31.393 1.00 98.44 434 TRP A O 1
ATOM 3434 N N . GLN A 1 435 ? 26.263 -2.662 -32.677 1.00 98.12 435 GLN A N 1
ATOM 3435 C CA . GLN A 1 435 ? 26.568 -3.359 -33.919 1.00 98.12 435 GLN A CA 1
ATOM 3436 C C . GLN A 1 435 ? 26.581 -2.367 -35.081 1.00 98.12 435 GLN A C 1
ATOM 3438 O O . GLN A 1 435 ? 25.956 -1.308 -35.016 1.00 98.12 435 GLN A O 1
ATOM 3443 N N . TYR A 1 436 ? 27.252 -2.730 -36.169 1.00 97.56 436 TYR A N 1
ATOM 3444 C CA . TYR A 1 436 ? 27.028 -2.085 -37.457 1.00 97.56 436 TYR A CA 1
ATOM 3445 C C . TYR A 1 436 ? 26.700 -3.116 -38.533 1.00 97.56 436 TYR A C 1
ATOM 3447 O O . TYR A 1 436 ? 27.178 -4.251 -38.493 1.00 97.56 436 TYR A O 1
ATOM 3455 N N . TYR A 1 437 ? 25.912 -2.705 -39.518 1.00 97.38 437 TYR A N 1
ATOM 3456 C CA . TYR A 1 437 ? 25.666 -3.463 -40.739 1.00 97.38 437 TYR A CA 1
ATOM 3457 C C . TYR A 1 437 ? 26.387 -2.797 -41.907 1.00 97.38 437 TYR A C 1
ATOM 3459 O O . TYR A 1 437 ? 26.118 -1.635 -42.205 1.00 97.38 437 TYR A O 1
ATOM 3467 N N . ASP A 1 438 ? 27.295 -3.514 -42.569 1.00 93.81 438 ASP A N 1
ATOM 3468 C CA . ASP A 1 438 ? 27.923 -3.071 -43.819 1.00 93.81 438 ASP A CA 1
ATOM 3469 C C . ASP A 1 438 ? 26.981 -3.378 -44.989 1.00 93.81 438 ASP A C 1
ATOM 3471 O O . ASP A 1 438 ? 26.772 -4.544 -45.340 1.00 93.81 438 ASP A O 1
ATOM 3475 N N . ILE A 1 439 ? 26.431 -2.328 -45.607 1.00 88.88 439 ILE A N 1
ATOM 3476 C CA . ILE A 1 439 ? 25.464 -2.436 -46.708 1.00 88.88 439 ILE A CA 1
ATOM 3477 C C . ILE A 1 439 ? 26.090 -3.115 -47.934 1.00 88.88 439 ILE A C 1
ATOM 3479 O O . ILE A 1 439 ? 25.418 -3.874 -48.633 1.00 88.88 439 ILE A O 1
ATOM 3483 N N . SER A 1 440 ? 27.383 -2.884 -48.187 1.00 80.38 440 SER A N 1
ATOM 3484 C CA . SER A 1 440 ? 28.076 -3.418 -49.365 1.00 80.38 440 SER A CA 1
ATOM 3485 C C . SER A 1 440 ? 28.286 -4.929 -49.279 1.00 80.38 440 SER A C 1
ATOM 3487 O O . SER A 1 440 ? 28.103 -5.641 -50.264 1.00 80.38 440 SER A O 1
ATOM 3489 N N . ASN A 1 441 ? 28.615 -5.420 -48.084 1.00 83.25 441 ASN A N 1
ATOM 3490 C CA . ASN A 1 441 ? 28.908 -6.830 -47.831 1.00 83.25 441 ASN A CA 1
ATOM 3491 C C . ASN A 1 441 ? 27.723 -7.588 -47.210 1.00 83.25 441 ASN A C 1
ATOM 3493 O O . ASN A 1 441 ? 27.831 -8.786 -46.950 1.00 83.25 441 ASN A O 1
ATOM 3497 N N . LYS A 1 442 ? 26.607 -6.893 -46.955 1.00 90.62 442 LYS A N 1
ATOM 3498 C CA . LYS A 1 442 ? 25.381 -7.412 -46.334 1.00 90.62 442 LYS A CA 1
ATOM 3499 C C . LYS A 1 442 ? 25.624 -8.145 -45.010 1.00 90.62 442 LYS A C 1
ATOM 3501 O O . LYS A 1 442 ? 25.003 -9.173 -44.739 1.00 90.62 442 LYS A O 1
ATOM 3506 N N . LYS A 1 443 ? 26.539 -7.628 -44.186 1.00 93.81 443 LYS A N 1
ATOM 3507 C CA . LYS A 1 443 ? 27.046 -8.322 -42.995 1.00 93.81 443 LYS A CA 1
ATOM 3508 C C . LYS A 1 443 ? 26.919 -7.469 -41.735 1.00 93.81 443 LYS A C 1
ATOM 3510 O O . LYS A 1 443 ? 27.356 -6.321 -41.720 1.00 93.81 443 LYS A O 1
ATOM 3515 N N . TRP A 1 444 ? 26.376 -8.071 -40.675 1.00 97.00 444 TRP A N 1
ATOM 3516 C CA . TRP A 1 444 ? 26.413 -7.532 -39.316 1.00 97.00 444 TRP A CA 1
ATOM 3517 C C . TRP A 1 444 ? 27.761 -7.807 -38.652 1.00 97.00 444 TRP A C 1
ATOM 3519 O O . TRP A 1 444 ? 28.297 -8.915 -38.742 1.00 97.00 444 TRP A O 1
ATOM 3529 N N . THR A 1 445 ? 28.267 -6.809 -37.940 1.00 97.06 445 THR A N 1
ATOM 3530 C CA . THR A 1 445 ? 29.444 -6.915 -37.084 1.00 97.06 445 THR A CA 1
ATOM 3531 C C . THR A 1 445 ? 29.096 -6.385 -35.701 1.00 97.06 445 THR A C 1
ATOM 3533 O O . THR A 1 445 ? 28.674 -5.236 -35.556 1.00 97.06 445 THR A O 1
ATOM 3536 N N . VAL A 1 446 ? 29.304 -7.216 -34.679 1.00 97.69 446 VAL A N 1
ATOM 3537 C CA . VAL A 1 446 ? 29.201 -6.799 -33.278 1.00 97.69 446 VAL A CA 1
ATOM 3538 C C . VAL A 1 446 ? 30.438 -5.988 -32.915 1.00 97.69 446 VAL A C 1
ATOM 3540 O O . VAL A 1 446 ? 31.562 -6.435 -33.127 1.00 97.69 446 VAL A O 1
ATOM 3543 N N . ILE A 1 447 ? 30.217 -4.796 -32.371 1.00 97.06 447 ILE A N 1
ATOM 3544 C CA . ILE A 1 447 ? 31.269 -3.897 -31.890 1.00 97.06 447 ILE A CA 1
ATOM 3545 C C . ILE A 1 447 ? 31.557 -4.235 -30.429 1.00 97.06 447 ILE A C 1
ATOM 3547 O O . ILE A 1 447 ? 32.697 -4.487 -30.051 1.00 97.06 447 ILE A O 1
ATOM 3551 N N . VAL A 1 448 ? 30.496 -4.286 -29.621 1.00 97.69 448 VAL A N 1
ATOM 3552 C CA . VAL A 1 448 ? 30.523 -4.713 -28.221 1.00 97.69 448 VAL A CA 1
ATOM 3553 C C . VAL A 1 448 ? 29.147 -5.251 -27.832 1.00 97.69 448 VAL A C 1
ATOM 3555 O O . VAL A 1 448 ? 28.129 -4.742 -28.298 1.00 97.69 448 VAL A O 1
ATOM 3558 N N . ALA A 1 449 ? 29.108 -6.274 -26.980 1.00 97.38 449 ALA A N 1
ATOM 3559 C CA . ALA A 1 449 ? 27.872 -6.858 -26.467 1.00 97.38 449 ALA A CA 1
ATOM 3560 C C . ALA A 1 449 ? 27.768 -6.681 -24.949 1.00 97.38 449 ALA A C 1
ATOM 3562 O O . ALA A 1 449 ? 28.773 -6.787 -24.247 1.00 97.38 449 ALA A O 1
ATOM 3563 N N . ASN A 1 450 ? 26.545 -6.458 -24.457 1.00 95.56 450 ASN A N 1
ATOM 3564 C CA . ASN A 1 450 ? 26.203 -6.362 -23.032 1.00 95.56 450 ASN A CA 1
ATOM 3565 C C . ASN A 1 450 ? 27.065 -5.371 -22.219 1.00 95.56 450 ASN A C 1
ATOM 3567 O O . ASN A 1 450 ? 27.369 -5.618 -21.052 1.00 95.56 450 ASN A O 1
ATOM 3571 N N . THR A 1 451 ? 27.465 -4.243 -22.810 1.00 97.12 451 THR A N 1
ATOM 3572 C CA . THR A 1 451 ? 28.201 -3.190 -22.091 1.00 97.12 451 THR A CA 1
ATOM 3573 C C . THR A 1 451 ? 27.250 -2.341 -21.239 1.00 97.12 451 THR A C 1
ATOM 3575 O O . THR A 1 451 ? 26.134 -2.078 -21.677 1.00 97.12 451 THR A O 1
ATOM 3578 N N . PRO A 1 452 ? 27.639 -1.854 -20.047 1.00 96.44 452 PRO A N 1
ATOM 3579 C CA . PRO A 1 452 ? 26.827 -0.885 -19.304 1.00 96.44 452 PRO A CA 1
ATOM 3580 C C . PRO A 1 452 ? 26.811 0.511 -19.958 1.00 96.44 452 PRO A C 1
ATOM 3582 O O . PRO A 1 452 ? 26.025 1.366 -19.558 1.00 96.44 452 PRO A O 1
ATOM 3585 N N . SER A 1 453 ? 27.686 0.771 -20.938 1.00 96.56 453 SER A N 1
ATOM 3586 C CA . SER A 1 453 ? 27.815 2.082 -21.579 1.00 96.56 453 SER A CA 1
ATOM 3587 C C . SER A 1 453 ? 26.773 2.297 -22.677 1.00 96.56 453 SER A C 1
ATOM 3589 O O . SER A 1 453 ? 26.719 1.555 -23.661 1.00 96.56 453 SER A O 1
ATOM 3591 N N . ASN A 1 454 ? 26.020 3.391 -22.564 1.00 97.12 454 ASN A N 1
ATOM 3592 C CA . ASN A 1 454 ? 25.151 3.903 -23.623 1.00 97.12 454 ASN A CA 1
ATOM 3593 C C . ASN A 1 454 ? 25.905 4.767 -24.658 1.00 97.12 454 ASN A C 1
ATOM 3595 O O . ASN A 1 454 ? 25.263 5.418 -25.482 1.00 97.12 454 ASN A O 1
ATOM 3599 N N . TRP A 1 455 ? 27.241 4.781 -24.611 1.00 98.06 455 TRP A N 1
ATOM 3600 C CA . TRP A 1 455 ? 28.134 5.392 -25.598 1.00 98.06 455 TRP A CA 1
ATOM 3601 C C . TRP A 1 455 ? 29.144 4.379 -26.144 1.00 98.06 455 TRP A C 1
ATOM 3603 O O . TRP A 1 455 ? 29.586 3.488 -25.408 1.00 98.06 455 TRP A O 1
ATOM 3613 N N . ILE A 1 456 ? 29.538 4.531 -27.411 1.00 97.69 456 ILE A N 1
ATOM 3614 C CA . ILE A 1 456 ? 30.552 3.694 -28.053 1.00 97.69 456 ILE A CA 1
ATOM 3615 C C . ILE A 1 456 ? 31.329 4.439 -29.145 1.00 97.69 456 ILE A C 1
ATOM 3617 O O . ILE A 1 456 ? 30.747 5.105 -29.999 1.00 97.69 456 ILE A O 1
ATOM 3621 N N . THR A 1 457 ? 32.643 4.217 -29.202 1.00 97.50 457 THR A N 1
ATOM 3622 C CA . THR A 1 457 ? 33.458 4.589 -30.365 1.00 97.50 457 THR A CA 1
ATOM 3623 C C . THR A 1 457 ? 33.440 3.475 -31.403 1.00 97.50 457 THR A C 1
ATOM 3625 O O . THR A 1 457 ? 33.801 2.333 -31.119 1.00 97.50 457 THR A O 1
ATOM 3628 N N . VAL A 1 458 ? 33.074 3.818 -32.634 1.00 95.69 458 VAL A N 1
ATOM 3629 C CA . VAL A 1 458 ? 32.984 2.900 -33.769 1.00 95.69 458 VAL A CA 1
ATOM 3630 C C . VAL A 1 458 ? 34.042 3.258 -34.800 1.00 95.69 458 VAL A C 1
ATOM 3632 O O . VAL A 1 458 ? 34.095 4.393 -35.265 1.00 95.69 458 VAL A O 1
ATOM 3635 N N . LYS A 1 459 ? 34.858 2.267 -35.177 1.00 94.19 459 LYS A N 1
ATOM 3636 C CA . LYS A 1 459 ? 35.828 2.342 -36.278 1.00 94.19 459 LYS A CA 1
ATOM 3637 C C . LYS A 1 459 ? 35.326 1.511 -37.452 1.00 94.19 459 LYS A C 1
ATOM 3639 O O . LYS A 1 459 ? 35.291 0.282 -37.377 1.00 94.19 459 LYS A O 1
ATOM 3644 N N . LEU A 1 460 ? 34.921 2.182 -38.521 1.00 91.62 460 LEU A N 1
ATOM 3645 C CA . LEU A 1 460 ? 34.386 1.557 -39.724 1.00 91.62 460 LEU A CA 1
ATOM 3646 C C . LEU A 1 460 ? 35.531 1.188 -40.680 1.00 91.62 460 LEU A C 1
ATOM 3648 O O . LEU A 1 460 ? 36.437 1.993 -40.894 1.00 91.62 460 LEU A O 1
ATOM 3652 N N . PRO A 1 461 ? 35.519 -0.025 -41.259 1.00 85.12 461 PRO A N 1
ATOM 3653 C CA . PRO A 1 461 ? 36.699 -0.595 -41.911 1.00 85.12 461 PRO A CA 1
ATOM 3654 C C . PRO A 1 461 ? 37.046 0.043 -43.264 1.00 85.12 461 PRO A C 1
ATOM 3656 O O . PRO A 1 461 ? 38.188 -0.057 -43.708 1.00 85.12 461 PRO A O 1
ATOM 3659 N N . LYS A 1 462 ? 36.071 0.658 -43.945 1.00 80.75 462 LYS A N 1
ATOM 3660 C CA . LYS A 1 462 ? 36.242 1.272 -45.272 1.00 80.75 462 LYS A CA 1
ATOM 3661 C C . LYS A 1 462 ? 35.216 2.377 -45.541 1.00 80.75 462 LYS A C 1
ATOM 3663 O O . LYS A 1 462 ? 34.201 2.473 -44.841 1.00 80.75 462 LYS A O 1
ATOM 3668 N N . ALA A 1 463 ? 35.463 3.168 -46.586 1.00 82.56 463 ALA A N 1
ATOM 3669 C CA . ALA A 1 463 ? 34.487 4.102 -47.142 1.00 82.56 463 ALA A CA 1
ATOM 3670 C C . ALA A 1 463 ? 33.214 3.349 -47.590 1.00 82.56 463 ALA A C 1
ATOM 3672 O O . ALA A 1 463 ? 33.306 2.275 -48.189 1.00 82.56 463 ALA A O 1
ATOM 3673 N N . GLY A 1 464 ? 32.025 3.871 -47.284 1.00 84.44 464 GLY A N 1
ATOM 3674 C CA . GLY A 1 464 ? 30.767 3.187 -47.579 1.00 84.44 464 GLY A CA 1
ATOM 3675 C C . GLY A 1 464 ? 29.579 3.617 -46.721 1.00 84.44 464 GLY A C 1
ATOM 3676 O O . GLY A 1 464 ? 29.636 4.590 -45.972 1.00 84.44 464 GLY A O 1
ATOM 3677 N N . GLN A 1 465 ? 28.485 2.870 -46.864 1.00 89.88 465 GLN A N 1
ATOM 3678 C CA . GLN A 1 465 ? 27.232 3.082 -46.140 1.00 89.88 465 GLN A CA 1
ATOM 3679 C C . GLN A 1 465 ? 27.042 1.980 -45.099 1.00 89.88 465 GLN A C 1
ATOM 3681 O O . GLN A 1 465 ? 27.228 0.795 -45.395 1.00 89.88 465 GLN A O 1
ATOM 3686 N N . TYR A 1 466 ? 26.637 2.376 -43.900 1.00 95.06 466 TYR A N 1
ATOM 3687 C CA . TYR A 1 466 ? 26.456 1.497 -42.756 1.00 95.06 466 TYR A CA 1
ATOM 3688 C C . TYR A 1 466 ? 25.134 1.790 -42.051 1.00 95.06 466 TYR A C 1
ATOM 3690 O O . TYR A 1 466 ? 24.639 2.915 -42.086 1.00 95.06 466 TYR A O 1
ATOM 3698 N N . LEU A 1 467 ? 24.582 0.789 -41.371 1.00 97.44 467 LEU A N 1
ATOM 3699 C CA . LEU A 1 467 ? 23.555 0.995 -40.351 1.00 97.44 467 LEU A CA 1
ATOM 3700 C C . LEU A 1 467 ? 24.210 0.830 -38.983 1.00 97.44 467 LEU A C 1
ATOM 3702 O O . LEU A 1 467 ? 24.760 -0.233 -38.708 1.00 97.44 467 LEU A O 1
ATOM 3706 N N . ILE A 1 468 ? 24.163 1.852 -38.135 1.00 97.94 468 ILE A N 1
ATOM 3707 C CA . ILE A 1 468 ? 24.607 1.760 -36.741 1.00 97.94 468 ILE A CA 1
ATOM 3708 C C . ILE A 1 468 ? 23.409 1.339 -35.906 1.00 97.94 468 ILE A C 1
ATOM 3710 O O . ILE A 1 468 ? 22.355 1.963 -35.996 1.00 97.94 468 ILE A O 1
ATOM 3714 N N . TYR A 1 469 ? 23.562 0.276 -35.125 1.00 98.25 469 TYR A N 1
ATOM 3715 C CA . TYR A 1 469 ? 22.501 -0.344 -34.341 1.00 98.25 469 TYR A CA 1
ATOM 3716 C C . TYR A 1 469 ? 22.906 -0.433 -32.877 1.00 98.25 469 TYR A C 1
ATOM 3718 O O . TYR A 1 469 ? 24.041 -0.792 -32.553 1.00 98.25 469 TYR A O 1
ATOM 3726 N N . VAL A 1 470 ? 21.943 -0.174 -32.002 1.00 98.38 470 VAL A N 1
ATOM 3727 C CA . VAL A 1 470 ? 22.057 -0.458 -30.577 1.00 98.38 470 VAL A CA 1
ATOM 3728 C C . VAL A 1 470 ? 20.807 -1.171 -30.090 1.00 98.38 470 VAL A C 1
ATOM 3730 O O . VAL A 1 470 ? 19.686 -0.787 -30.421 1.00 98.38 470 VAL A O 1
ATOM 3733 N N . GLU A 1 471 ? 21.015 -2.195 -29.275 1.00 98.31 471 GLU A N 1
ATOM 3734 C CA . GLU A 1 471 ? 19.982 -2.827 -28.463 1.00 98.31 471 GLU A CA 1
ATOM 3735 C C . GLU A 1 471 ? 20.280 -2.550 -26.999 1.00 98.31 471 GLU A C 1
ATOM 3737 O O . GLU A 1 471 ? 21.383 -2.829 -26.539 1.00 98.31 471 GLU A O 1
ATOM 3742 N N . ALA A 1 472 ? 19.308 -2.010 -26.278 1.00 98.00 472 ALA A N 1
ATOM 3743 C CA . ALA A 1 472 ? 19.321 -1.914 -24.832 1.00 98.00 472 ALA A CA 1
ATOM 3744 C C . ALA A 1 472 ? 18.497 -3.061 -24.245 1.00 98.00 472 ALA A C 1
ATOM 3746 O O . ALA A 1 472 ? 17.411 -3.349 -24.748 1.00 98.00 472 ALA A O 1
ATOM 3747 N N . LYS A 1 473 ? 18.999 -3.696 -23.188 1.00 96.88 473 LYS A N 1
ATOM 3748 C CA . LYS A 1 473 ? 18.394 -4.870 -22.560 1.00 96.88 473 LYS A CA 1
ATOM 3749 C C . LYS A 1 473 ? 18.411 -4.750 -21.041 1.00 96.88 473 LYS A C 1
ATOM 3751 O O . LYS A 1 473 ? 19.457 -4.465 -20.461 1.00 96.88 473 LYS A O 1
ATOM 3756 N N . THR A 1 474 ? 17.273 -4.983 -20.399 1.00 94.75 474 THR A N 1
ATOM 3757 C CA . THR A 1 474 ? 17.162 -5.005 -18.934 1.00 94.75 474 THR A CA 1
ATOM 3758 C C . THR A 1 474 ? 17.572 -6.365 -18.349 1.00 94.75 474 THR A C 1
ATOM 3760 O O . THR A 1 474 ? 17.722 -7.347 -19.082 1.00 94.75 474 THR A O 1
ATOM 3763 N N . SER A 1 475 ? 17.730 -6.461 -17.025 1.00 88.81 475 SER A N 1
ATOM 3764 C CA . SER A 1 475 ? 18.085 -7.705 -16.315 1.00 88.81 475 SER A CA 1
ATOM 3765 C C . SER A 1 475 ? 17.116 -8.872 -16.540 1.00 88.81 475 SER A C 1
ATOM 3767 O O . SER A 1 475 ? 17.554 -10.013 -16.675 1.00 88.81 475 SER A O 1
ATOM 3769 N N . SER A 1 476 ? 15.815 -8.600 -16.627 1.00 84.81 476 SER A N 1
ATOM 3770 C CA . SER A 1 476 ? 14.770 -9.589 -16.942 1.00 84.81 476 SER A CA 1
ATOM 3771 C C . SER A 1 476 ? 14.683 -9.940 -18.431 1.00 84.81 476 SER A C 1
ATOM 3773 O O . SER A 1 476 ? 14.015 -10.903 -18.802 1.00 84.81 476 SER A O 1
ATOM 3775 N N . GLY A 1 477 ? 15.392 -9.197 -19.288 1.00 89.69 477 GLY A N 1
ATOM 3776 C CA . GLY A 1 477 ? 15.495 -9.466 -20.716 1.00 89.69 477 GLY A CA 1
ATOM 3777 C C . GLY A 1 477 ? 14.603 -8.618 -21.618 1.00 89.69 477 GLY A C 1
ATOM 3778 O O . GLY A 1 477 ? 14.585 -8.888 -22.818 1.00 89.69 477 GLY A O 1
ATOM 3779 N N . ASN A 1 478 ? 13.923 -7.590 -21.100 1.00 91.62 478 ASN A N 1
ATOM 3780 C CA . ASN A 1 478 ? 13.163 -6.656 -21.931 1.00 91.62 478 ASN A CA 1
ATOM 3781 C C . ASN A 1 478 ? 14.112 -5.817 -22.789 1.00 91.62 478 ASN A C 1
ATOM 3783 O O . ASN A 1 478 ? 15.127 -5.323 -22.298 1.00 91.62 478 ASN A O 1
ATOM 3787 N N . THR A 1 479 ? 13.788 -5.660 -24.073 1.00 95.56 479 THR A N 1
ATOM 3788 C CA . THR A 1 479 ? 14.672 -5.014 -25.051 1.00 95.56 479 THR A CA 1
ATOM 3789 C C . THR A 1 479 ? 14.028 -3.816 -25.733 1.00 95.56 479 THR A C 1
ATOM 3791 O O . THR A 1 479 ? 12.856 -3.865 -26.101 1.00 95.56 479 THR A O 1
ATOM 3794 N N . ALA A 1 480 ? 14.831 -2.794 -26.017 1.00 96.50 480 ALA A N 1
ATOM 3795 C CA . ALA A 1 480 ? 14.513 -1.726 -26.960 1.00 96.50 480 ALA A CA 1
ATOM 3796 C C . ALA A 1 480 ? 15.689 -1.534 -27.921 1.00 96.50 480 ALA A C 1
ATOM 3798 O O . ALA A 1 480 ? 16.843 -1.665 -27.520 1.00 96.50 480 ALA A O 1
ATOM 3799 N N . ASN A 1 481 ? 15.419 -1.213 -29.183 1.00 97.56 481 ASN A N 1
ATOM 3800 C CA . ASN A 1 481 ? 16.464 -1.040 -30.189 1.00 97.56 481 ASN A CA 1
ATOM 3801 C C . ASN A 1 481 ? 16.294 0.256 -30.985 1.00 97.56 481 ASN A C 1
ATOM 3803 O O . ASN A 1 481 ? 15.217 0.849 -31.035 1.00 97.56 481 ASN A O 1
ATOM 3807 N N . PHE A 1 482 ? 17.405 0.737 -31.537 1.00 98.00 482 PHE A N 1
ATOM 3808 C CA . PHE A 1 482 ? 17.454 1.945 -32.350 1.00 98.00 482 PHE A CA 1
ATOM 3809 C C . PHE A 1 482 ? 18.529 1.793 -33.420 1.00 98.00 482 PHE A C 1
ATOM 3811 O O . PHE A 1 482 ? 19.564 1.163 -33.187 1.00 98.00 482 PHE A O 1
ATOM 3818 N N . SER A 1 483 ? 18.309 2.392 -34.591 1.00 96.69 483 SER A N 1
ATOM 3819 C CA . SER A 1 483 ? 19.318 2.404 -35.645 1.00 96.69 483 SER A CA 1
ATOM 3820 C C . SER A 1 483 ? 19.333 3.699 -36.447 1.00 96.69 483 SER A C 1
ATOM 3822 O O . SER A 1 483 ? 18.312 4.375 -36.562 1.00 96.69 483 SER A O 1
ATOM 3824 N N . ILE A 1 484 ? 20.501 4.042 -36.992 1.00 97.06 484 ILE A N 1
ATOM 3825 C CA . ILE A 1 484 ? 20.691 5.182 -37.898 1.00 97.06 484 ILE A CA 1
ATOM 3826 C C . ILE A 1 484 ? 21.557 4.786 -39.092 1.00 97.06 484 ILE A C 1
ATOM 3828 O O . ILE A 1 484 ? 22.473 3.973 -38.966 1.00 97.06 484 ILE A O 1
ATOM 3832 N N . GLY A 1 485 ? 21.290 5.386 -40.251 1.00 95.88 485 GLY A N 1
ATOM 3833 C CA . GLY A 1 485 ? 22.184 5.293 -41.403 1.00 95.88 485 GLY A CA 1
ATOM 3834 C C . GLY A 1 485 ? 23.430 6.156 -41.200 1.00 95.88 485 GLY A C 1
ATOM 3835 O O . GLY A 1 485 ? 23.338 7.276 -40.698 1.00 95.88 485 GLY A O 1
ATOM 3836 N N . TRP A 1 486 ? 24.591 5.650 -41.607 1.00 95.19 486 TRP A N 1
ATOM 3837 C CA . TRP A 1 486 ? 25.868 6.340 -41.484 1.00 95.19 486 TRP A CA 1
ATOM 3838 C C . TRP A 1 486 ? 26.721 6.181 -42.738 1.00 95.19 486 TRP A C 1
ATOM 3840 O O . TRP A 1 486 ? 26.891 5.076 -43.245 1.00 95.19 486 TRP A O 1
ATOM 3850 N N . ASN A 1 487 ? 27.297 7.285 -43.213 1.00 90.88 487 ASN A N 1
ATOM 3851 C CA . ASN A 1 487 ? 28.121 7.304 -44.418 1.00 90.88 487 ASN A CA 1
ATOM 3852 C C . ASN A 1 487 ? 29.550 7.719 -44.079 1.00 90.88 487 ASN A C 1
ATOM 3854 O O . ASN A 1 487 ? 29.777 8.796 -43.517 1.00 90.88 487 ASN A O 1
ATOM 3858 N N . THR A 1 488 ? 30.508 6.890 -44.478 1.00 88.06 488 THR A N 1
ATOM 3859 C CA . THR A 1 488 ? 31.935 7.209 -44.435 1.00 88.06 488 THR A CA 1
ATOM 3860 C C . THR A 1 488 ? 32.405 7.707 -45.795 1.00 88.06 488 THR A C 1
ATOM 3862 O O . THR A 1 488 ? 31.981 7.221 -46.845 1.00 88.06 488 THR A O 1
ATOM 3865 N N . LEU A 1 489 ? 33.257 8.725 -45.767 1.00 85.56 489 LEU A N 1
ATOM 3866 C CA . LEU A 1 489 ? 33.851 9.365 -46.934 1.00 85.56 489 LEU A CA 1
ATOM 3867 C C . LEU A 1 489 ? 35.233 8.772 -47.215 1.00 85.56 489 LEU A C 1
ATOM 3869 O O . LEU A 1 489 ? 35.782 8.009 -46.420 1.00 85.56 489 LEU A O 1
ATOM 3873 N N . PHE A 1 490 ? 35.813 9.136 -48.356 1.00 86.50 490 PHE A N 1
ATOM 3874 C CA . PHE A 1 490 ? 37.204 8.810 -48.631 1.00 86.50 490 PHE A CA 1
ATOM 3875 C C . PHE A 1 490 ? 38.146 9.609 -47.725 1.00 86.50 490 PHE A C 1
ATOM 3877 O O . PHE A 1 490 ? 38.007 10.826 -47.582 1.00 86.50 490 PHE A O 1
ATOM 3884 N N . ASN A 1 491 ? 39.144 8.935 -47.159 1.00 85.38 491 ASN A N 1
ATOM 3885 C CA . ASN A 1 491 ? 40.148 9.586 -46.333 1.00 85.38 491 ASN A CA 1
ATOM 3886 C C . ASN A 1 491 ? 41.201 10.287 -47.205 1.00 85.38 491 ASN A C 1
ATOM 3888 O O . ASN A 1 491 ? 42.104 9.642 -47.739 1.00 85.38 491 ASN A O 1
ATOM 3892 N N . LEU A 1 492 ? 41.125 11.616 -47.322 1.00 86.12 492 LEU A N 1
ATOM 3893 C CA . LEU A 1 492 ? 42.069 12.410 -48.123 1.00 86.12 492 LEU A CA 1
ATOM 3894 C C . LEU A 1 492 ? 43.529 12.315 -47.639 1.00 86.12 492 LEU A C 1
ATOM 3896 O O . LEU A 1 492 ? 44.438 12.622 -48.411 1.00 86.12 492 LEU A O 1
ATOM 3900 N N . ASN A 1 493 ? 43.786 11.854 -46.408 1.00 85.50 493 ASN A N 1
ATOM 3901 C CA . ASN A 1 493 ? 45.153 11.607 -45.933 1.00 85.50 493 ASN A CA 1
ATOM 3902 C C . ASN A 1 493 ? 45.808 10.403 -46.622 1.00 85.50 493 ASN A C 1
ATOM 3904 O O . ASN A 1 493 ? 47.034 10.316 -46.632 1.00 85.50 493 ASN A O 1
ATOM 3908 N N . ASN A 1 494 ? 45.023 9.523 -47.253 1.00 87.75 494 ASN A N 1
ATOM 3909 C CA . ASN A 1 494 ? 45.556 8.449 -48.088 1.00 87.75 494 ASN A CA 1
ATOM 3910 C C . ASN A 1 494 ? 46.293 8.985 -49.326 1.00 87.75 494 ASN A C 1
ATOM 3912 O O . ASN A 1 494 ? 47.112 8.276 -49.898 1.00 87.75 494 ASN A O 1
ATOM 3916 N N . LEU A 1 495 ? 46.046 10.234 -49.743 1.00 90.12 495 LEU A N 1
ATOM 3917 C CA . LEU A 1 495 ? 46.735 10.878 -50.865 1.00 90.12 495 LEU A CA 1
ATOM 3918 C C . LEU A 1 495 ? 48.138 11.361 -50.445 1.00 90.12 495 LEU A C 1
ATOM 3920 O O . LEU A 1 495 ? 48.450 12.553 -50.487 1.00 90.12 495 LEU A O 1
ATOM 3924 N N . THR A 1 496 ? 48.989 10.449 -49.975 1.00 87.12 496 THR A N 1
ATOM 3925 C CA . THR A 1 496 ? 50.324 10.777 -49.450 1.00 87.12 496 THR A CA 1
ATOM 3926 C C . THR A 1 496 ? 51.221 11.383 -50.531 1.00 87.12 496 THR A C 1
ATOM 3928 O O . THR A 1 496 ? 51.237 10.905 -51.662 1.00 87.12 496 THR A O 1
ATOM 3931 N N . GLY A 1 497 ? 51.992 12.422 -50.196 1.00 89.81 497 GLY A N 1
ATOM 3932 C CA . GLY A 1 497 ? 52.882 13.094 -51.155 1.00 89.81 497 GLY A CA 1
ATOM 3933 C C . GLY A 1 497 ? 52.178 14.038 -52.140 1.00 89.81 497 GLY A C 1
ATOM 3934 O O . GLY A 1 497 ? 52.809 14.486 -53.092 1.00 89.81 497 GLY A O 1
ATOM 3935 N N . THR A 1 498 ? 50.896 14.348 -51.918 1.00 92.25 498 THR A N 1
ATOM 3936 C CA . THR A 1 498 ? 50.132 15.332 -52.704 1.00 92.25 498 THR A CA 1
ATOM 3937 C C . THR A 1 498 ? 49.960 16.655 -51.952 1.00 92.25 498 THR A C 1
ATOM 3939 O O . THR A 1 498 ? 49.924 16.674 -50.717 1.00 92.25 498 THR A O 1
ATOM 3942 N N . ASN A 1 499 ? 49.846 17.762 -52.690 1.00 93.44 499 ASN A N 1
ATOM 3943 C CA . ASN A 1 499 ? 49.578 19.094 -52.136 1.00 93.44 499 ASN A CA 1
ATOM 3944 C C . ASN A 1 499 ? 48.069 19.371 -51.971 1.00 93.44 499 ASN A C 1
ATOM 3946 O O . ASN A 1 499 ? 47.221 18.618 -52.456 1.00 93.44 499 ASN A O 1
ATOM 3950 N N . ASP A 1 500 ? 47.721 20.472 -51.303 1.00 91.94 500 ASP A N 1
ATOM 3951 C CA . ASP A 1 500 ? 46.322 20.804 -50.997 1.00 91.94 500 ASP A CA 1
ATOM 3952 C C . ASP A 1 500 ? 45.469 21.045 -52.247 1.00 91.94 500 ASP A C 1
ATOM 3954 O O . ASP A 1 500 ? 44.298 20.671 -52.269 1.00 91.94 500 ASP A O 1
ATOM 3958 N N . THR A 1 501 ? 46.047 21.588 -53.324 1.00 93.69 501 THR A N 1
ATOM 3959 C CA . THR A 1 501 ? 45.346 21.759 -54.606 1.00 93.69 501 THR A CA 1
ATOM 3960 C C . THR A 1 501 ? 44.964 20.411 -55.215 1.00 93.69 501 THR A C 1
ATOM 3962 O O . THR A 1 501 ? 43.839 20.243 -55.682 1.00 93.69 501 THR A O 1
ATOM 3965 N N . GLN A 1 502 ? 45.867 19.430 -55.175 1.00 95.25 502 GLN A N 1
ATOM 3966 C CA . GLN A 1 502 ? 45.617 18.075 -55.675 1.00 95.25 502 GLN A CA 1
ATOM 3967 C C . GLN A 1 502 ? 44.548 17.360 -54.841 1.00 95.25 502 GLN A C 1
ATOM 3969 O O . GLN A 1 502 ? 43.636 16.749 -55.401 1.00 95.25 502 GLN A O 1
ATOM 3974 N N . LYS A 1 503 ? 44.611 17.484 -53.508 1.00 93.31 503 LYS A N 1
ATOM 3975 C CA . LYS A 1 503 ? 43.595 16.927 -52.600 1.00 93.31 503 LYS A CA 1
ATOM 3976 C C . LYS A 1 503 ? 42.231 17.579 -52.801 1.00 93.31 503 LYS A C 1
ATOM 3978 O O . LYS A 1 503 ? 41.232 16.868 -52.835 1.00 93.31 503 LYS A O 1
ATOM 3983 N N . ALA A 1 504 ? 42.181 18.902 -52.963 1.00 92.19 504 ALA A N 1
ATOM 3984 C CA . ALA A 1 504 ? 40.943 19.637 -53.210 1.00 92.19 504 ALA A CA 1
ATOM 3985 C C . ALA A 1 504 ? 40.306 19.242 -54.550 1.00 92.19 504 ALA A C 1
ATOM 3987 O O . ALA A 1 504 ? 39.104 18.986 -54.598 1.00 92.19 504 ALA A O 1
ATOM 3988 N N . TRP A 1 505 ? 41.112 19.124 -55.612 1.00 95.50 505 TRP A N 1
ATOM 3989 C CA . TRP A 1 505 ? 40.645 18.650 -56.915 1.00 95.50 505 TRP A CA 1
ATOM 3990 C C . TRP A 1 505 ? 40.088 17.224 -56.836 1.00 95.50 505 TRP A C 1
ATOM 3992 O O . TRP A 1 505 ? 38.969 16.974 -57.279 1.00 95.50 505 TRP A O 1
ATOM 4002 N N . PHE A 1 506 ? 40.822 16.302 -56.204 1.00 95.50 506 PHE A N 1
ATOM 4003 C CA . PHE A 1 506 ? 40.347 14.933 -56.012 1.00 95.50 506 PHE A CA 1
ATOM 4004 C C . PHE A 1 506 ? 39.046 14.905 -55.200 1.00 95.50 506 PHE A C 1
ATOM 4006 O O . PHE A 1 506 ? 38.090 14.244 -55.601 1.00 95.50 506 PHE A O 1
ATOM 4013 N N . ASN A 1 507 ? 38.980 15.656 -54.094 1.00 91.94 507 ASN A N 1
ATOM 4014 C CA . ASN A 1 507 ? 37.804 15.733 -53.228 1.00 91.94 507 ASN A CA 1
ATOM 4015 C C . ASN A 1 507 ? 36.551 16.220 -53.977 1.00 91.94 507 ASN A C 1
ATOM 4017 O O . ASN A 1 507 ? 35.463 15.710 -53.731 1.00 91.94 507 ASN A O 1
ATOM 4021 N N . ALA A 1 508 ? 36.709 17.168 -54.905 1.00 92.19 508 ALA A N 1
ATOM 4022 C CA . ALA A 1 508 ? 35.615 17.694 -55.720 1.00 92.19 508 ALA A CA 1
ATOM 4023 C C . ALA A 1 508 ? 35.105 16.705 -56.785 1.00 92.19 508 ALA A C 1
ATOM 4025 O O . ALA A 1 508 ? 33.985 16.857 -57.261 1.00 92.19 508 ALA A O 1
ATOM 4026 N N . LEU A 1 509 ? 35.912 15.709 -57.168 1.00 92.50 509 LEU A N 1
ATOM 4027 C CA . LEU A 1 509 ? 35.629 14.820 -58.298 1.00 92.50 509 LEU A CA 1
ATOM 4028 C C . LEU A 1 509 ? 35.266 13.386 -57.881 1.00 92.50 509 LEU A C 1
ATOM 4030 O O . LEU A 1 509 ? 34.478 12.723 -58.559 1.00 92.50 509 LEU A O 1
ATOM 4034 N N . TYR A 1 510 ? 35.864 12.866 -56.803 1.00 93.06 510 TYR A N 1
ATOM 4035 C CA . TYR A 1 510 ? 35.879 11.420 -56.563 1.00 93.06 510 TYR A CA 1
ATOM 4036 C C . TYR A 1 510 ? 34.499 10.821 -56.293 1.00 93.06 510 TYR A C 1
ATOM 4038 O O . TYR A 1 510 ? 34.279 9.672 -56.661 1.00 93.06 510 TYR A O 1
ATOM 4046 N N . GLN A 1 511 ? 33.575 11.565 -55.675 1.00 90.31 511 GLN A N 1
ATOM 4047 C CA . GLN A 1 511 ? 32.231 11.056 -55.379 1.00 90.31 511 GLN A CA 1
ATOM 4048 C C . GLN A 1 511 ? 31.426 10.831 -56.659 1.00 90.31 511 GLN A C 1
ATOM 4050 O O . GLN A 1 511 ? 30.820 9.770 -56.826 1.00 90.31 511 GLN A O 1
ATOM 4055 N N . ASP A 1 512 ? 31.489 11.781 -57.594 1.00 91.38 512 ASP A N 1
ATOM 4056 C CA . ASP A 1 512 ? 30.838 11.664 -58.898 1.00 91.38 512 ASP A CA 1
ATOM 4057 C C . ASP A 1 512 ? 31.470 10.544 -59.722 1.00 91.38 512 ASP A C 1
ATOM 4059 O O . ASP A 1 512 ? 30.757 9.712 -60.286 1.00 91.38 512 ASP A O 1
ATOM 4063 N N . ALA A 1 513 ? 32.804 10.459 -59.734 1.00 94.69 513 ALA A N 1
ATOM 4064 C CA . ALA A 1 513 ? 33.523 9.377 -60.401 1.00 94.69 513 ALA A CA 1
ATOM 4065 C C . ALA A 1 513 ? 33.180 8.005 -59.799 1.00 94.69 513 ALA A C 1
ATOM 4067 O O . ALA A 1 513 ? 32.940 7.049 -60.536 1.00 94.69 513 ALA A O 1
ATOM 4068 N N . GLN A 1 514 ? 33.107 7.910 -58.469 1.00 92.62 514 GLN A N 1
ATOM 4069 C CA . GLN A 1 514 ? 32.754 6.684 -57.764 1.00 92.62 514 GLN A CA 1
ATOM 4070 C C . GLN A 1 514 ? 31.337 6.248 -58.112 1.00 92.62 514 GLN A C 1
ATOM 4072 O O . GLN A 1 514 ? 31.137 5.106 -58.523 1.00 92.62 514 GLN A O 1
ATOM 4077 N N . LYS A 1 515 ? 30.357 7.147 -57.980 1.00 91.31 515 LYS A N 1
ATOM 4078 C CA . LYS A 1 515 ? 28.963 6.848 -58.305 1.00 91.31 515 LYS A CA 1
ATOM 4079 C C . LYS A 1 515 ? 28.828 6.414 -59.762 1.00 91.31 515 LYS A C 1
ATOM 4081 O O . LYS A 1 515 ? 28.273 5.356 -60.041 1.00 91.31 515 LYS A O 1
ATOM 4086 N N . LEU A 1 516 ? 29.385 7.197 -60.680 1.00 95.88 516 LEU A N 1
ATOM 4087 C CA . LEU A 1 516 ? 29.277 6.951 -62.111 1.00 95.88 516 LEU A CA 1
ATOM 4088 C C . LEU A 1 516 ? 29.925 5.621 -62.522 1.00 95.88 516 LEU A C 1
ATOM 4090 O O . LEU A 1 516 ? 29.330 4.873 -63.296 1.00 95.88 516 LEU A O 1
ATOM 4094 N N . ALA A 1 517 ? 31.110 5.300 -61.995 1.00 95.75 517 ALA A N 1
ATOM 4095 C CA . ALA A 1 517 ? 31.761 4.023 -62.261 1.00 95.75 517 ALA A CA 1
ATOM 4096 C C . ALA A 1 517 ? 30.944 2.847 -61.703 1.00 95.75 517 ALA A C 1
ATOM 4098 O O . ALA A 1 517 ? 30.699 1.884 -62.433 1.00 95.75 517 ALA A O 1
ATOM 4099 N N . LYS A 1 518 ? 30.456 2.939 -60.453 1.00 92.12 518 LYS A N 1
ATOM 4100 C CA . LYS A 1 518 ? 29.641 1.879 -59.833 1.00 92.12 518 LYS A CA 1
ATOM 4101 C C . LYS A 1 518 ? 28.345 1.625 -60.603 1.00 92.12 518 LYS A C 1
ATOM 4103 O O . LYS A 1 518 ? 28.061 0.468 -60.907 1.00 92.12 518 LYS A O 1
ATOM 4108 N N . ASP A 1 519 ? 27.627 2.681 -60.982 1.00 95.50 519 ASP A N 1
ATOM 4109 C CA . ASP A 1 519 ? 26.368 2.593 -61.737 1.00 95.50 519 ASP A CA 1
ATOM 4110 C C . ASP A 1 519 ? 26.551 1.966 -63.132 1.00 95.50 519 ASP A C 1
ATOM 4112 O O . ASP A 1 519 ? 25.597 1.457 -63.714 1.00 95.50 519 ASP A O 1
ATOM 4116 N N . ASN A 1 520 ? 27.775 1.979 -63.670 1.00 96.81 520 ASN A N 1
ATOM 4117 C CA . ASN A 1 520 ? 28.092 1.473 -65.007 1.00 96.81 520 ASN A CA 1
ATOM 4118 C C . ASN A 1 520 ? 28.949 0.199 -65.001 1.00 96.81 520 ASN A C 1
ATOM 4120 O O . ASN A 1 520 ? 29.504 -0.173 -66.043 1.00 96.81 520 ASN A O 1
ATOM 4124 N N . ASP A 1 521 ? 29.013 -0.501 -63.864 1.00 96.25 521 ASP A N 1
ATOM 4125 C CA . ASP A 1 521 ? 29.729 -1.774 -63.724 1.00 96.25 521 ASP A CA 1
ATOM 4126 C C . ASP A 1 521 ? 31.248 -1.633 -63.978 1.00 96.25 521 ASP A C 1
ATOM 4128 O O . ASP A 1 521 ? 31.886 -2.478 -64.601 1.00 96.25 521 ASP A O 1
ATOM 4132 N N . LEU A 1 522 ? 31.845 -0.532 -63.510 1.00 96.88 522 LEU A N 1
ATOM 4133 C CA . LEU A 1 522 ? 33.278 -0.220 -63.613 1.00 96.88 522 LEU A CA 1
ATOM 4134 C C . LEU A 1 522 ? 33.890 0.022 -62.230 1.00 96.88 522 LEU A C 1
ATOM 4136 O O . LEU A 1 522 ? 33.177 0.372 -61.293 1.00 96.88 522 LEU A O 1
ATOM 4140 N N . PHE A 1 523 ? 35.209 -0.150 -62.105 1.00 96.69 523 PHE A N 1
ATOM 4141 C CA . PHE A 1 523 ? 35.962 0.110 -60.871 1.00 96.69 523 PHE A CA 1
ATOM 4142 C C . PHE A 1 523 ? 36.255 1.618 -60.705 1.00 96.69 523 PHE A C 1
ATOM 4144 O O . PHE A 1 523 ? 37.018 2.168 -61.511 1.00 96.69 523 PHE A O 1
ATOM 4151 N N . PRO A 1 524 ? 35.703 2.299 -59.676 1.00 95.88 524 PRO A N 1
ATOM 4152 C CA . PRO A 1 524 ? 36.097 3.659 -59.299 1.00 95.88 524 PRO A CA 1
ATOM 4153 C C . PRO A 1 524 ? 37.608 3.855 -59.178 1.00 95.88 524 PRO A C 1
ATOM 4155 O O . PRO A 1 524 ? 38.133 4.866 -59.647 1.00 95.88 524 PRO A O 1
ATOM 4158 N N . SER A 1 525 ? 38.311 2.884 -58.588 1.00 96.69 525 SER A N 1
ATOM 4159 C CA . SER A 1 525 ? 39.757 2.942 -58.370 1.00 96.69 525 SER A CA 1
ATOM 4160 C C . SER A 1 525 ? 40.538 3.078 -59.681 1.00 96.69 525 SER A C 1
ATOM 4162 O O . SER A 1 525 ? 41.462 3.889 -59.774 1.00 96.69 525 SER A O 1
ATOM 4164 N N . ILE A 1 526 ? 40.124 2.355 -60.726 1.00 98.00 526 ILE A N 1
ATOM 4165 C CA . ILE A 1 526 ? 40.719 2.406 -62.068 1.00 98.00 526 ILE A CA 1
ATOM 4166 C C . ILE A 1 526 ? 40.445 3.749 -62.736 1.00 98.00 526 ILE A C 1
ATOM 4168 O O . ILE A 1 526 ? 41.380 4.402 -63.203 1.00 98.00 526 ILE A O 1
ATOM 4172 N N . MET A 1 527 ? 39.184 4.186 -62.733 1.00 97.81 527 MET A N 1
ATOM 4173 C CA . MET A 1 527 ? 38.779 5.452 -63.341 1.00 97.81 527 MET A CA 1
ATOM 4174 C C . MET A 1 527 ? 39.516 6.639 -62.711 1.00 97.81 527 MET A C 1
ATOM 4176 O O . MET A 1 527 ? 40.042 7.490 -63.426 1.00 97.81 527 MET A O 1
ATOM 4180 N N . LEU A 1 528 ? 39.624 6.672 -61.381 1.00 97.56 528 LEU A N 1
ATOM 4181 C CA . LEU A 1 528 ? 40.342 7.726 -60.666 1.00 97.56 528 LEU A CA 1
ATOM 4182 C C . LEU A 1 528 ? 41.858 7.628 -60.844 1.00 97.56 528 LEU A C 1
ATOM 4184 O O . LEU A 1 528 ? 42.503 8.656 -61.017 1.00 97.56 528 LEU A O 1
ATOM 4188 N N . SER A 1 529 ? 42.437 6.424 -60.877 1.00 97.62 529 SER A N 1
ATOM 4189 C CA . SER A 1 529 ? 43.868 6.238 -61.160 1.00 97.62 529 SER A CA 1
ATOM 4190 C C . SER A 1 529 ? 44.254 6.736 -62.557 1.00 97.62 529 SER A C 1
ATOM 4192 O O . SER A 1 529 ? 45.304 7.363 -62.721 1.00 97.62 529 SER A O 1
ATOM 4194 N N . GLN A 1 530 ? 43.391 6.510 -63.556 1.00 96.88 530 GLN A 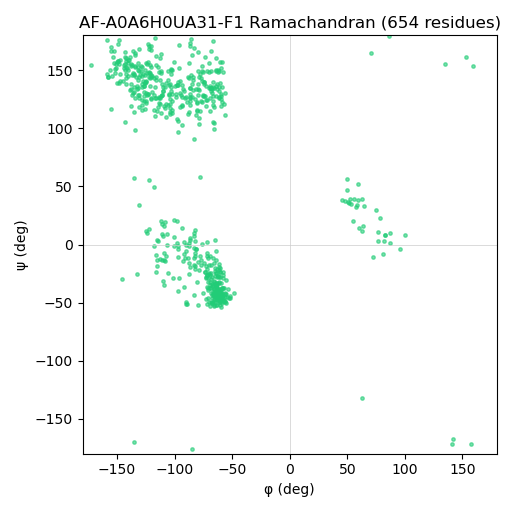N 1
ATOM 4195 C CA . GLN A 1 530 ? 43.553 7.069 -64.900 1.00 96.88 530 GLN A CA 1
ATOM 4196 C C . GLN A 1 530 ? 43.375 8.587 -64.887 1.00 96.88 530 GLN A C 1
ATOM 4198 O O . GLN A 1 530 ? 44.265 9.290 -65.349 1.00 96.88 530 GLN A O 1
ATOM 4203 N N . ALA A 1 531 ? 42.294 9.108 -64.298 1.00 97.31 531 ALA A N 1
ATOM 4204 C CA . ALA A 1 531 ? 42.068 10.550 -64.229 1.00 97.31 531 ALA A CA 1
ATOM 4205 C C . ALA A 1 531 ? 43.245 11.274 -63.556 1.00 97.31 531 ALA A C 1
ATOM 4207 O O . ALA A 1 531 ? 43.727 12.266 -64.088 1.00 97.31 531 ALA A O 1
ATOM 4208 N N . ILE A 1 532 ? 43.765 10.760 -62.436 1.00 97.12 532 ILE A N 1
ATOM 4209 C CA . ILE A 1 532 ? 44.935 11.316 -61.738 1.00 97.12 532 ILE A CA 1
ATOM 4210 C C . ILE A 1 532 ? 46.145 11.414 -62.676 1.00 97.12 532 ILE A C 1
ATOM 4212 O O . ILE A 1 532 ? 46.794 12.459 -62.730 1.00 97.12 532 ILE A O 1
ATOM 4216 N N . ALA A 1 533 ? 46.445 10.337 -63.406 1.00 94.88 533 ALA A N 1
ATOM 4217 C CA . ALA A 1 533 ? 47.625 10.255 -64.259 1.00 94.88 533 ALA A CA 1
ATOM 4218 C C . ALA A 1 533 ? 47.511 11.126 -65.513 1.00 94.88 533 ALA A C 1
ATOM 4220 O O . ALA A 1 533 ? 48.398 11.928 -65.786 1.00 94.88 533 ALA A O 1
ATOM 4221 N N . GLU A 1 534 ? 46.409 10.980 -66.246 1.00 92.44 534 GLU A N 1
ATOM 4222 C CA . GLU A 1 534 ? 46.208 11.596 -67.561 1.00 92.44 534 GLU A CA 1
ATOM 4223 C C . GLU A 1 534 ? 45.967 13.109 -67.456 1.00 92.44 534 GLU A C 1
ATOM 4225 O O . GLU A 1 534 ? 46.306 13.866 -68.361 1.00 92.44 534 GLU A O 1
ATOM 4230 N N . SER A 1 535 ? 45.411 13.571 -66.332 1.00 95.44 535 SER A N 1
ATOM 4231 C CA . SER A 1 535 ? 45.125 14.991 -66.115 1.00 95.44 535 SER A CA 1
ATOM 4232 C C . SER A 1 535 ? 46.201 15.730 -65.323 1.00 95.44 535 SER A C 1
ATOM 4234 O O . SER A 1 535 ? 46.063 16.940 -65.138 1.00 95.44 535 SER A O 1
ATOM 4236 N N . ALA A 1 536 ? 47.235 15.030 -64.838 1.00 95.00 536 ALA A N 1
ATOM 4237 C CA . ALA A 1 536 ? 48.179 15.532 -63.840 1.00 95.00 536 ALA A CA 1
ATOM 4238 C C . ALA A 1 536 ? 47.452 16.154 -62.630 1.00 95.00 536 ALA A C 1
ATOM 4240 O O . ALA A 1 536 ? 47.647 17.325 -62.310 1.00 95.00 536 ALA A O 1
ATOM 4241 N N . TRP A 1 537 ? 46.572 15.381 -61.980 1.00 96.00 537 TRP A N 1
ATOM 4242 C CA . TRP A 1 537 ? 45.715 15.856 -60.877 1.00 96.00 537 TRP A CA 1
ATOM 4243 C C . TRP A 1 537 ? 44.838 17.066 -61.240 1.00 96.00 537 TRP A C 1
ATOM 4245 O O . TRP A 1 537 ? 44.690 18.005 -60.457 1.00 96.00 537 TRP A O 1
ATOM 4255 N N . GLY A 1 538 ? 44.299 17.074 -62.457 1.00 95.06 538 GLY A N 1
ATOM 4256 C CA . GLY A 1 538 ? 43.471 18.156 -62.978 1.00 95.06 538 GLY A CA 1
ATOM 4257 C C . GLY A 1 538 ? 44.241 19.399 -63.422 1.00 95.06 538 GLY A C 1
ATOM 4258 O O . GLY A 1 538 ? 43.604 20.374 -63.809 1.00 95.06 538 GLY A O 1
ATOM 4259 N N . GLN A 1 539 ? 45.577 19.388 -63.373 1.00 94.94 539 GLN A N 1
ATOM 4260 C CA . GLN A 1 539 ? 46.414 20.569 -63.617 1.00 94.94 539 GLN A CA 1
ATOM 4261 C C . GLN A 1 539 ? 46.962 20.663 -65.046 1.00 94.94 539 GLN A C 1
ATOM 4263 O O . GLN A 1 539 ? 47.494 21.704 -65.425 1.00 94.94 539 GLN A O 1
ATOM 4268 N N . SER A 1 540 ? 46.840 19.605 -65.853 1.00 94.56 540 SER A N 1
ATOM 4269 C CA . SER A 1 540 ? 47.260 19.637 -67.259 1.00 94.56 540 SER A CA 1
ATOM 4270 C C . SER A 1 540 ? 46.492 20.690 -68.070 1.00 94.56 540 SER A C 1
ATOM 4272 O O . SER A 1 540 ? 45.363 21.072 -67.742 1.00 94.56 540 SER A O 1
ATOM 4274 N N . GLU A 1 541 ? 47.085 21.135 -69.180 1.00 94.25 541 GLU A N 1
ATOM 4275 C CA . GLU A 1 541 ? 46.445 22.069 -70.114 1.00 94.25 541 GLU A CA 1
ATOM 4276 C C . GLU A 1 541 ? 45.083 21.544 -70.591 1.00 94.25 541 GLU A C 1
ATOM 4278 O O . GLU A 1 541 ? 44.085 22.259 -70.536 1.00 94.25 541 GLU A O 1
ATOM 4283 N N . LEU A 1 542 ? 45.000 20.262 -70.961 1.00 94.56 542 LEU A N 1
ATOM 4284 C CA . LEU A 1 542 ? 43.749 19.639 -71.398 1.00 94.56 542 LEU A CA 1
ATOM 4285 C C . LEU A 1 542 ? 42.695 19.588 -70.283 1.00 94.56 542 LEU A C 1
ATOM 4287 O O . LEU A 1 542 ? 41.521 19.876 -70.530 1.00 94.56 542 LEU A O 1
ATOM 4291 N N . ALA A 1 543 ? 43.095 19.272 -69.052 1.00 95.81 543 ALA A N 1
ATOM 4292 C CA . ALA A 1 543 ? 42.169 19.204 -67.925 1.00 95.81 543 ALA A CA 1
ATOM 4293 C C . ALA A 1 543 ? 41.628 20.580 -67.511 1.00 95.81 543 ALA A C 1
ATOM 4295 O O . ALA A 1 543 ? 40.476 20.674 -67.087 1.00 95.81 543 ALA A O 1
ATOM 4296 N N . THR A 1 544 ? 42.428 21.639 -67.662 1.00 95.44 544 THR A N 1
ATOM 4297 C CA . THR A 1 544 ? 42.068 23.008 -67.252 1.00 95.44 544 THR A CA 1
ATOM 4298 C C . THR A 1 544 ? 41.400 23.825 -68.360 1.00 95.44 544 THR A C 1
ATOM 4300 O O . THR A 1 544 ? 40.493 24.605 -68.079 1.00 95.44 544 THR A O 1
ATOM 4303 N N . LYS A 1 545 ? 41.815 23.666 -69.625 1.00 96.06 545 LYS A N 1
ATOM 4304 C CA . LYS A 1 545 ? 41.293 24.435 -70.774 1.00 96.06 545 LYS A CA 1
ATOM 4305 C C . LYS A 1 545 ? 40.192 23.712 -71.542 1.00 96.06 545 LYS A C 1
ATOM 4307 O O . LYS A 1 545 ? 39.332 24.371 -72.130 1.00 96.06 545 LYS A O 1
ATOM 4312 N N . ALA A 1 546 ? 40.207 22.379 -71.535 1.00 96.38 546 ALA A N 1
ATOM 4313 C CA . ALA A 1 546 ? 39.253 21.556 -72.275 1.00 96.38 546 ALA A CA 1
ATOM 4314 C C . ALA A 1 546 ? 38.375 20.662 -71.382 1.00 96.38 546 ALA A C 1
ATOM 4316 O O . ALA A 1 546 ? 37.528 19.940 -71.908 1.00 96.38 546 ALA A O 1
ATOM 4317 N N . ASN A 1 547 ? 38.565 20.696 -70.056 1.00 97.44 547 ASN A N 1
ATOM 4318 C CA . ASN A 1 547 ? 37.938 19.783 -69.091 1.00 97.44 547 ASN A CA 1
ATOM 4319 C C . ASN A 1 547 ? 38.174 18.291 -69.396 1.00 97.44 547 ASN A C 1
ATOM 4321 O O . ASN A 1 547 ? 37.414 17.445 -68.934 1.00 97.44 547 ASN A O 1
ATOM 4325 N N . ASN A 1 548 ? 39.198 17.950 -70.181 1.00 96.56 548 ASN A N 1
ATOM 4326 C CA . ASN A 1 548 ? 39.438 16.588 -70.648 1.00 96.56 548 ASN A CA 1
ATOM 4327 C C . ASN A 1 548 ? 40.402 15.864 -69.709 1.00 96.56 548 ASN A C 1
ATOM 4329 O O . ASN A 1 548 ? 41.607 16.100 -69.740 1.00 96.56 548 ASN A O 1
ATOM 4333 N N . LEU A 1 549 ? 39.854 14.986 -68.867 1.00 97.00 549 LEU A N 1
ATOM 4334 C CA . LEU A 1 549 ? 40.606 14.308 -67.811 1.00 97.00 549 LEU A CA 1
ATOM 4335 C C . LEU A 1 549 ? 41.389 13.082 -68.281 1.00 97.00 549 LEU A C 1
ATOM 4337 O O 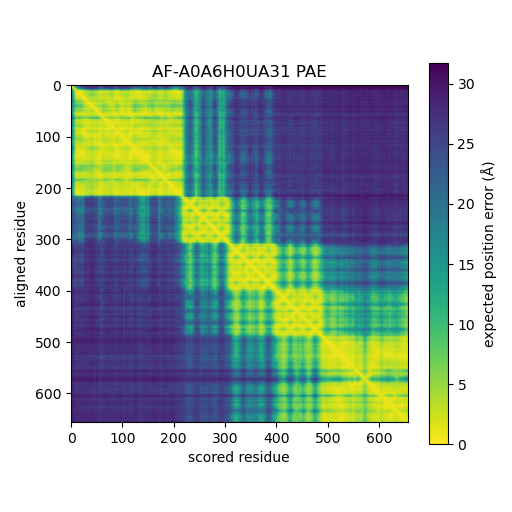. LEU A 1 549 ? 42.273 12.633 -67.564 1.00 97.00 549 LEU A O 1
ATOM 4341 N N . PHE A 1 550 ? 41.050 12.523 -69.444 1.00 94.94 550 PHE A N 1
ATOM 4342 C CA . PHE A 1 550 ? 41.552 11.219 -69.901 1.00 94.94 550 PHE A CA 1
ATOM 4343 C C . PHE A 1 550 ? 42.275 11.293 -71.251 1.00 94.94 550 PHE A C 1
ATOM 4345 O O . PHE A 1 550 ? 42.445 10.265 -71.911 1.00 94.94 550 PHE A O 1
ATOM 4352 N N . GLY A 1 551 ? 42.611 12.503 -71.711 1.00 91.12 551 GLY A N 1
ATOM 4353 C CA . GLY A 1 551 ? 43.293 12.726 -72.988 1.00 91.12 551 GLY A CA 1
ATOM 4354 C C . GLY A 1 551 ? 42.536 12.165 -74.199 1.00 91.12 551 GLY A C 1
ATOM 4355 O O . GLY A 1 551 ? 43.154 11.699 -75.155 1.00 91.12 551 GLY A O 1
ATOM 4356 N N . ILE A 1 552 ? 41.195 12.144 -74.177 1.00 90.38 552 ILE A N 1
ATOM 4357 C CA . ILE A 1 552 ? 40.412 11.534 -75.265 1.00 90.38 552 ILE A CA 1
ATOM 4358 C C . ILE A 1 552 ? 40.467 12.438 -76.500 1.00 90.38 552 ILE A C 1
ATOM 4360 O O . ILE A 1 552 ? 40.012 13.584 -76.460 1.00 90.38 552 ILE A O 1
ATOM 4364 N N . LYS A 1 553 ? 41.010 11.914 -77.602 1.00 89.88 553 LYS A N 1
ATOM 4365 C CA . LYS A 1 553 ? 41.071 12.610 -78.892 1.00 89.88 553 LYS A CA 1
ATOM 4366 C C . LYS A 1 553 ? 39.692 12.738 -79.542 1.00 89.88 553 LYS A C 1
ATOM 4368 O O . LYS A 1 553 ? 38.824 11.875 -79.382 1.00 89.88 553 LYS A O 1
ATOM 4373 N N . ALA A 1 554 ? 39.499 13.816 -80.293 1.00 90.69 554 ALA A N 1
ATOM 4374 C CA . ALA A 1 554 ? 38.311 14.027 -81.105 1.00 90.69 554 ALA A CA 1
ATOM 4375 C C . ALA A 1 554 ? 38.465 13.288 -82.443 1.00 90.69 554 ALA A C 1
ATOM 4377 O O . ALA A 1 554 ? 39.001 13.822 -83.412 1.00 90.69 554 ALA A O 1
ATOM 4378 N N . ASP A 1 555 ? 38.012 12.036 -82.477 1.00 85.62 555 ASP A N 1
ATOM 4379 C CA . ASP A 1 555 ? 37.921 11.251 -83.710 1.00 85.62 555 ASP A CA 1
ATOM 4380 C C . ASP A 1 555 ? 36.873 11.821 -84.692 1.00 85.62 555 ASP A C 1
ATOM 4382 O O . ASP A 1 555 ? 36.139 12.763 -84.388 1.00 85.62 555 ASP A O 1
ATOM 4386 N N . ALA A 1 556 ? 36.785 11.240 -85.894 1.00 83.88 556 ALA A N 1
ATOM 4387 C CA . ALA A 1 556 ? 35.838 11.670 -86.929 1.00 83.88 556 ALA A CA 1
ATOM 4388 C C . ALA A 1 556 ? 34.355 11.559 -86.504 1.00 83.88 556 ALA A C 1
ATOM 4390 O O . ALA A 1 556 ? 33.487 12.212 -87.093 1.00 83.88 556 ALA A O 1
ATOM 4391 N N . GLY A 1 557 ? 34.056 10.736 -85.494 1.00 83.25 557 GLY A N 1
ATOM 4392 C CA . GLY A 1 557 ? 32.720 10.560 -84.934 1.00 83.25 557 GLY A CA 1
ATOM 4393 C C . GLY A 1 557 ? 32.342 11.628 -83.907 1.00 83.25 557 GLY A C 1
ATOM 4394 O O . GLY A 1 557 ? 31.154 11.811 -83.644 1.00 83.25 557 GLY A O 1
ATOM 4395 N N . TRP A 1 558 ? 33.312 12.364 -83.356 1.00 90.31 558 TRP A N 1
ATOM 4396 C CA . TRP A 1 558 ? 33.063 13.401 -82.359 1.00 90.31 558 TRP A CA 1
ATOM 4397 C C . TRP A 1 558 ? 32.329 14.610 -82.957 1.00 90.31 558 TRP A C 1
ATOM 4399 O O . TRP A 1 558 ? 32.773 15.206 -83.940 1.00 90.31 558 TRP A O 1
ATOM 4409 N N . LYS A 1 559 ? 31.197 14.979 -82.343 1.00 88.56 559 LYS A N 1
ATOM 4410 C CA . LYS A 1 559 ? 30.346 16.113 -82.759 1.00 88.56 559 LYS A CA 1
ATOM 4411 C C . LYS A 1 559 ? 30.381 17.307 -81.803 1.00 88.56 559 LYS A C 1
ATOM 4413 O O . LYS A 1 559 ? 29.785 18.329 -82.117 1.00 88.56 559 LYS A O 1
ATOM 4418 N N . GLY A 1 560 ? 31.033 17.167 -80.650 1.00 90.94 560 GLY A N 1
ATOM 4419 C CA . GLY A 1 560 ? 31.171 18.244 -79.672 1.00 90.94 560 GLY A CA 1
ATOM 4420 C C . GLY A 1 560 ? 32.348 19.171 -79.967 1.00 90.94 560 GLY A C 1
ATOM 4421 O O . GLY A 1 560 ? 33.079 18.996 -80.947 1.00 90.94 560 GLY A O 1
ATOM 4422 N N . ASP A 1 561 ? 32.568 20.122 -79.063 1.00 95.06 561 ASP A N 1
ATOM 4423 C CA . ASP A 1 561 ? 33.684 21.059 -79.146 1.00 95.06 561 ASP A CA 1
ATOM 4424 C C . ASP A 1 561 ? 35.037 20.337 -79.140 1.00 95.06 561 ASP A C 1
ATOM 4426 O O . ASP A 1 561 ? 35.204 19.253 -78.564 1.00 95.06 561 ASP A O 1
ATOM 4430 N N . LYS A 1 562 ? 36.031 20.968 -79.764 1.00 95.75 562 LYS A N 1
ATOM 4431 C CA . LYS A 1 562 ? 37.405 20.473 -79.838 1.00 95.75 562 LYS A CA 1
ATOM 4432 C C . LYS A 1 562 ? 38.376 21.470 -79.217 1.00 95.75 562 LYS A C 1
ATOM 4434 O O . LYS A 1 562 ? 38.121 22.673 -79.191 1.00 95.75 562 LYS A O 1
ATOM 4439 N N . TYR A 1 563 ? 39.495 20.958 -78.724 1.00 95.31 563 TYR A N 1
ATOM 4440 C CA . TYR A 1 563 ? 40.639 21.750 -78.292 1.00 95.31 563 TYR A CA 1
ATOM 4441 C C . TYR A 1 563 ? 41.902 21.173 -78.921 1.00 95.31 563 TYR A C 1
ATOM 4443 O O . TYR A 1 563 ? 42.225 20.007 -78.692 1.00 95.31 563 TYR A O 1
ATOM 4451 N N . THR A 1 564 ? 42.590 21.962 -79.741 1.00 94.19 564 THR A N 1
ATOM 4452 C CA . THR A 1 564 ? 43.808 21.522 -80.425 1.00 94.19 564 THR A CA 1
ATOM 4453 C C . THR A 1 564 ? 45.017 21.825 -79.547 1.00 94.19 564 THR A C 1
ATOM 4455 O O . THR A 1 564 ? 45.239 22.979 -79.186 1.00 94.19 564 THR A O 1
ATOM 4458 N N . ALA A 1 565 ? 45.796 20.797 -79.216 1.00 91.06 565 ALA A N 1
ATOM 4459 C CA . ALA A 1 565 ? 46.992 20.912 -78.384 1.00 91.06 565 ALA A CA 1
ATOM 4460 C C . ALA A 1 565 ? 48.125 20.031 -78.929 1.00 91.06 565 ALA A C 1
ATOM 4462 O O . ALA A 1 565 ? 47.878 19.069 -79.666 1.00 91.06 565 ALA A O 1
ATOM 4463 N N . LEU A 1 566 ? 49.367 20.350 -78.556 1.00 88.31 566 LEU A N 1
ATOM 4464 C CA . LEU A 1 566 ? 50.527 19.521 -78.882 1.00 88.31 566 LEU A CA 1
ATOM 4465 C C . LEU A 1 566 ? 50.463 18.197 -78.116 1.00 88.31 566 LEU A C 1
ATOM 4467 O O . LEU A 1 566 ? 50.218 18.165 -76.911 1.00 88.31 566 LEU A O 1
ATOM 4471 N N . THR A 1 567 ? 50.727 17.098 -78.814 1.00 83.19 567 THR A N 1
ATOM 4472 C CA . THR A 1 567 ? 50.832 15.767 -78.221 1.00 83.19 567 THR A CA 1
ATOM 4473 C C . THR A 1 567 ? 52.003 14.996 -78.816 1.00 83.19 567 THR A C 1
ATOM 4475 O O . THR A 1 567 ? 52.452 15.278 -79.927 1.00 83.19 567 THR A O 1
ATOM 4478 N N . ASN A 1 568 ? 52.517 14.037 -78.052 1.00 82.31 568 ASN A N 1
ATOM 4479 C CA . ASN A 1 568 ? 53.613 13.173 -78.463 1.00 82.31 568 ASN A CA 1
ATOM 4480 C C . ASN A 1 568 ? 53.040 11.953 -79.193 1.00 82.31 568 ASN A C 1
ATOM 4482 O O . ASN A 1 568 ? 52.411 11.103 -78.564 1.00 82.31 568 ASN A O 1
ATOM 4486 N N . GLU A 1 569 ? 53.292 11.841 -80.495 1.00 76.56 569 GLU A N 1
ATOM 4487 C CA . GLU A 1 569 ? 52.971 10.649 -81.282 1.00 76.56 569 GLU A CA 1
ATOM 4488 C C . GLU A 1 569 ? 54.228 9.835 -81.554 1.00 76.56 569 GLU A C 1
ATOM 4490 O O . GLU A 1 569 ? 55.311 10.382 -81.750 1.00 76.56 569 GLU A O 1
ATOM 4495 N N . VAL A 1 570 ? 54.078 8.515 -81.623 1.00 69.56 570 VAL A N 1
ATOM 4496 C CA . VAL A 1 570 ? 55.148 7.638 -82.099 1.00 69.56 570 VAL A CA 1
ATOM 4497 C C . VAL A 1 570 ? 54.894 7.340 -83.568 1.00 69.56 570 VAL A C 1
ATOM 4499 O O . VAL A 1 570 ? 54.001 6.565 -83.907 1.00 69.56 570 VAL A O 1
ATOM 4502 N N . VAL A 1 571 ? 55.694 7.943 -84.444 1.00 72.75 571 VAL A N 1
ATOM 4503 C CA . VAL A 1 571 ? 55.668 7.685 -85.889 1.00 72.75 571 VAL A CA 1
ATOM 4504 C C . VAL A 1 571 ? 56.982 6.996 -86.249 1.00 72.75 571 VAL A C 1
ATOM 4506 O O . VAL A 1 571 ? 58.056 7.523 -85.978 1.00 72.75 571 VAL A O 1
ATOM 4509 N N . ASN A 1 572 ? 56.914 5.783 -86.809 1.00 69.69 572 ASN A N 1
ATOM 4510 C CA . ASN A 1 572 ? 58.088 4.972 -87.176 1.00 69.69 572 ASN A CA 1
ATOM 4511 C C . ASN A 1 572 ? 59.103 4.746 -86.031 1.00 69.69 572 ASN A C 1
ATOM 4513 O O . ASN A 1 572 ? 60.308 4.692 -86.259 1.00 69.69 572 ASN A O 1
ATOM 4517 N N . GLY A 1 573 ? 58.623 4.622 -84.790 1.00 72.56 573 GLY A N 1
ATOM 4518 C CA . GLY A 1 573 ? 59.469 4.358 -83.619 1.00 72.56 573 GLY A CA 1
ATOM 4519 C C . GLY A 1 573 ? 60.155 5.588 -83.013 1.00 72.56 573 GLY A C 1
ATOM 4520 O O . GLY A 1 573 ? 60.884 5.433 -82.037 1.00 72.56 573 GLY A O 1
ATOM 4521 N N . GLN A 1 574 ? 59.907 6.795 -83.535 1.00 76.38 574 GLN A N 1
ATOM 4522 C CA . GLN A 1 574 ? 60.382 8.053 -82.951 1.00 76.38 574 GLN A CA 1
ATOM 4523 C C . GLN A 1 574 ? 59.218 8.871 -82.388 1.00 76.38 574 GLN A C 1
ATOM 4525 O O . GLN A 1 574 ? 58.159 8.975 -83.009 1.00 76.38 574 GLN A O 1
ATOM 4530 N N . THR A 1 575 ? 59.427 9.463 -81.211 1.00 78.31 575 THR A N 1
ATOM 4531 C CA . THR A 1 575 ? 58.472 10.385 -80.592 1.00 78.31 575 THR A CA 1
ATOM 4532 C C . THR A 1 575 ? 58.568 11.749 -81.272 1.00 78.31 575 THR A C 1
ATOM 4534 O O . THR A 1 575 ? 59.594 12.418 -81.168 1.00 78.31 575 THR A O 1
ATOM 4537 N N . VAL A 1 576 ? 57.499 12.167 -81.946 1.00 82.88 576 VAL A N 1
ATOM 4538 C CA . VAL A 1 576 ? 57.364 13.478 -82.592 1.00 82.88 576 VAL A CA 1
ATOM 4539 C C . VAL A 1 576 ? 56.212 14.257 -81.964 1.00 82.88 576 VAL A C 1
ATOM 4541 O O . VAL A 1 576 ? 55.189 13.682 -81.593 1.00 82.88 576 VAL A O 1
ATOM 4544 N N . GLN A 1 577 ? 56.368 15.573 -81.837 1.00 84.38 577 GLN A N 1
ATOM 4545 C CA . GLN A 1 577 ? 55.294 16.450 -81.377 1.00 84.38 577 GLN A CA 1
ATOM 4546 C C . GLN A 1 577 ? 54.431 16.881 -82.559 1.00 84.38 577 GLN A C 1
ATOM 4548 O O . GLN A 1 577 ? 54.932 17.462 -83.520 1.00 84.38 577 GLN A O 1
ATOM 4553 N N . VAL A 1 578 ? 53.131 16.612 -82.480 1.00 85.50 578 VAL A N 1
ATOM 4554 C CA . VAL A 1 578 ? 52.154 17.030 -83.491 1.00 85.50 578 VAL A CA 1
ATOM 4555 C C . VAL A 1 578 ? 50.955 17.689 -82.823 1.00 85.50 578 VAL A C 1
ATOM 4557 O O . VAL A 1 578 ? 50.625 17.394 -81.674 1.00 85.50 578 VAL A O 1
ATOM 4560 N N . MET A 1 579 ? 50.289 18.586 -83.546 1.00 88.69 579 MET A N 1
ATOM 4561 C CA . MET A 1 579 ? 48.999 19.119 -83.117 1.00 88.69 579 MET A CA 1
ATOM 4562 C C . MET A 1 579 ? 47.927 18.047 -83.302 1.00 88.69 579 MET A C 1
ATOM 4564 O O . MET A 1 579 ? 47.786 17.490 -84.391 1.00 88.69 579 MET A O 1
ATOM 4568 N N . ALA A 1 580 ? 47.165 17.772 -82.248 1.00 89.25 580 ALA A N 1
ATOM 4569 C CA . ALA A 1 580 ? 46.030 16.862 -82.295 1.00 89.25 580 ALA A CA 1
ATOM 4570 C C . ALA A 1 580 ? 44.784 17.526 -81.708 1.00 89.25 580 ALA A C 1
ATOM 4572 O O . ALA A 1 580 ? 44.860 18.292 -80.745 1.00 89.25 580 ALA A O 1
ATOM 4573 N N . ASP A 1 581 ? 43.627 17.196 -82.277 1.00 93.75 581 ASP A N 1
ATOM 4574 C CA . ASP A 1 581 ? 42.341 17.617 -81.737 1.00 93.75 581 ASP A CA 1
ATOM 4575 C C . ASP A 1 581 ? 41.926 16.702 -80.580 1.00 93.75 581 ASP A C 1
ATOM 4577 O O . ASP A 1 581 ? 41.751 15.489 -80.742 1.00 93.75 581 ASP A O 1
ATOM 4581 N N . PHE A 1 582 ? 41.699 17.296 -79.413 1.00 94.75 582 PHE A N 1
ATOM 4582 C CA . PHE A 1 582 ? 41.127 16.640 -78.243 1.00 94.75 582 PHE A CA 1
ATOM 4583 C C . PHE A 1 582 ? 39.663 17.022 -78.064 1.00 94.75 582 PHE A C 1
ATOM 4585 O O . PHE A 1 582 ? 39.240 18.119 -78.431 1.00 94.75 582 PHE A O 1
ATOM 4592 N N . ARG A 1 583 ? 38.873 16.114 -77.482 1.00 96.38 583 ARG A N 1
ATOM 4593 C CA . ARG A 1 583 ? 37.488 16.413 -77.095 1.00 96.38 583 ARG A CA 1
ATOM 4594 C C . ARG A 1 583 ? 37.502 17.506 -76.025 1.00 96.38 583 ARG A C 1
ATOM 4596 O O . ARG A 1 583 ? 38.293 17.422 -75.083 1.00 96.38 583 ARG A O 1
ATOM 4603 N N . LYS A 1 584 ? 36.650 18.519 -76.175 1.00 97.06 584 LYS A N 1
ATOM 4604 C CA . LYS A 1 584 ? 36.438 19.582 -75.190 1.00 97.06 584 LYS A CA 1
ATOM 4605 C C . LYS A 1 584 ? 35.059 19.419 -74.564 1.00 97.06 584 LYS A C 1
ATOM 4607 O O . LYS A 1 584 ? 34.070 19.250 -75.272 1.00 97.06 584 LYS A O 1
ATOM 4612 N N . TYR A 1 585 ? 35.007 19.493 -73.240 1.00 97.00 585 TYR A N 1
ATOM 4613 C CA . TYR A 1 585 ? 33.782 19.316 -72.467 1.00 97.00 585 TYR A CA 1
ATOM 4614 C C . TYR A 1 585 ? 33.408 20.598 -71.721 1.00 97.00 585 TYR A C 1
ATOM 4616 O O . TYR A 1 585 ? 34.266 21.408 -71.359 1.00 97.00 585 TYR A O 1
ATOM 4624 N N . SER A 1 586 ? 32.117 20.758 -71.435 1.00 95.94 586 SER A N 1
ATOM 4625 C CA . SER A 1 586 ? 31.600 21.867 -70.623 1.00 95.94 586 SER A CA 1
ATOM 4626 C C . SER A 1 586 ? 31.993 21.756 -69.145 1.00 95.94 586 SER A C 1
ATOM 4628 O O . SER A 1 586 ? 32.065 22.769 -68.456 1.00 95.94 586 SER A O 1
ATOM 4630 N N . SER A 1 587 ? 32.278 20.543 -68.659 1.00 96.44 587 SER A N 1
ATOM 4631 C CA . SER A 1 587 ? 32.743 20.277 -67.294 1.00 96.44 587 SER A CA 1
ATOM 4632 C C . SER A 1 587 ? 33.566 18.990 -67.219 1.00 96.44 587 SER A C 1
ATOM 4634 O O . SER A 1 587 ? 33.460 18.116 -68.082 1.00 96.44 587 SER A O 1
ATOM 4636 N N . GLN A 1 588 ? 34.360 18.836 -66.156 1.00 95.62 588 GLN A N 1
ATOM 4637 C CA . GLN A 1 588 ? 35.098 17.595 -65.897 1.00 95.62 588 GLN A CA 1
ATOM 4638 C C . GLN A 1 588 ? 34.161 16.395 -65.649 1.00 95.62 588 GLN A C 1
ATOM 4640 O O . GLN A 1 588 ? 34.508 15.271 -66.005 1.00 95.62 588 GLN A O 1
ATOM 4645 N N . ALA A 1 589 ? 32.944 16.623 -65.137 1.00 95.19 589 ALA A N 1
ATOM 4646 C CA . ALA A 1 589 ? 31.927 15.581 -64.979 1.00 95.19 589 ALA A CA 1
ATOM 4647 C C . ALA A 1 589 ? 31.468 14.990 -66.327 1.00 95.19 589 ALA A C 1
ATOM 4649 O O . ALA A 1 589 ? 31.251 13.783 -66.431 1.00 95.19 589 ALA A O 1
ATOM 4650 N N . GLU A 1 590 ? 31.383 15.800 -67.387 1.00 95.88 590 GLU A N 1
ATOM 4651 C CA . GLU A 1 590 ? 31.112 15.294 -68.742 1.00 95.88 590 GLU A CA 1
ATOM 4652 C C . GLU A 1 590 ? 32.283 14.459 -69.282 1.00 95.88 590 GLU A C 1
ATOM 4654 O O . GLU A 1 590 ? 32.063 13.429 -69.918 1.00 95.88 590 GLU A O 1
ATOM 4659 N N . SER A 1 591 ? 33.528 14.809 -68.939 1.00 96.94 591 SER A N 1
ATOM 4660 C CA . SER A 1 591 ? 34.683 13.963 -69.265 1.00 96.94 591 SER A CA 1
ATOM 4661 C C . SER A 1 591 ? 34.639 12.607 -68.554 1.00 96.94 591 SER A C 1
ATOM 4663 O O . SER A 1 591 ? 35.068 11.613 -69.142 1.00 96.94 591 SER A O 1
ATOM 4665 N N . LEU A 1 592 ? 34.120 12.538 -67.320 1.00 97.50 592 LEU A N 1
ATOM 4666 C CA . LEU A 1 592 ? 33.883 11.271 -66.618 1.00 97.50 592 LEU A CA 1
ATOM 4667 C C . LEU A 1 592 ? 32.830 10.416 -67.352 1.00 97.50 592 LEU A C 1
ATOM 4669 O O . LEU A 1 592 ? 33.039 9.220 -67.558 1.00 97.50 592 LEU A O 1
ATOM 4673 N N . LYS A 1 593 ? 31.719 11.017 -67.797 1.00 96.81 593 LYS A N 1
ATOM 4674 C CA . LYS A 1 593 ? 30.668 10.323 -68.572 1.00 96.81 593 LYS A CA 1
ATOM 4675 C C . LYS A 1 593 ? 31.174 9.808 -69.916 1.00 96.81 593 LYS A C 1
ATOM 4677 O O . LYS A 1 593 ? 30.867 8.675 -70.297 1.00 96.81 593 LYS A O 1
ATOM 4682 N N . ASP A 1 594 ? 31.977 10.598 -70.622 1.00 95.44 594 ASP A N 1
ATOM 4683 C CA . ASP A 1 594 ? 32.540 10.180 -71.906 1.00 95.44 594 ASP A CA 1
ATOM 4684 C C . ASP A 1 594 ? 33.607 9.085 -71.739 1.00 95.44 594 ASP A C 1
ATOM 4686 O O . ASP A 1 594 ? 33.682 8.162 -72.549 1.00 95.44 594 ASP A O 1
ATOM 4690 N N . TYR A 1 595 ? 34.361 9.089 -70.632 1.00 96.06 595 TYR A N 1
ATOM 4691 C CA . TYR A 1 595 ? 35.208 7.950 -70.266 1.00 96.06 595 TYR A CA 1
ATOM 4692 C C . TYR A 1 595 ? 34.391 6.661 -70.117 1.00 96.06 595 TYR A C 1
ATOM 4694 O O . TYR A 1 595 ? 34.738 5.646 -70.726 1.00 96.06 595 TYR A O 1
ATOM 4702 N N . VAL A 1 596 ? 33.276 6.691 -69.377 1.00 97.12 596 VAL A N 1
ATOM 4703 C CA . VAL A 1 596 ? 32.393 5.518 -69.254 1.00 97.12 596 VAL A CA 1
ATOM 4704 C C . VAL A 1 596 ? 31.884 5.085 -70.625 1.00 97.12 596 VAL A C 1
ATOM 4706 O O . VAL A 1 596 ? 31.942 3.900 -70.952 1.00 97.12 596 VAL A O 1
ATOM 4709 N N . THR A 1 597 ? 31.466 6.033 -71.464 1.00 94.56 597 THR A N 1
ATOM 4710 C CA . THR A 1 597 ? 31.025 5.754 -72.837 1.00 94.56 597 THR A CA 1
ATOM 4711 C C . THR A 1 597 ? 32.124 5.062 -73.639 1.00 94.56 597 THR A C 1
ATOM 4713 O O . THR A 1 597 ? 31.870 4.027 -74.258 1.00 94.56 597 THR A O 1
ATOM 4716 N N . LYS A 1 598 ? 33.366 5.551 -73.577 1.00 91.88 598 LYS A N 1
ATOM 4717 C CA . LYS A 1 598 ? 34.525 4.929 -74.229 1.00 91.88 598 LYS A CA 1
ATOM 4718 C C . LYS A 1 598 ? 34.734 3.492 -73.743 1.00 91.88 598 LYS A C 1
ATOM 4720 O O . LYS A 1 598 ? 34.858 2.592 -74.574 1.00 91.88 598 LYS A O 1
ATOM 4725 N N . ILE A 1 599 ? 34.721 3.246 -72.433 1.00 95.56 599 ILE A N 1
ATOM 4726 C CA . ILE A 1 599 ? 34.937 1.901 -71.873 1.00 95.56 599 ILE A CA 1
ATOM 4727 C C . ILE A 1 599 ? 33.776 0.945 -72.191 1.00 95.56 599 ILE A C 1
ATOM 4729 O O . ILE A 1 599 ? 34.002 -0.233 -72.474 1.00 95.56 599 ILE A O 1
ATOM 4733 N N . LYS A 1 600 ? 32.530 1.425 -72.179 1.00 96.06 600 LYS A N 1
ATOM 4734 C CA . LYS A 1 600 ? 31.340 0.579 -72.354 1.00 96.06 600 LYS A CA 1
ATOM 4735 C C . LYS A 1 600 ? 30.939 0.368 -73.811 1.00 96.06 600 LYS A C 1
ATOM 4737 O O . LYS A 1 600 ? 30.308 -0.643 -74.096 1.00 96.06 600 LYS A O 1
ATOM 4742 N N . THR A 1 601 ? 31.285 1.275 -74.729 1.00 93.44 601 THR A N 1
ATOM 4743 C CA . THR A 1 601 ? 30.745 1.246 -76.103 1.00 93.44 601 THR A CA 1
ATOM 4744 C C . THR A 1 601 ? 31.780 0.987 -77.195 1.00 93.44 601 THR A C 1
ATOM 4746 O O . THR A 1 601 ? 31.393 0.539 -78.274 1.00 93.44 601 THR A O 1
ATOM 4749 N N . THR A 1 602 ? 33.082 1.174 -76.936 1.00 91.19 602 THR A N 1
ATOM 4750 C CA . THR A 1 602 ? 34.121 0.919 -77.951 1.00 91.19 602 THR A CA 1
ATOM 4751 C C . THR A 1 602 ? 34.075 -0.538 -78.410 1.00 91.19 602 THR A C 1
ATOM 4753 O O . THR A 1 602 ? 34.166 -1.455 -77.593 1.00 91.19 602 THR A O 1
ATOM 4756 N N . LYS A 1 603 ? 33.961 -0.766 -79.721 1.00 91.19 603 LYS A N 1
ATOM 4757 C CA . LYS A 1 603 ? 33.902 -2.104 -80.323 1.00 91.19 603 LYS A CA 1
ATOM 4758 C C . LYS A 1 603 ? 35.269 -2.584 -80.824 1.00 91.19 603 LYS A C 1
ATOM 4760 O O . LYS A 1 603 ? 36.146 -1.795 -81.187 1.00 91.19 603 LYS A O 1
ATOM 4765 N N . ASN A 1 604 ? 35.446 -3.900 -80.835 1.00 86.00 604 ASN A N 1
ATOM 4766 C CA . ASN A 1 604 ? 36.485 -4.608 -81.578 1.00 86.00 604 ASN A CA 1
ATOM 4767 C C . ASN A 1 604 ? 35.814 -5.809 -82.265 1.00 86.00 604 ASN A C 1
ATOM 4769 O O . ASN A 1 604 ? 35.493 -6.801 -81.608 1.00 86.00 604 ASN A O 1
ATOM 4773 N N . GLY A 1 605 ? 35.489 -5.670 -83.553 1.00 87.06 605 GLY A N 1
ATOM 4774 C CA . GLY A 1 605 ? 34.548 -6.569 -84.227 1.00 87.06 605 GLY A CA 1
ATOM 4775 C C . GLY A 1 605 ? 33.145 -6.484 -83.609 1.00 87.06 605 GLY A C 1
ATOM 4776 O O . GLY A 1 605 ? 32.625 -5.392 -83.380 1.00 87.06 605 GLY A O 1
ATOM 4777 N N . SER A 1 606 ? 32.533 -7.632 -83.310 1.00 86.56 606 SER A N 1
ATOM 4778 C CA . SER A 1 606 ? 31.208 -7.718 -82.672 1.00 86.56 606 SER A CA 1
ATOM 4779 C C . SER A 1 606 ? 31.231 -7.478 -81.149 1.00 86.56 606 SER A C 1
ATOM 4781 O O . SER A 1 606 ? 30.218 -7.069 -80.566 1.00 86.56 606 SER A O 1
ATOM 4783 N N . ALA A 1 607 ? 32.382 -7.666 -80.494 1.00 89.50 607 ALA A N 1
ATOM 4784 C CA . ALA A 1 607 ? 32.540 -7.561 -79.043 1.00 89.50 607 ALA A CA 1
ATOM 4785 C C . ALA A 1 607 ? 32.853 -6.129 -78.574 1.00 89.50 607 ALA A C 1
ATOM 4787 O O . ALA A 1 607 ? 33.391 -5.304 -79.318 1.00 89.50 607 ALA A O 1
ATOM 4788 N N . TYR A 1 608 ? 32.533 -5.824 -77.313 1.00 94.88 608 TYR A N 1
ATOM 4789 C CA . TYR A 1 608 ? 32.994 -4.589 -76.676 1.00 94.88 608 TYR A CA 1
ATOM 4790 C C . TYR A 1 608 ? 34.460 -4.743 -76.272 1.00 94.88 608 TYR A C 1
ATOM 4792 O O . TYR A 1 608 ? 34.818 -5.647 -75.519 1.00 94.88 608 TYR A O 1
ATOM 4800 N N . ARG A 1 609 ? 35.307 -3.838 -76.766 1.00 95.25 609 ARG A N 1
ATOM 4801 C CA . ARG A 1 609 ? 36.769 -3.881 -76.652 1.00 95.25 609 ARG A CA 1
ATOM 4802 C C . ARG A 1 609 ? 37.252 -4.033 -75.208 1.00 95.25 609 ARG A C 1
ATOM 4804 O O . ARG A 1 609 ? 38.208 -4.757 -74.971 1.00 95.25 609 ARG A O 1
ATOM 4811 N N . TYR A 1 610 ? 36.586 -3.372 -74.262 1.00 96.44 610 TYR A N 1
ATOM 4812 C CA . TYR A 1 610 ? 37.004 -3.317 -72.859 1.00 96.44 610 TYR A CA 1
ATOM 4813 C C . TYR A 1 610 ? 36.100 -4.121 -71.911 1.00 96.44 610 TYR A C 1
ATOM 4815 O O . TYR A 1 610 ? 36.165 -3.923 -70.700 1.00 96.44 610 TYR A O 1
ATOM 4823 N N . GLN A 1 611 ? 35.255 -5.031 -72.417 1.00 96.38 611 GLN A N 1
ATOM 4824 C CA . GLN A 1 611 ? 34.292 -5.756 -71.569 1.00 96.38 611 GLN A CA 1
ATOM 4825 C C . GLN A 1 611 ? 34.928 -6.582 -70.453 1.00 96.38 611 GLN A C 1
ATOM 4827 O O . GLN A 1 611 ? 34.362 -6.682 -69.369 1.00 96.38 611 GLN A O 1
ATOM 4832 N N . ALA A 1 612 ? 36.123 -7.128 -70.689 1.00 96.50 612 ALA A N 1
ATOM 4833 C CA . ALA A 1 612 ? 36.857 -7.897 -69.690 1.00 96.50 612 ALA A CA 1
ATOM 4834 C C . ALA A 1 612 ? 37.297 -7.050 -68.480 1.00 96.50 612 ALA A C 1
ATOM 4836 O O . ALA A 1 612 ? 37.626 -7.615 -67.445 1.00 96.50 612 ALA A O 1
ATOM 4837 N N . ALA A 1 613 ? 37.282 -5.715 -68.586 1.00 96.56 613 ALA A N 1
ATOM 4838 C CA . ALA A 1 613 ? 37.614 -4.807 -67.490 1.00 96.56 613 ALA A CA 1
ATOM 4839 C C . ALA A 1 613 ? 36.403 -4.392 -66.630 1.00 96.56 613 ALA A C 1
ATOM 4841 O O . ALA A 1 613 ? 36.573 -3.687 -65.635 1.00 96.56 613 ALA A O 1
ATOM 4842 N N . TRP A 1 614 ? 35.181 -4.784 -67.003 1.00 97.25 614 TRP A N 1
ATOM 4843 C CA . TRP A 1 614 ? 33.973 -4.476 -66.230 1.00 97.25 614 TRP A CA 1
ATOM 4844 C C . TRP A 1 614 ? 33.932 -5.294 -64.934 1.00 97.25 614 TRP A C 1
ATOM 4846 O O . TRP A 1 614 ? 34.422 -6.421 -64.912 1.00 97.25 614 TRP A O 1
ATOM 4856 N N . ARG A 1 615 ? 33.331 -4.772 -63.859 1.00 95.12 615 ARG A N 1
ATOM 4857 C CA . ARG A 1 615 ? 33.288 -5.438 -62.540 1.00 95.12 615 ARG A CA 1
ATOM 4858 C C . ARG A 1 615 ? 32.563 -6.781 -62.574 1.00 95.12 615 ARG A C 1
ATOM 4860 O O . ARG A 1 615 ? 32.950 -7.693 -61.853 1.00 95.12 615 ARG A O 1
ATOM 4867 N N . SER A 1 616 ? 31.557 -6.927 -63.431 1.00 95.06 616 SER A N 1
ATOM 4868 C CA . SER A 1 616 ? 30.880 -8.205 -63.667 1.00 95.06 616 SER A CA 1
ATOM 4869 C C . SER A 1 616 ? 31.789 -9.285 -64.271 1.00 95.06 616 SER A C 1
ATOM 4871 O O . SER A 1 616 ? 31.527 -10.470 -64.069 1.00 95.06 616 SER A O 1
ATOM 4873 N N . ASN A 1 617 ? 32.869 -8.899 -64.965 1.00 95.94 617 ASN A N 1
ATOM 4874 C CA . ASN A 1 617 ? 33.774 -9.809 -65.677 1.00 95.94 617 ASN A CA 1
ATOM 4875 C C . ASN A 1 617 ? 35.165 -9.927 -65.021 1.00 95.94 617 ASN A C 1
ATOM 4877 O O . ASN A 1 617 ? 35.786 -10.988 -65.078 1.00 95.94 617 ASN A O 1
ATOM 4881 N N . ALA A 1 618 ? 35.657 -8.865 -64.381 1.00 95.06 618 ALA A N 1
ATOM 4882 C CA . ALA A 1 618 ? 36.918 -8.823 -63.649 1.00 95.06 618 ALA A CA 1
ATOM 4883 C C . ALA A 1 618 ? 36.666 -8.909 -62.140 1.00 95.06 618 ALA A C 1
ATOM 4885 O O . ALA A 1 618 ? 35.987 -8.066 -61.561 1.00 95.06 618 ALA A O 1
ATOM 4886 N N . LYS A 1 619 ? 37.275 -9.900 -61.476 1.00 89.19 619 LYS A N 1
ATOM 4887 C CA . LYS A 1 619 ? 37.100 -10.119 -60.028 1.00 89.19 619 LYS A CA 1
ATOM 4888 C C . LYS A 1 619 ? 37.748 -9.031 -59.171 1.00 89.19 619 LYS A C 1
ATOM 4890 O O . LYS A 1 619 ? 37.323 -8.819 -58.039 1.00 89.19 619 LYS A O 1
ATOM 4895 N N . THR A 1 620 ? 38.786 -8.373 -59.684 1.00 95.12 620 THR A N 1
ATOM 4896 C CA . THR A 1 620 ? 39.550 -7.354 -58.956 1.00 95.12 620 THR A CA 1
ATOM 4897 C C . THR A 1 620 ? 39.988 -6.209 -59.873 1.00 95.12 620 THR A C 1
ATOM 4899 O O . THR A 1 620 ? 40.069 -6.378 -61.094 1.00 95.12 620 THR A O 1
ATOM 4902 N N . TYR A 1 621 ? 40.343 -5.054 -59.294 1.00 96.31 621 TYR A N 1
ATOM 4903 C CA . TYR A 1 621 ? 40.874 -3.920 -60.059 1.00 96.31 621 TYR A CA 1
ATOM 4904 C C . TYR A 1 621 ? 42.186 -4.270 -60.784 1.00 96.31 621 TYR A C 1
ATOM 4906 O O . TYR A 1 621 ? 42.457 -3.730 -61.852 1.00 96.31 621 TYR A O 1
ATOM 4914 N N . GLN A 1 622 ? 42.986 -5.212 -60.265 1.00 97.81 622 GLN A N 1
ATOM 4915 C CA . GLN A 1 622 ? 44.191 -5.699 -60.946 1.00 97.81 622 GLN A CA 1
ATOM 4916 C C . GLN A 1 622 ? 43.838 -6.438 -62.243 1.00 97.81 622 GLN A C 1
ATOM 4918 O O . GLN A 1 622 ? 44.480 -6.214 -63.269 1.00 97.81 622 GLN A O 1
ATOM 4923 N N . ASN A 1 623 ? 42.793 -7.279 -62.228 1.00 97.25 623 ASN A N 1
ATOM 4924 C CA . ASN A 1 623 ? 42.307 -7.928 -63.449 1.00 97.25 623 ASN A CA 1
ATOM 4925 C C . ASN A 1 623 ? 41.770 -6.894 -64.443 1.00 97.25 623 ASN A C 1
ATOM 4927 O O . ASN A 1 623 ? 42.051 -7.000 -65.633 1.00 97.25 623 ASN A O 1
ATOM 4931 N N . ALA A 1 624 ? 41.062 -5.870 -63.959 1.00 97.50 624 ALA A N 1
ATOM 4932 C CA . ALA A 1 624 ? 40.572 -4.793 -64.811 1.00 97.50 624 ALA A CA 1
ATOM 4933 C C . ALA A 1 624 ? 41.712 -3.977 -65.446 1.00 97.50 624 ALA A C 1
ATOM 4935 O O . ALA A 1 624 ? 41.659 -3.681 -66.638 1.00 97.50 624 ALA A O 1
ATOM 4936 N N . ALA A 1 625 ? 42.770 -3.662 -64.692 1.00 97.50 625 ALA A N 1
ATOM 4937 C CA . ALA A 1 625 ? 43.945 -2.956 -65.204 1.00 97.50 625 ALA A CA 1
ATOM 4938 C C . ALA A 1 625 ? 44.640 -3.741 -66.329 1.00 97.50 625 ALA A C 1
ATOM 4940 O O . ALA A 1 625 ? 44.977 -3.164 -67.366 1.00 97.50 625 ALA A O 1
ATOM 4941 N N . GLN A 1 626 ? 44.800 -5.058 -66.153 1.00 96.69 626 GLN A N 1
ATOM 4942 C CA . GLN A 1 626 ? 45.351 -5.933 -67.188 1.00 96.69 626 GLN A CA 1
ATOM 4943 C C . GLN A 1 626 ? 44.423 -6.008 -68.408 1.00 96.69 626 GLN A C 1
ATOM 4945 O O . GLN A 1 626 ? 44.864 -5.792 -69.532 1.00 96.69 626 GLN A O 1
ATOM 4950 N N . ALA A 1 627 ? 43.121 -6.200 -68.192 1.00 96.50 627 ALA A N 1
ATOM 4951 C CA . ALA A 1 627 ? 42.137 -6.268 -69.267 1.00 96.50 627 ALA A CA 1
ATOM 4952 C C . ALA A 1 627 ? 42.055 -4.972 -70.096 1.00 96.50 627 ALA A C 1
ATOM 4954 O O . ALA A 1 627 ? 41.834 -5.025 -71.305 1.00 96.50 627 ALA A O 1
ATOM 4955 N N . LEU A 1 628 ? 42.263 -3.799 -69.485 1.00 96.06 628 LEU A N 1
ATOM 4956 C CA . LEU A 1 628 ? 42.361 -2.532 -70.218 1.00 96.06 628 LEU A CA 1
ATOM 4957 C C . LEU A 1 628 ? 43.589 -2.491 -71.133 1.00 96.06 628 LEU A C 1
ATOM 4959 O O . LEU A 1 628 ? 43.494 -2.014 -72.268 1.00 96.06 628 LEU A O 1
ATOM 4963 N N . LYS A 1 629 ? 44.733 -2.996 -70.660 1.00 94.19 629 LYS A N 1
ATOM 4964 C CA . LYS A 1 629 ? 45.955 -3.108 -71.463 1.00 94.19 629 LYS A CA 1
ATOM 4965 C C . LYS A 1 629 ? 45.766 -4.079 -72.626 1.00 94.19 629 LYS A C 1
ATOM 4967 O O . LYS A 1 629 ? 46.056 -3.703 -73.760 1.00 94.19 629 LYS A O 1
ATOM 4972 N N . ASP A 1 630 ? 45.219 -5.262 -72.362 1.00 93.12 630 ASP A N 1
ATOM 4973 C CA . ASP A 1 630 ? 44.951 -6.289 -73.377 1.00 93.12 630 ASP A CA 1
ATOM 4974 C C . ASP A 1 630 ? 43.913 -5.807 -74.406 1.00 93.12 630 ASP A C 1
ATOM 4976 O O . ASP A 1 630 ? 44.021 -6.084 -75.599 1.00 93.12 630 ASP A O 1
ATOM 4980 N N . GLY A 1 631 ? 42.949 -4.990 -73.965 1.00 90.88 631 GLY A N 1
ATOM 4981 C CA . GLY A 1 631 ? 41.997 -4.282 -74.823 1.00 90.88 631 GLY A CA 1
ATOM 4982 C C . GLY A 1 631 ? 42.602 -3.117 -75.620 1.00 90.88 631 GLY A C 1
ATOM 4983 O O . GLY A 1 631 ? 41.873 -2.420 -76.325 1.00 90.88 631 GLY A O 1
ATOM 4984 N N . GLY A 1 632 ? 43.908 -2.862 -75.515 1.00 88.62 632 GLY A N 1
ATOM 4985 C CA . GLY A 1 632 ? 44.613 -1.836 -76.282 1.00 88.62 632 GLY A CA 1
ATOM 4986 C C . GLY A 1 632 ? 44.355 -0.404 -75.810 1.00 88.62 632 GLY A C 1
ATOM 4987 O O . GLY A 1 632 ? 44.368 0.514 -76.627 1.00 88.62 632 GLY A O 1
ATOM 4988 N N . TYR A 1 633 ? 44.077 -0.183 -74.518 1.00 85.81 633 TYR A N 1
ATOM 4989 C CA . TYR A 1 633 ? 43.895 1.175 -73.981 1.00 85.81 633 TYR A CA 1
ATOM 4990 C C . TYR A 1 633 ? 45.196 2.000 -74.014 1.00 85.81 633 TYR A C 1
ATOM 4992 O O . TYR A 1 633 ? 45.144 3.202 -74.257 1.00 85.81 633 TYR A O 1
ATOM 5000 N N . ALA A 1 634 ? 46.352 1.359 -73.806 1.00 83.75 634 ALA A N 1
ATOM 5001 C CA . ALA A 1 634 ? 47.668 1.997 -73.835 1.00 83.75 634 ALA A CA 1
ATOM 5002 C C . ALA A 1 634 ? 48.727 1.080 -74.466 1.00 83.75 634 ALA A C 1
ATOM 5004 O O . ALA A 1 634 ? 48.698 -0.141 -74.289 1.00 83.75 634 ALA A O 1
ATOM 5005 N N . THR A 1 635 ? 49.705 1.661 -75.161 1.00 79.50 635 THR A N 1
ATOM 5006 C CA . THR A 1 635 ? 50.849 0.934 -75.743 1.00 79.50 635 THR A CA 1
ATOM 5007 C C . THR A 1 635 ? 51.966 0.674 -74.727 1.00 79.50 635 THR A C 1
ATOM 5009 O O . THR A 1 635 ? 52.676 -0.318 -74.874 1.00 79.50 635 THR A O 1
ATOM 5012 N N . ASP A 1 636 ? 52.032 1.436 -73.629 1.00 82.25 636 ASP A N 1
ATOM 5013 C CA . ASP A 1 636 ? 52.992 1.248 -72.525 1.00 82.25 636 ASP A CA 1
ATOM 5014 C C . ASP A 1 636 ? 52.849 -0.144 -71.868 1.00 82.25 636 ASP A C 1
ATOM 5016 O O . ASP A 1 636 ? 51.760 -0.463 -71.371 1.00 82.25 636 ASP A O 1
ATOM 5020 N N . PRO A 1 637 ? 53.882 -1.011 -71.879 1.00 84.69 637 PRO A N 1
ATOM 5021 C CA . PRO A 1 637 ? 53.824 -2.323 -71.229 1.00 84.69 637 PRO A CA 1
ATOM 5022 C C . PRO A 1 637 ? 53.622 -2.235 -69.708 1.00 84.69 637 PRO A C 1
ATOM 5024 O O . PRO A 1 637 ? 53.009 -3.130 -69.135 1.00 84.69 637 PRO A O 1
ATOM 5027 N N . ASN A 1 638 ? 54.049 -1.145 -69.062 1.00 91.62 638 ASN A N 1
ATOM 5028 C CA . ASN A 1 638 ? 53.926 -0.945 -67.615 1.00 91.62 638 ASN A CA 1
ATOM 5029 C C . ASN A 1 638 ? 52.582 -0.334 -67.197 1.00 91.62 638 ASN A C 1
ATOM 5031 O O . ASN A 1 638 ? 52.377 -0.034 -66.019 1.00 91.62 638 ASN A O 1
ATOM 5035 N N . TYR A 1 639 ? 51.646 -0.159 -68.133 1.00 92.06 639 TYR A N 1
ATOM 5036 C CA . TYR A 1 639 ? 50.379 0.516 -67.873 1.00 92.06 639 TYR A CA 1
ATOM 5037 C C . TYR A 1 639 ? 49.559 -0.097 -66.720 1.00 92.06 639 TYR A C 1
ATOM 5039 O O . TYR A 1 639 ? 49.177 0.660 -65.820 1.00 92.06 639 TYR A O 1
ATOM 5047 N N . PRO A 1 640 ? 49.326 -1.430 -66.655 1.00 96.19 640 PRO A N 1
ATOM 5048 C CA . PRO A 1 640 ? 48.610 -2.030 -65.527 1.00 96.19 640 PRO A CA 1
ATOM 5049 C C . PRO A 1 640 ? 49.317 -1.784 -64.193 1.00 96.19 640 PRO A C 1
ATOM 5051 O O . PRO A 1 640 ? 48.683 -1.362 -63.228 1.00 96.19 640 PRO A O 1
ATOM 5054 N N . THR A 1 641 ? 50.639 -1.974 -64.155 1.00 96.75 641 THR A N 1
ATOM 5055 C CA . THR A 1 641 ? 51.472 -1.756 -62.965 1.00 96.75 641 THR A CA 1
ATOM 5056 C C . THR A 1 641 ? 51.379 -0.313 -62.477 1.00 96.75 641 THR A C 1
ATOM 5058 O O . THR A 1 641 ? 51.166 -0.075 -61.292 1.00 96.75 641 THR A O 1
ATOM 5061 N N . ASN A 1 642 ? 51.456 0.662 -63.385 1.00 95.06 642 ASN A N 1
ATOM 5062 C CA . ASN A 1 642 ? 51.343 2.082 -63.057 1.00 95.06 642 ASN A CA 1
ATOM 5063 C C . ASN A 1 642 ? 49.967 2.432 -62.469 1.00 95.06 642 ASN A C 1
ATOM 5065 O O . ASN A 1 642 ? 49.883 3.206 -61.510 1.00 95.06 642 ASN A O 1
ATOM 5069 N N . LEU A 1 643 ? 48.887 1.850 -63.005 1.00 96.94 643 LEU A N 1
ATOM 5070 C CA . LEU A 1 643 ? 47.542 2.025 -62.454 1.00 96.94 643 LEU A CA 1
ATOM 5071 C C . LEU A 1 643 ? 47.411 1.421 -61.059 1.00 96.94 643 LEU A C 1
ATOM 5073 O O . LEU A 1 643 ? 46.930 2.100 -60.151 1.00 96.94 643 LEU A O 1
ATOM 5077 N N . ILE A 1 644 ? 47.851 0.173 -60.897 1.00 97.81 644 ILE A N 1
ATOM 5078 C CA . ILE A 1 644 ? 47.791 -0.571 -59.636 1.00 97.81 644 ILE A CA 1
ATOM 5079 C C . ILE A 1 644 ? 48.606 0.145 -58.558 1.00 97.81 644 ILE A C 1
ATOM 5081 O O . ILE A 1 644 ? 48.100 0.347 -57.458 1.00 97.81 644 ILE A O 1
ATOM 5085 N N . ASN A 1 645 ? 49.815 0.610 -58.878 1.00 97.06 645 ASN A N 1
ATOM 5086 C CA . ASN A 1 645 ? 50.661 1.338 -57.934 1.00 97.06 645 ASN A CA 1
ATOM 5087 C C . ASN A 1 645 ? 49.981 2.613 -57.428 1.00 97.06 645 ASN A C 1
ATOM 5089 O O . ASN A 1 645 ? 49.983 2.864 -56.228 1.00 97.06 645 ASN A O 1
ATOM 5093 N N . ARG A 1 646 ? 49.337 3.397 -58.304 1.00 96.88 646 ARG A N 1
ATOM 5094 C CA . ARG A 1 646 ? 48.548 4.566 -57.874 1.00 96.88 646 ARG A CA 1
ATOM 5095 C C . ARG A 1 646 ? 47.365 4.172 -56.992 1.00 96.88 646 ARG A C 1
ATOM 5097 O O . ARG A 1 646 ? 47.128 4.834 -55.987 1.00 96.88 646 ARG A O 1
ATOM 5104 N N . ILE A 1 647 ? 46.647 3.103 -57.342 1.00 97.12 647 ILE A N 1
ATOM 5105 C CA . ILE A 1 647 ? 45.516 2.603 -56.546 1.00 97.12 647 ILE A CA 1
ATOM 5106 C C . ILE A 1 647 ? 45.977 2.223 -55.140 1.00 97.12 647 ILE A C 1
ATOM 5108 O O . ILE A 1 647 ? 45.358 2.651 -54.173 1.00 97.12 647 ILE A O 1
ATOM 5112 N N . VAL A 1 648 ? 47.077 1.478 -55.024 1.00 94.62 648 VAL A N 1
ATOM 5113 C CA . VAL A 1 648 ? 47.637 1.042 -53.739 1.00 94.62 648 VAL A CA 1
ATOM 5114 C C . VAL A 1 648 ? 48.181 2.228 -52.942 1.00 94.62 648 VAL A C 1
ATOM 5116 O O . VAL A 1 648 ? 47.799 2.403 -51.786 1.00 94.62 648 VAL A O 1
ATOM 5119 N N . ASN A 1 649 ? 49.012 3.075 -53.560 1.00 93.94 649 ASN A N 1
ATOM 5120 C CA . ASN A 1 649 ? 49.642 4.222 -52.897 1.00 93.94 649 ASN A CA 1
ATOM 5121 C C . ASN A 1 649 ? 48.611 5.205 -52.341 1.00 93.94 649 ASN A C 1
ATOM 5123 O O . ASN A 1 649 ? 48.801 5.744 -51.257 1.00 93.94 649 ASN A O 1
ATOM 5127 N N . TYR A 1 650 ? 47.517 5.417 -53.072 1.00 94.62 650 TYR A N 1
ATOM 5128 C CA . TYR A 1 650 ? 46.458 6.344 -52.687 1.00 94.62 650 TYR A CA 1
ATOM 5129 C C . TYR A 1 650 ? 45.240 5.662 -52.069 1.00 94.62 650 TYR A C 1
ATOM 5131 O O . TYR A 1 650 ? 44.243 6.329 -51.809 1.00 94.62 650 TYR A O 1
ATOM 5139 N N . ARG A 1 651 ? 45.299 4.348 -51.819 1.00 91.44 651 ARG A N 1
ATOM 5140 C CA . ARG A 1 651 ? 44.201 3.548 -51.245 1.00 91.44 651 ARG A CA 1
ATOM 5141 C C . ARG A 1 651 ? 42.862 3.733 -51.971 1.00 91.44 651 ARG A C 1
ATOM 5143 O O . ARG A 1 651 ? 41.796 3.760 -51.349 1.00 91.44 651 ARG A O 1
ATOM 5150 N N . LEU A 1 652 ? 42.906 3.885 -53.296 1.00 93.44 652 LEU A N 1
ATOM 5151 C CA . LEU A 1 652 ? 41.711 4.089 -54.124 1.00 93.44 652 LEU A CA 1
ATOM 5152 C C . LEU A 1 652 ? 40.828 2.838 -54.174 1.00 93.44 652 LEU A C 1
ATOM 5154 O O . LEU A 1 652 ? 39.651 2.942 -54.494 1.00 93.44 652 LEU A O 1
ATOM 5158 N N . ASP A 1 653 ? 41.370 1.672 -53.820 1.00 90.56 653 ASP A N 1
ATOM 5159 C CA . ASP A 1 653 ? 40.636 0.412 -53.671 1.00 90.56 653 ASP A CA 1
ATOM 5160 C C . ASP A 1 653 ? 39.498 0.515 -52.644 1.00 90.56 653 ASP A C 1
ATOM 5162 O O . ASP A 1 653 ? 38.481 -0.160 -52.769 1.00 90.56 653 ASP A O 1
ATOM 5166 N N . THR A 1 654 ? 39.617 1.424 -51.670 1.00 86.19 654 THR A N 1
ATOM 5167 C CA . THR A 1 654 ? 38.547 1.712 -50.700 1.00 86.19 654 THR A CA 1
ATOM 5168 C C . THR A 1 654 ? 37.287 2.307 -51.338 1.00 86.19 654 THR A C 1
ATOM 5170 O O . THR A 1 654 ? 36.245 2.359 -50.684 1.00 86.19 654 THR A O 1
ATOM 5173 N N . LEU A 1 655 ? 37.366 2.750 -52.599 1.00 87.44 655 LEU A N 1
ATOM 5174 C CA . LEU A 1 655 ? 36.251 3.320 -53.347 1.00 87.44 655 LEU A CA 1
ATOM 5175 C C . LEU A 1 655 ? 35.488 2.297 -54.192 1.00 87.44 655 LEU A C 1
ATOM 5177 O O . LEU A 1 655 ? 34.388 2.638 -54.629 1.00 87.44 655 LEU A O 1
ATOM 5181 N N . ASP A 1 656 ? 36.013 1.092 -54.427 1.00 88.50 656 ASP A N 1
ATOM 5182 C CA . ASP A 1 656 ? 35.348 0.056 -55.239 1.00 88.50 656 ASP A CA 1
ATOM 5183 C C . ASP A 1 656 ? 34.094 -0.525 -54.557 1.00 88.50 656 ASP A C 1
ATOM 5185 O O . ASP A 1 656 ? 33.147 -0.938 -55.276 1.00 88.50 656 ASP A O 1
#

InterPro domains:
  IPR002502 N-acetylmuramoyl-L-alanine amidase domain [SM00644] (41-193)
  IPR002502 N-acetylmuramoyl-L-alanine amidase domain [cd06583] (52-195)
  IPR002901 Mannosyl-glycoprotein endo-beta-N-acetylglucosamidase-like domain [PF01832] (511-651)
  IPR002901 Mannosyl-glycoprotein endo-beta-N-acetylglucosamidase-like domain [SM00047] (494-656)
  IPR036505 N-acetylmuramoyl-L-alanine amidase/PGRP domain superfamily [G3DSA:3.40.80.10] (2-223)
  IPR036505 N-acetylmuramoyl-L-alanine amidase/PGRP domain superfamily [SSF55846] (43-213)
  IPR051056 Glycosyl Hydrolase Family 73 [PTHR33308] (496-654)

Solvent-accessible surface area (backbone atoms only — not comparable to full-atom values): 35706 Å² total; per-residue (Å²): 134,85,81,80,76,86,72,67,93,39,74,63,57,51,48,36,62,76,67,58,54,68,53,48,70,82,40,82,53,66,82,64,52,51,68,70,36,37,92,69,47,86,64,50,80,40,66,21,79,79,72,42,50,47,27,43,32,40,39,46,74,88,53,82,82,71,51,73,67,56,53,50,54,50,33,54,75,41,44,91,77,32,33,53,24,30,38,36,34,53,73,50,29,41,30,35,38,67,70,73,38,38,43,52,66,51,29,76,62,43,23,40,33,29,42,36,36,36,34,54,58,70,92,47,71,70,33,44,48,29,24,52,40,23,53,22,43,52,50,22,50,50,29,62,76,59,66,44,59,79,69,32,66,43,79,55,60,97,55,73,34,83,57,71,80,84,63,72,80,84,28,32,31,38,39,38,25,38,49,12,19,41,34,43,85,43,37,81,53,58,33,37,53,70,68,34,48,79,73,76,43,54,71,68,47,46,41,53,47,18,36,52,45,42,67,66,69,56,79,46,78,78,48,78,49,75,44,78,76,40,94,42,47,42,32,32,37,39,32,53,44,69,48,60,90,55,65,50,32,27,35,33,32,37,31,36,66,88,78,72,44,80,43,78,82,44,73,70,31,78,54,59,56,49,77,48,71,55,95,61,62,47,50,32,40,41,35,39,39,40,33,36,76,87,67,54,70,50,72,52,74,47,83,44,68,22,49,74,61,70,46,71,78,50,75,51,74,44,75,73,39,96,39,48,41,27,29,42,41,33,53,47,71,49,58,92,59,65,52,30,27,33,33,31,36,34,36,67,86,79,72,42,78,46,79,74,45,70,73,31,80,51,60,55,49,74,49,70,56,95,46,47,45,50,32,39,42,36,39,40,40,32,37,80,88,67,53,72,41,70,53,72,45,83,44,69,21,50,69,47,56,44,69,79,50,75,51,74,47,76,74,38,97,30,46,38,31,30,37,40,37,54,45,71,54,61,44,53,67,54,25,24,32,36,32,39,32,38,64,90,76,74,40,79,44,79,76,47,71,70,35,75,55,58,56,49,79,46,76,55,94,59,42,45,53,31,38,43,36,41,36,40,34,36,85,94,62,49,68,30,70,53,73,48,82,44,69,27,44,76,59,71,77,37,48,67,98,61,55,71,68,43,50,51,48,46,66,76,42,49,63,61,47,30,51,56,24,53,78,66,43,34,47,20,25,57,56,49,31,45,33,40,63,58,3,56,51,53,67,31,69,49,22,66,77,18,17,22,32,69,69,50,61,47,52,95,83,58,84,70,56,70,41,77,43,80,41,80,42,75,58,95,88,40,82,43,82,42,81,42,51,24,41,30,42,98,36,53,69,54,33,52,53,48,48,51,47,52,50,69,60,39,63,53,85,96,44,51,40,31,51,54,28,21,49,90,65,16,95,42,71,67,46,17,34,44,28,33,41,77,45,61,75,52,87,60,88,57,49,34,59,58,40,49,50,46,20,63,64,38,50,30,65,50,59,96

Radius of gyration: 66.74 Å; Cα contacts (8 Å, |Δi|>4): 1391; chains: 1; bounding box: 116×54×176 Å

Foldseek 3Di:
DPPPDDADDDPLLCCCVVVVQDAADEDEAEDLQCCCPCVRVVNDHFAAPVRAAQAAEEAEPPDPDDDPVRSVVVCSVVQNQFDAQWEFWLHYIYGYYDRSTFTGHQFPLCSRHYRYYYYYQDDDSNGVSNRLLNVLLVRLVSCVVRVNDQFDEFDADPAADDDDSVDDTPGRYYYSLRSCRDHVVTDNDHPDAVSQVVVPDDPSNSSVSSNVSNVQADKDWDDKDWDAPDPQSQKIKIAIDIDHPFQKFKWKWKQFPVVRDIDTPDGRHSGRIDIHGHPDFHKMKIKMWMAGPVGDIDMDIDIDGGHWDKDWDDKDWDQPDPQSQKIKIFIDMDTPAQKFKWKWKAFPVVRDIDTQDGRHSGRIGMHHHQAFAKMKIKMWMAGPVRDIDMDIDIGGGHKDKEWDDKDWDQPDPQSQKIKMAIDMDIRAQKFKWKWKAFPVVRDIDTPDPRHSGRMDIHGHPFFGKMKIKMWMAGPVGDIDMDIDIDGGHADLVLVPPDDPLLSVLCRVPLVLLLVLQVVLQAQSLLLVLQLCVQCVSLPDPCCVVQVASRQAFQDPPHPADWDWDWDWDQDPNDTDTDITIHHGDPHVSVNSVVVSCLQAPPDDPPDRLQPCLGVVNAVDNLSNQVSCVVSVVDPDPCRSVSSVCSCVSSVSVSSD

Organism: NCBI:txid1366

Nearest PDB structures (foldseek):
  4knl-assembly2_B  TM=9.245E-01  e=7.602E-16  Staphylococcus aureus subsp. aureus NCTC 8325
  3lat-assembly2_B  TM=8.763E-01  e=1.103E-15  Staphylococcus epidermidis
  3fi7-assembly1_A  TM=8.849E-01  e=1.449E-12  Listeria monocytogenes EGD-e
  5t1q-assembly2_B  TM=8.746E-01  e=3.523E-11  Staphylococcus aureus subsp. aureus NCTC 8325
  6xay-assembly3_C  TM=4.284E-01  e=2.482E-09  Homo sapiens

pLDDT: mean 91.98, std 8.46, range [25.39, 98.5]

Mean predicted aligned error: 17.57 Å

Secondary structure (DSSP, 8-state):
------PPP-HHHHHHHHTT-PPPPEEE-TTS-GGGSTTTTTS---B-TTSS--EEEEEEEEEES--HHHHHHHHHHTTTT---SEEE-SS-EEE-S-TTB--SSSHHHHTTTEEEEEEEE-SSHHHHHHHHHHHHHHHHHHHHHHT--S--BPP--SS-----TTPPPSSSEEEHHHHHHH-TTT----TTHHHHHTTT--HHHHHHHHHHHHHTT--EEEEEEEEESSTTSSEEEEEEEEE-SS-EEEEEEEEETTTTEEEEEEEEES-SEEEEE-SSSEEEEEEEEEEETTS-EEEEEEEEEEPPPEEEEEEEEEESSTTSSEEEEEEEEEESS-EEEEEEEEETTTTEEEEEEEEES-SEEEEE-SSSEEEEEEEEEEETT--EEEEEEEEEE---EEEEEEEEEESSTTSSEEEEEEEEEESS-EEEEEEEEETTTTEEEEEEEEES-SEEEEE-SSSEEEEEEEEEEETT--EEEEEEEEEEPP-GGGSTT--HHHHHHHHHHHHHHHHHHHHTT--HHHHHHHHHHHTTTTTSHHHHHS--SS--B--TT--S-EEEEEEEEEETTEEEEEEEEEE--SSHHHHHHHHHHHHHH-EETTEETTGGGSTTT-SSHHHHHHHHHHTTS-S-TTHHHHHHHHHHHTTGGGG-

Sequence (656 aa):
MLTSISVSASAVNDYIINNKVKPADETLSLGRIYNQDSSKNGGIKMDYTDGKPKMVIIHEVGVDGGSINGSIDYMVRTQDNAFVHTFVDGSQLITIADKAKKSWGSGGWGNQYGIQIEQMRVNTSAAFYKEIATLAKWTADQMIKYGMGAPKLMSSPSSPQKNDLSTKPDGNLASHKMISYKFNQTTDHVDPDEYWSRFGYDMNQFRDLVDYYYSSSSLNLSGLTWQKLTSDNSEINFGIAYQSKSKVTFNWQYYDISQKTWTTFAGNTGSNWVTFKAPHPGQYLIYVKATNAEGESRDYNIGWNVHEPLKLSGMTWQKLTADNGEANIGVSYQSKSKVTFDWMYYDLSNKTWSSIATKTGSNWVTFKAPHAGQYLIYVKATNAEGTTQDYSIGWNVDESVSLSGMTWRKITPDNSEVDFGIAYKANSQTTFTWQYYDISNKKWTVIVANTPSNWITVKLPKAGQYLIYVEAKTSSGNTANFSIGWNTLFNLNNLTGTNDTQKAWFNALYQDAQKLAKDNDLFPSIMLSQAIAESAWGQSELATKANNLFGIKADAGWKGDKYTALTNEVVNGQTVQVMADFRKYSSQAESLKDYVTKIKTTKNGSAYRYQAAWRSNAKTYQNAAQALKDGGYATDPNYPTNLINRIVNYRLDTLD